Protein AF-0000000072561871 (afdb_homodimer)

Sequence (538 aa):
MLEHRFGESQTLRTVGSVEIPLPDDDPDAFLIILNIIHGHLRQVPLQVDLQTLTQLAILVDKYELHERIEVFAGFWFGNLISTIPNCYTDDIPSWTCVCWVFNKPEEFKRVTRLILRHGRGTLTFNELPVPSFVAGEQLPLMHNRPSRREEAIRRIISSLIGHLDDYLENEHCSFECDALMVGALTKRLRAFNILPHRPKSPYTGLSLQDFTHRFRHGMYFPAAQRTSTFFYSHSKCAIPSIDRMLAECEQLSDGLDMADYKTALTLALMLEHRFGESQTLRTVGSVEIPLPDDDPDAFLIILNIIHGHLRQVPLQVDLQTLTQLAILVDKYELHERIEVFAGFWFGNLISTIPNCYTDDIPSWTCVCWVFNKPEEFKRVTRLILRHGRGTLTFNELPVPSFVAGEQLPLMHNRPSRREEAIRRIISSLIGHLDDYLENEHCSFECDALMVGALTKRLRAFNILPHRPKSPYTGLSLQDFTHRFRHGMYFPAAQRTSTFFYSHSKCAIPSIDRMLAECEQLSDGLDMADYKTALTLAL

Foldseek 3Di:
DLDDDDPQVVCCVVVVDRPPVDPPADPVLVVLLVCLVVVVVVPHDQEDDLVSLLSVLLVCVVVVCQVSCLVSLVRHCVVCVVVLDQADDPCLLSQCLSCQSNVPQVSNQRSLLRCLFVNQAFDPNDSGPHDPLSRQAPPVVRGDDGHLSQVLVVLLLVVLVVLLVCLVVDDDDDPVLSVLSNVLSVVLCVVLVCPPPHDDPPNGRDGLNSLCVSQPPASQDVVCCVVPVVVVVVVVSGPVVSNVSSVVSSVSSSGDGSVVPVVVVVVVD/DQDDDDPQVVCCVVVVDRDDVDPVADPVLVVLLVCLVVVVVVPHDQEDDLVSLLSVLLVCVVVVCQVSCLVSLVRHCVVCVVVLDQADDPCLLSQCLSCQSNVPQVSNQRSLLRCLFVNQAFAPNDSGPHDPLSRQAPPVVRGDDGHLSQVLVVLLLVVLVVLLVCLVVDDDDDPVLSVLSNVLSVVLCVVLVCPPPHDDPPNGRDGLNSLCVSQPPASQDVVCCVVPPVVVVVVVSGPVVSNVSSVVSSVSSSGDGSVVPVVVVVVVD

Structure (mmCIF, N/CA/C/O backbone):
data_AF-0000000072561871-model_v1
#
loop_
_entity.id
_entity.type
_entity.pdbx_description
1 polymer 'BTB domain-containing protein'
#
loop_
_atom_site.group_PDB
_atom_site.id
_atom_site.type_symbol
_atom_site.label_atom_id
_atom_site.label_alt_id
_atom_site.label_comp_id
_atom_site.label_asym_id
_atom_site.label_entity_id
_atom_site.label_seq_id
_atom_site.pdbx_PDB_ins_code
_atom_site.Cartn_x
_atom_site.Cartn_y
_atom_site.Cartn_z
_atom_site.occupancy
_atom_site.B_iso_or_equiv
_atom_site.auth_seq_id
_atom_site.auth_comp_id
_atom_site.auth_asym_id
_atom_site.auth_atom_id
_atom_site.pdbx_PDB_model_num
ATOM 1 N N . MET A 1 1 ? -22.375 -60.688 -24.797 1 32.12 1 MET A N 1
ATOM 2 C CA . MET A 1 1 ? -23.062 -59.438 -24.422 1 32.12 1 MET A CA 1
ATOM 3 C C . MET A 1 1 ? -24.422 -59.344 -25.094 1 32.12 1 MET A C 1
ATOM 5 O O . MET A 1 1 ? -25.359 -58.781 -24.531 1 32.12 1 MET A O 1
ATOM 9 N N . LEU A 1 2 ? -24.406 -59.812 -26.297 1 41.75 2 LEU A N 1
ATOM 10 C CA . LEU A 1 2 ? -25.625 -59.781 -27.078 1 41.75 2 LEU A CA 1
ATOM 11 C C . LEU A 1 2 ? -26.547 -60.938 -26.703 1 41.75 2 LEU A C 1
ATOM 13 O O . LEU A 1 2 ? -27.484 -61.25 -27.438 1 41.75 2 LEU A O 1
ATOM 17 N N . GLU A 1 3 ? -26.203 -61.719 -25.703 1 40.22 3 GLU A N 1
ATOM 18 C CA . GLU A 1 3 ? -27.078 -62.875 -25.609 1 40.22 3 GLU A CA 1
ATOM 19 C C . GLU A 1 3 ? -28.5 -62.469 -25.234 1 40.22 3 GLU A C 1
ATOM 21 O O . GLU A 1 3 ? -29.469 -63 -25.797 1 40.22 3 GLU A O 1
ATOM 26 N N . HIS A 1 4 ? -28.688 -62.25 -23.922 1 37.69 4 HIS A N 1
ATOM 27 C CA . HIS A 1 4 ? -29.984 -62.594 -23.344 1 37.69 4 HIS A CA 1
ATOM 28 C C . HIS A 1 4 ? -31.078 -61.656 -23.812 1 37.69 4 HIS A C 1
ATOM 30 O O . HIS A 1 4 ? -32.125 -62.094 -24.297 1 37.69 4 HIS A O 1
ATOM 36 N N . ARG A 1 5 ? -31.609 -60.719 -22.656 1 41.06 5 ARG A N 1
ATOM 37 C CA . ARG A 1 5 ? -32.969 -60.156 -22.594 1 41.06 5 ARG A CA 1
ATOM 38 C C . ARG A 1 5 ? -33.125 -59.031 -23.609 1 41.06 5 ARG A C 1
ATOM 40 O O . ARG A 1 5 ? -34.125 -58.312 -23.578 1 41.06 5 ARG A O 1
ATOM 47 N N . PHE A 1 6 ? -31.953 -58.344 -23.969 1 38.41 6 PHE A N 1
ATOM 48 C CA . PHE A 1 6 ? -32.312 -57.031 -24.422 1 38.41 6 PHE A CA 1
ATOM 49 C C . PHE A 1 6 ? -33 -57.094 -25.781 1 38.41 6 PHE A C 1
ATOM 51 O O . PHE A 1 6 ? -32.781 -58.031 -26.562 1 38.41 6 PHE A O 1
ATOM 58 N N . GLY A 1 7 ? -34.094 -56.281 -25.984 1 47.34 7 GLY A N 1
ATOM 59 C CA . GLY A 1 7 ? -34.906 -56.031 -27.156 1 47.34 7 GLY A CA 1
ATOM 60 C C . GLY A 1 7 ? -34.094 -56.062 -28.453 1 47.34 7 GLY A C 1
ATOM 61 O O . GLY A 1 7 ? -34.688 -56.25 -29.531 1 47.34 7 GLY A O 1
ATOM 62 N N . GLU A 1 8 ? -32.812 -55.875 -28.328 1 51.81 8 GLU A N 1
ATOM 63 C CA . GLU A 1 8 ? -31.906 -55.875 -29.484 1 51.81 8 GLU A CA 1
ATOM 64 C C . GLU A 1 8 ? -31.703 -57.281 -30.016 1 51.81 8 GLU A C 1
ATOM 66 O O . GLU A 1 8 ? -31.531 -57.5 -31.219 1 51.81 8 GLU A O 1
ATOM 71 N N . SER A 1 9 ? -31.906 -58.219 -29.141 1 50.66 9 SER A N 1
ATOM 72 C CA . SER A 1 9 ? -31.812 -59.594 -29.578 1 50.66 9 SER A CA 1
ATOM 73 C C . SER A 1 9 ? -33 -60 -30.469 1 50.66 9 SER A C 1
ATOM 75 O O . SER A 1 9 ? -32.844 -60.75 -31.406 1 50.66 9 SER A O 1
ATOM 77 N N . GLN A 1 10 ? -34.094 -59.5 -30.094 1 52.66 10 GLN A N 1
ATOM 78 C CA . GLN A 1 10 ? -35.25 -59.844 -30.922 1 52.66 10 GLN A CA 1
ATOM 79 C C . GLN A 1 10 ? -35.062 -59.312 -32.344 1 52.66 10 GLN A C 1
ATOM 81 O O . GLN A 1 10 ? -35.375 -60 -33.312 1 52.66 10 GLN A O 1
ATOM 86 N N . THR A 1 11 ? -34.594 -58.031 -32.469 1 53.06 11 THR A N 1
ATOM 87 C CA . THR A 1 11 ? -34.406 -57.469 -33.812 1 53.06 11 THR A CA 1
ATOM 88 C C . THR A 1 11 ? -33.312 -58.219 -34.562 1 53.06 11 THR A C 1
ATOM 90 O O . THR A 1 11 ? -33.406 -58.438 -35.75 1 53.06 11 THR A O 1
ATOM 93 N N . LEU A 1 12 ? -32.312 -58.688 -33.844 1 54.19 12 LEU A N 1
ATOM 94 C CA . LEU A 1 12 ? -31.25 -59.469 -34.469 1 54.19 12 LEU A CA 1
ATOM 95 C C . LEU A 1 12 ? -31.781 -60.781 -35.031 1 54.19 12 LEU A C 1
ATOM 97 O O . LEU A 1 12 ? -31.359 -61.219 -36.094 1 54.19 12 LEU A O 1
ATOM 101 N N . ARG A 1 13 ? -32.594 -61.531 -34.438 1 60.19 13 ARG A N 1
ATOM 102 C CA . ARG A 1 13 ? -33.188 -62.781 -34.906 1 60.19 13 ARG A CA 1
ATOM 103 C C . ARG A 1 13 ? -34.062 -62.562 -36.125 1 60.19 13 ARG A C 1
ATOM 105 O O . ARG A 1 13 ? -34.125 -63.406 -37 1 60.19 13 ARG A O 1
ATOM 112 N N . THR A 1 14 ? -34.625 -61.469 -36.062 1 60.72 14 THR A N 1
ATOM 113 C CA . THR A 1 14 ? -35.594 -61.312 -37.156 1 60.72 14 THR A CA 1
ATOM 114 C C . THR A 1 14 ? -34.938 -60.625 -38.375 1 60.72 14 THR A C 1
ATOM 116 O O . THR A 1 14 ? -35.219 -61 -39.5 1 60.72 14 THR A O 1
ATOM 119 N N . VAL A 1 15 ? -34.125 -59.5 -38.156 1 62.38 15 VAL A N 1
ATOM 120 C CA . VAL A 1 15 ? -33.625 -58.719 -39.25 1 62.38 15 VAL A CA 1
ATOM 121 C C . VAL A 1 15 ? -32.125 -59.062 -39.5 1 62.38 15 VAL A C 1
ATOM 123 O O . VAL A 1 15 ? -31.594 -58.719 -40.562 1 62.38 15 VAL A O 1
ATOM 126 N N . GLY A 1 16 ? -31.5 -59.938 -38.656 1 55.62 16 GLY A N 1
ATOM 127 C CA . GLY A 1 16 ? -30.125 -60.406 -38.75 1 55.62 16 GLY A CA 1
ATOM 128 C C . GLY A 1 16 ? -29.125 -59.312 -38.344 1 55.62 16 GLY A C 1
ATOM 129 O O . GLY A 1 16 ? -27.922 -59.562 -38.312 1 55.62 16 GLY A O 1
ATOM 130 N N . SER A 1 17 ? -29.484 -58.062 -38.531 1 53.75 17 SER A N 1
ATOM 131 C CA . SER A 1 17 ? -28.594 -57 -38.125 1 53.75 17 SER A CA 1
ATOM 132 C C . SER A 1 17 ? -29.281 -56.062 -37.125 1 53.75 17 SER A C 1
ATOM 134 O O . SER A 1 17 ? -30.484 -55.875 -37.156 1 53.75 17 SER A O 1
ATOM 136 N N . VAL A 1 18 ? -28.922 -55.969 -35.906 1 54.78 18 VAL A N 1
ATOM 137 C CA . VAL A 1 18 ? -29.453 -54.938 -35 1 54.78 18 VAL A CA 1
ATOM 138 C C . VAL A 1 18 ? -28.5 -53.75 -34.938 1 54.78 18 VAL A C 1
ATOM 140 O O . VAL A 1 18 ? -27.281 -53.938 -34.906 1 54.78 18 VAL A O 1
ATOM 143 N N . GLU A 1 19 ? -28.922 -52.531 -35.469 1 51.88 19 GLU A N 1
ATOM 144 C CA . GLU A 1 19 ? -28.156 -51.312 -35.219 1 51.88 19 GLU A CA 1
ATOM 145 C C . GLU A 1 19 ? -28.297 -50.844 -33.781 1 51.88 19 GLU A C 1
ATOM 147 O O . GLU A 1 19 ? -29.422 -50.594 -33.312 1 51.88 19 GLU A O 1
ATOM 152 N N . ILE A 1 20 ? -27.531 -51.281 -32.906 1 50.19 20 ILE A N 1
ATOM 153 C CA . ILE A 1 20 ? -27.531 -50.719 -31.547 1 50.19 20 ILE A CA 1
ATOM 154 C C . ILE A 1 20 ? -26.938 -49.312 -31.578 1 50.19 20 ILE A C 1
ATOM 156 O O . ILE A 1 20 ? -25.812 -49.125 -32.031 1 50.19 20 ILE A O 1
ATOM 160 N N . PRO A 1 21 ? -27.766 -48.375 -31.609 1 51.12 21 PRO A N 1
ATOM 161 C CA . PRO A 1 21 ? -27.172 -47.031 -31.531 1 51.12 21 PRO A CA 1
ATOM 162 C C . PRO A 1 21 ? -26.016 -46.969 -30.531 1 51.12 21 PRO A C 1
ATOM 164 O O . PRO A 1 21 ? -26.156 -47.406 -29.391 1 51.12 21 PRO A O 1
ATOM 167 N N . LEU A 1 22 ? -24.828 -47.25 -31 1 54.41 22 LEU A N 1
ATOM 168 C CA . LEU A 1 22 ? -23.719 -47.094 -30.078 1 54.41 22 LEU A CA 1
ATOM 169 C C . LEU A 1 22 ? -23.766 -45.719 -29.391 1 54.41 22 LEU A C 1
ATOM 171 O O . LEU A 1 22 ? -24.078 -44.719 -30.031 1 54.41 22 LEU A O 1
ATOM 175 N N . PRO A 1 23 ? -23.812 -45.688 -28.141 1 59.66 23 PRO A N 1
ATOM 176 C CA . PRO A 1 23 ? -23.703 -44.406 -27.422 1 59.66 23 PRO A CA 1
ATOM 177 C C . PRO A 1 23 ? -22.703 -43.469 -28.047 1 59.66 23 PRO A C 1
ATOM 179 O O . PRO A 1 23 ? -21.984 -43.844 -28.969 1 59.66 23 PRO A O 1
ATOM 182 N N . ASP A 1 24 ? -22.547 -42.188 -27.672 1 72.62 24 ASP A N 1
ATOM 183 C CA . ASP A 1 24 ? -21.703 -41.062 -28.016 1 72.62 24 ASP A CA 1
ATOM 184 C C . ASP A 1 24 ? -20.234 -41.469 -28.078 1 72.62 24 ASP A C 1
ATOM 186 O O . ASP A 1 24 ? -19.359 -40.688 -27.734 1 72.62 24 ASP A O 1
ATOM 190 N N . ASP A 1 25 ? -20.031 -42.688 -28.547 1 86.5 25 ASP A N 1
ATOM 191 C CA . ASP A 1 25 ? -18.656 -43.188 -28.656 1 86.5 25 ASP A CA 1
ATOM 192 C C . ASP A 1 25 ? -18.047 -42.812 -30 1 86.5 25 ASP A C 1
ATOM 194 O O . ASP A 1 25 ? -18.75 -42.781 -31.016 1 86.5 25 ASP A O 1
ATOM 198 N N . ASP A 1 26 ? -16.812 -42.531 -30.016 1 90.69 26 ASP A N 1
ATOM 199 C CA . ASP A 1 26 ? -16.094 -42.281 -31.266 1 90.69 26 ASP A CA 1
ATOM 200 C C . ASP A 1 26 ? -16.047 -43.531 -32.156 1 90.69 26 ASP A C 1
ATOM 202 O O . ASP A 1 26 ? -15.516 -44.562 -31.734 1 90.69 26 ASP A O 1
ATOM 206 N N . PRO A 1 27 ? -16.641 -43.438 -33.312 1 92.62 27 PRO A N 1
ATOM 207 C CA . PRO A 1 27 ? -16.781 -44.625 -34.125 1 92.62 27 PRO A CA 1
ATOM 208 C C . PRO A 1 27 ? -15.43 -45.188 -34.625 1 92.62 27 PRO A C 1
ATOM 210 O O . PRO A 1 27 ? -15.258 -46.406 -34.719 1 92.62 27 PRO A O 1
ATOM 213 N N . ASP A 1 28 ? -14.562 -44.312 -34.938 1 93.56 28 ASP A N 1
ATOM 214 C CA . ASP A 1 28 ? -13.266 -44.75 -35.438 1 93.56 28 ASP A CA 1
ATOM 215 C C . ASP A 1 28 ? -12.5 -45.5 -34.344 1 93.56 28 ASP A C 1
ATOM 217 O O . ASP A 1 28 ? -11.93 -46.562 -34.594 1 93.56 28 ASP A O 1
ATOM 221 N N . ALA A 1 29 ? -12.469 -45 -33.188 1 95.25 29 ALA A N 1
ATOM 222 C CA . ALA A 1 29 ? -11.828 -45.688 -32.062 1 95.25 29 ALA A CA 1
ATOM 223 C C . ALA A 1 29 ? -12.516 -47 -31.766 1 95.25 29 ALA A C 1
ATOM 225 O O . ALA A 1 29 ? -11.859 -48 -31.484 1 95.25 29 ALA A O 1
ATOM 226 N N . PHE A 1 30 ? -13.781 -46.969 -31.812 1 94.62 30 PHE A N 1
ATOM 227 C CA . PHE A 1 30 ? -14.555 -48.188 -31.531 1 94.62 30 PHE A CA 1
ATOM 228 C C . PHE A 1 30 ? -14.219 -49.281 -32.531 1 94.62 30 PHE A C 1
ATOM 230 O O . PHE A 1 30 ? -14.109 -50.438 -32.156 1 94.62 30 PHE A O 1
ATOM 237 N N . LEU A 1 31 ? -14.102 -48.875 -33.75 1 95.06 31 LEU A N 1
ATOM 238 C CA . LEU A 1 31 ? -13.742 -49.844 -34.781 1 95.06 31 LEU A CA 1
ATOM 239 C C . LEU A 1 31 ? -12.406 -50.5 -34.5 1 95.06 31 LEU A C 1
ATOM 241 O O . LEU A 1 31 ? -12.242 -51.719 -34.656 1 95.06 31 LEU A O 1
ATOM 245 N N . ILE A 1 32 ? -11.5 -49.781 -34.062 1 96.62 32 ILE A N 1
ATOM 246 C CA . ILE A 1 32 ? -10.195 -50.312 -33.719 1 96.62 32 ILE A CA 1
ATOM 247 C C . ILE A 1 32 ? -10.344 -51.375 -32.594 1 96.62 32 ILE A C 1
ATOM 249 O O . ILE A 1 32 ? -9.773 -52.438 -32.688 1 96.62 32 ILE A O 1
ATOM 253 N N . ILE A 1 33 ? -11.148 -51.094 -31.594 1 95.62 33 ILE A N 1
ATOM 254 C CA . ILE A 1 33 ? -11.383 -52 -30.469 1 95.62 33 ILE A CA 1
ATOM 255 C C . ILE A 1 33 ? -12.047 -53.281 -30.953 1 95.62 33 ILE A C 1
ATOM 257 O O . ILE A 1 33 ? -11.648 -54.375 -30.578 1 95.62 33 ILE A O 1
ATOM 261 N N . LEU A 1 34 ? -13.008 -53.094 -31.844 1 95 34 LEU A N 1
ATOM 262 C CA . LEU A 1 34 ? -13.703 -54.281 -32.375 1 95 34 LEU A CA 1
ATOM 263 C C . LEU A 1 34 ? -12.742 -55.156 -33.188 1 95 34 LEU A C 1
ATOM 265 O O . LEU A 1 34 ? -12.812 -56.375 -33.094 1 95 34 LEU A O 1
ATOM 269 N N . ASN A 1 35 ? -11.898 -54.5 -33.938 1 95.38 35 ASN A N 1
ATOM 270 C CA . ASN A 1 35 ? -10.914 -55.25 -34.688 1 95.38 35 ASN A CA 1
ATOM 271 C C . ASN A 1 35 ? -10 -56.062 -33.781 1 95.38 35 ASN A C 1
ATOM 273 O O . ASN A 1 35 ? -9.664 -57.219 -34.062 1 95.38 35 ASN A O 1
ATOM 277 N N . ILE A 1 36 ? -9.617 -55.5 -32.656 1 95.06 36 ILE A N 1
ATOM 278 C CA . ILE A 1 36 ? -8.758 -56.188 -31.688 1 95.06 36 ILE A CA 1
ATOM 279 C C . ILE A 1 36 ? -9.516 -57.375 -31.062 1 95.06 36 ILE A C 1
ATOM 281 O O . ILE A 1 36 ? -9 -58.5 -31.031 1 95.06 36 ILE A O 1
ATOM 285 N N . ILE A 1 37 ? -10.734 -57.156 -30.641 1 93.25 37 ILE A N 1
ATOM 286 C CA . ILE A 1 37 ? -11.531 -58.156 -29.938 1 93.25 37 ILE A CA 1
ATOM 287 C C . ILE A 1 37 ? -11.852 -59.312 -30.859 1 93.25 37 ILE A C 1
ATOM 289 O O . ILE A 1 37 ? -11.828 -60.5 -30.453 1 93.25 37 ILE A O 1
ATOM 293 N N . HIS A 1 38 ? -12.078 -59 -32.156 1 94.12 38 HIS A N 1
ATOM 294 C CA . HIS A 1 38 ? -12.469 -60 -33.125 1 94.12 38 HIS A CA 1
ATOM 295 C C . HIS A 1 38 ? -11.25 -60.625 -33.812 1 94.12 38 HIS A C 1
ATOM 297 O O . HIS A 1 38 ? -11.383 -61.469 -34.656 1 94.12 38 HIS A O 1
ATOM 303 N N . GLY A 1 39 ? -10.023 -60.125 -33.562 1 92.69 39 GLY A N 1
ATOM 304 C CA . GLY A 1 39 ? -8.789 -60.719 -34.031 1 92.69 39 GLY A CA 1
ATOM 305 C C . GLY A 1 39 ? -8.422 -60.25 -35.438 1 92.69 39 GLY A C 1
ATOM 306 O O . GLY A 1 39 ? -7.652 -60.906 -36.125 1 92.69 39 GLY A O 1
ATOM 307 N N . HIS A 1 40 ? -8.992 -59.156 -35.844 1 92.94 40 HIS A N 1
ATOM 308 C CA . HIS A 1 40 ? -8.609 -58.562 -37.125 1 92.94 40 HIS A CA 1
ATOM 309 C C . HIS A 1 40 ? -7.367 -57.688 -36.969 1 92.94 40 HIS A C 1
ATOM 311 O O . HIS A 1 40 ? -7.43 -56.5 -37.219 1 92.94 40 HIS A O 1
ATOM 317 N N . LEU A 1 41 ? -6.258 -58.25 -36.781 1 91.88 41 LEU A N 1
ATOM 318 C CA . LEU A 1 41 ? -5.047 -57.562 -36.344 1 91.88 41 LEU A CA 1
ATOM 319 C C . LEU A 1 41 ? -4.43 -56.75 -37.469 1 91.88 41 LEU A C 1
ATOM 321 O O . LEU A 1 41 ? -3.75 -55.75 -37.25 1 91.88 41 LEU A O 1
ATOM 325 N N . ARG A 1 42 ? -4.68 -57.156 -38.688 1 93.75 42 ARG A N 1
ATOM 326 C CA . ARG A 1 42 ? -4.137 -56.438 -39.844 1 93.75 42 ARG A CA 1
ATOM 327 C C . ARG A 1 42 ? -4.812 -55.062 -40 1 93.75 42 ARG A C 1
ATOM 329 O O . ARG A 1 42 ? -4.254 -54.156 -40.625 1 93.75 42 ARG A O 1
ATOM 336 N N . GLN A 1 43 ? -5.875 -55 -39.438 1 94.12 43 GLN A N 1
ATOM 337 C CA . GLN A 1 43 ? -6.656 -53.75 -39.562 1 94.12 43 GLN A CA 1
ATOM 338 C C . GLN A 1 43 ? -6.426 -52.812 -38.406 1 94.12 43 GLN A C 1
ATOM 340 O O . GLN A 1 43 ? -6.934 -51.688 -38.375 1 94.12 43 GLN A O 1
ATOM 345 N N . VAL A 1 44 ? -5.684 -53.25 -37.469 1 95 44 VAL A N 1
ATOM 346 C CA . VAL A 1 44 ? -5.379 -52.438 -36.312 1 95 44 VAL A CA 1
ATOM 347 C C . VAL A 1 44 ? -4.16 -51.562 -36.594 1 95 44 VAL A C 1
ATOM 349 O O . VAL A 1 44 ? -3.094 -52.062 -36.938 1 95 44 VAL A O 1
ATOM 352 N N . PRO A 1 45 ? -4.348 -50.281 -36.469 1 95.75 45 PRO A N 1
ATOM 353 C CA . PRO A 1 45 ? -3.203 -49.406 -36.75 1 95.75 45 PRO A CA 1
ATOM 354 C C . PRO A 1 45 ? -2.061 -49.594 -35.75 1 95.75 45 PRO A C 1
ATOM 356 O O . PRO A 1 45 ? -2.305 -49.812 -34.562 1 95.75 45 PRO A O 1
ATOM 359 N N . LEU A 1 46 ? -0.868 -49.469 -36.219 1 92 46 LEU A N 1
ATOM 360 C CA . LEU A 1 46 ? 0.314 -49.625 -35.375 1 92 46 LEU A CA 1
ATOM 361 C C . LEU A 1 46 ? 0.599 -48.344 -34.594 1 92 46 LEU A C 1
ATOM 363 O O . LEU A 1 46 ? 1.211 -48.375 -33.531 1 92 46 LEU A O 1
ATOM 367 N N . GLN A 1 47 ? 0.234 -47.25 -35.219 1 95.25 47 GLN A N 1
ATOM 368 C CA . GLN A 1 47 ? 0.396 -45.938 -34.594 1 95.25 47 GLN A CA 1
ATOM 369 C C . GLN A 1 47 ? -0.923 -45.188 -34.594 1 95.25 47 GLN A C 1
ATOM 371 O O . GLN A 1 47 ? -1.73 -45.312 -35.5 1 95.25 47 GLN A O 1
ATOM 376 N N . VAL A 1 48 ? -1.052 -44.5 -33.438 1 96.62 48 VAL A N 1
ATOM 377 C CA . VAL A 1 48 ? -2.205 -43.625 -33.312 1 96.62 48 VAL A CA 1
ATOM 378 C C . VAL A 1 48 ? -1.759 -42.25 -32.812 1 96.62 48 VAL A C 1
ATOM 380 O O . VAL A 1 48 ? -0.678 -42.125 -32.219 1 96.62 48 VAL A O 1
ATOM 383 N N . ASP A 1 49 ? -2.492 -41.188 -33.156 1 96.69 49 ASP A N 1
ATOM 384 C CA . ASP A 1 49 ? -2.199 -39.906 -32.562 1 96.69 49 ASP A CA 1
ATOM 385 C C . ASP A 1 49 ? -2.842 -39.781 -31.172 1 96.69 49 ASP A C 1
ATOM 387 O O . ASP A 1 49 ? -3.543 -40.688 -30.719 1 96.69 49 ASP A O 1
ATOM 391 N N . LEU A 1 50 ? -2.586 -38.719 -30.484 1 96.94 50 LEU A N 1
ATOM 392 C CA . LEU A 1 50 ? -3.057 -38.531 -29.125 1 96.94 50 LEU A CA 1
ATOM 393 C C . LEU A 1 50 ? -4.582 -38.5 -29.062 1 96.94 50 LEU A C 1
ATOM 395 O O . LEU A 1 50 ? -5.188 -39.062 -28.141 1 96.94 50 LEU A O 1
ATOM 399 N N . GLN A 1 51 ? -5.227 -37.844 -29.984 1 95.56 51 GLN A N 1
ATOM 400 C CA . GLN A 1 51 ? -6.684 -37.75 -30.016 1 95.56 51 GLN A CA 1
ATOM 401 C C . GLN A 1 51 ? -7.312 -39.156 -30.078 1 95.56 51 GLN A C 1
ATOM 403 O O . GLN A 1 51 ? -8.219 -39.469 -29.312 1 95.56 51 GLN A O 1
ATOM 408 N N . THR A 1 52 ? -6.812 -39.938 -30.953 1 96.69 52 THR A N 1
ATOM 409 C CA . THR A 1 52 ? -7.312 -41.281 -31.094 1 96.69 52 THR A CA 1
ATOM 410 C C . THR A 1 52 ? -7.047 -42.094 -29.828 1 96.69 52 THR A C 1
ATOM 412 O O . THR A 1 52 ? -7.926 -42.812 -29.359 1 96.69 52 THR A O 1
ATOM 415 N N . LEU A 1 53 ? -5.859 -42.031 -29.375 1 97 53 LEU A N 1
ATOM 416 C CA . LEU A 1 53 ? -5.508 -42.75 -28.172 1 97 53 LEU A CA 1
ATOM 417 C C . LEU A 1 53 ? -6.418 -42.375 -27 1 97 53 LEU A C 1
ATOM 419 O O . LEU A 1 53 ? -6.789 -43.219 -26.188 1 97 53 LEU A O 1
ATOM 423 N N . THR A 1 54 ? -6.723 -41.062 -26.906 1 95.25 54 THR A N 1
ATOM 424 C CA . THR A 1 54 ? -7.633 -40.562 -25.859 1 95.25 54 THR A CA 1
ATOM 425 C C . THR A 1 54 ? -9.016 -41.219 -26.031 1 95.25 54 THR A C 1
ATOM 427 O O . THR A 1 54 ? -9.609 -41.656 -25.047 1 95.25 54 THR A O 1
ATOM 430 N N . GLN A 1 55 ? -9.516 -41.219 -27.203 1 95.06 55 GLN A N 1
ATOM 431 C CA . GLN A 1 55 ? -10.812 -41.844 -27.453 1 95.06 55 GLN A CA 1
ATOM 432 C C . GLN A 1 55 ? -10.781 -43.312 -27.109 1 95.06 55 GLN A C 1
ATOM 434 O O . GLN A 1 55 ? -11.758 -43.844 -26.594 1 95.06 55 GLN A O 1
ATOM 439 N N . LEU A 1 56 ? -9.734 -43.969 -27.438 1 96.38 56 LEU A N 1
ATOM 440 C CA . LEU A 1 56 ? -9.57 -45.375 -27.062 1 96.38 56 LEU A CA 1
ATOM 441 C C . LEU A 1 56 ? -9.594 -45.562 -25.547 1 96.38 56 LEU A C 1
ATOM 443 O O . LEU A 1 56 ? -10.227 -46.469 -25.031 1 96.38 56 LEU A O 1
ATOM 447 N N . ALA A 1 57 ? -8.867 -44.656 -24.891 1 95.12 57 ALA A N 1
ATOM 448 C CA . ALA A 1 57 ? -8.852 -44.688 -23.438 1 95.12 57 ALA A CA 1
ATOM 449 C C . ALA A 1 57 ? -10.258 -44.562 -22.875 1 95.12 57 ALA A C 1
ATOM 451 O O . ALA A 1 57 ? -10.617 -45.281 -21.922 1 95.12 57 ALA A O 1
ATOM 452 N N . ILE A 1 58 ? -11.008 -43.656 -23.375 1 93.44 58 ILE A N 1
ATOM 453 C CA . ILE A 1 58 ? -12.383 -43.438 -22.938 1 93.44 58 ILE A CA 1
ATOM 454 C C . ILE A 1 58 ? -13.172 -44.75 -23.109 1 93.44 58 ILE A C 1
ATOM 456 O O . ILE A 1 58 ? -13.859 -45.188 -22.188 1 93.44 58 ILE A O 1
ATOM 460 N N . LEU A 1 59 ? -13.094 -45.375 -24.172 1 93.81 59 LEU A N 1
ATOM 461 C CA . LEU A 1 59 ? -13.82 -46.594 -24.484 1 93.81 59 LEU A CA 1
ATOM 462 C C . LEU A 1 59 ? -13.344 -47.75 -23.594 1 93.81 59 LEU A C 1
ATOM 464 O O . LEU A 1 59 ? -14.156 -48.531 -23.109 1 93.81 59 LEU A O 1
ATOM 468 N N . VAL A 1 60 ? -12.078 -47.844 -23.484 1 94.12 60 VAL A N 1
ATOM 469 C CA . VAL A 1 60 ? -11.484 -48.906 -22.672 1 94.12 60 VAL A CA 1
ATOM 470 C C . VAL A 1 60 ? -12.008 -48.812 -21.234 1 94.12 60 VAL A C 1
ATOM 472 O O . VAL A 1 60 ? -12.375 -49.812 -20.625 1 94.12 60 VAL A O 1
ATOM 475 N N . ASP A 1 61 ? -11.992 -47.625 -20.766 1 91.5 61 ASP A N 1
ATOM 476 C CA . ASP A 1 61 ? -12.484 -47.406 -19.406 1 91.5 61 ASP A CA 1
ATOM 477 C C . ASP A 1 61 ? -13.984 -47.688 -19.328 1 91.5 61 ASP A C 1
ATOM 479 O O . ASP A 1 61 ? -14.453 -48.344 -18.391 1 91.5 61 ASP A O 1
ATOM 483 N N . LYS A 1 62 ? -14.695 -47.219 -20.266 1 90.12 62 LYS A N 1
ATOM 484 C CA . LYS A 1 62 ? -16.141 -47.344 -20.297 1 90.12 62 LYS A CA 1
ATOM 485 C C . LYS A 1 62 ? -16.562 -48.812 -20.344 1 90.12 62 LYS A C 1
ATOM 487 O O . LYS A 1 62 ? -17.5 -49.219 -19.641 1 90.12 62 LYS A O 1
ATOM 492 N N . TYR A 1 63 ? -15.867 -49.562 -21.094 1 91.44 63 TYR A N 1
ATOM 493 C CA . TYR A 1 63 ? -16.281 -50.938 -21.344 1 91.44 63 TYR A CA 1
ATOM 494 C C . TYR A 1 63 ? -15.352 -51.906 -20.625 1 91.44 63 TYR A C 1
ATOM 496 O O . TYR A 1 63 ? -15.445 -53.125 -20.812 1 91.44 63 TYR A O 1
ATOM 504 N N . GLU A 1 64 ? -14.422 -51.438 -19.797 1 92.19 64 GLU A N 1
ATOM 505 C CA . GLU A 1 64 ? -13.508 -52.219 -18.969 1 92.19 64 GLU A CA 1
ATOM 506 C C . GLU A 1 64 ? -12.711 -53.219 -19.812 1 92.19 64 GLU A C 1
ATOM 508 O O . GLU A 1 64 ? -12.664 -54.406 -19.5 1 92.19 64 GLU A O 1
ATOM 513 N N . LEU A 1 65 ? -12.164 -52.719 -20.922 1 94.44 65 LEU A N 1
ATOM 514 C CA . LEU A 1 65 ? -11.453 -53.562 -21.891 1 94.44 65 LEU A CA 1
ATOM 515 C C . LEU A 1 65 ? -9.945 -53.438 -21.688 1 94.44 65 LEU A C 1
ATOM 517 O O . LEU A 1 65 ? -9.18 -53.625 -22.625 1 94.44 65 LEU A O 1
ATOM 521 N N . HIS A 1 66 ? -9.469 -53.125 -20.453 1 93.5 66 HIS A N 1
ATOM 522 C CA . HIS A 1 66 ? -8.07 -52.844 -20.156 1 93.5 66 HIS A CA 1
ATOM 523 C C . HIS A 1 66 ? -7.176 -54.031 -20.516 1 93.5 66 HIS A C 1
ATOM 525 O O . HIS A 1 66 ? -6.148 -53.844 -21.172 1 93.5 66 HIS A O 1
ATOM 531 N N . GLU A 1 67 ? -7.609 -55.156 -20.172 1 93.06 67 GLU A N 1
ATOM 532 C CA . GLU A 1 67 ? -6.797 -56.344 -20.391 1 93.06 67 GLU A CA 1
ATOM 533 C C . GLU A 1 67 ? -6.707 -56.688 -21.875 1 93.06 67 GLU A C 1
ATOM 535 O O . GLU A 1 67 ? -5.633 -57 -22.391 1 93.06 67 GLU A O 1
ATOM 540 N N . ARG A 1 68 ? -7.812 -56.5 -22.547 1 92.44 68 ARG A N 1
ATOM 541 C CA . ARG A 1 68 ? -7.91 -56.875 -23.953 1 92.44 68 ARG A CA 1
ATOM 542 C C . ARG A 1 68 ? -7.078 -55.938 -24.844 1 92.44 68 ARG A C 1
ATOM 544 O O . ARG A 1 68 ? -6.59 -56.344 -25.891 1 92.44 68 ARG A O 1
ATOM 551 N N . ILE A 1 69 ? -6.852 -54.812 -24.344 1 93.75 69 ILE A N 1
ATOM 552 C CA . ILE A 1 69 ? -6.223 -53.812 -25.203 1 93.75 69 ILE A CA 1
ATOM 553 C C . ILE A 1 69 ? -4.801 -53.531 -24.719 1 93.75 69 ILE A C 1
ATOM 555 O O . ILE A 1 69 ? -4.082 -52.719 -25.328 1 93.75 69 ILE A O 1
ATOM 559 N N . GLU A 1 70 ? -4.32 -54.125 -23.766 1 93.75 70 GLU A N 1
ATOM 560 C CA . GLU A 1 70 ? -3.107 -53.812 -23.031 1 93.75 70 GLU A CA 1
ATOM 561 C C . GLU A 1 70 ? -1.891 -53.781 -23.953 1 93.75 70 GLU A C 1
ATOM 563 O O . GLU A 1 70 ? -1.1 -52.812 -23.922 1 93.75 70 GLU A O 1
ATOM 568 N N . VAL A 1 71 ? -1.706 -54.844 -24.734 1 93.62 71 VAL A N 1
ATOM 569 C CA . VAL A 1 71 ? -0.54 -54.969 -25.609 1 93.62 71 VAL A CA 1
ATOM 570 C C . VAL A 1 71 ? -0.529 -53.812 -26.625 1 93.62 71 VAL A C 1
ATOM 572 O O . VAL A 1 71 ? 0.489 -53.156 -26.797 1 93.62 71 VAL A O 1
ATOM 575 N N . PHE A 1 72 ? -1.642 -53.594 -27.234 1 95.25 72 PHE A N 1
ATOM 576 C CA . PHE A 1 72 ? -1.744 -52.531 -28.234 1 95.25 72 PHE A CA 1
ATOM 577 C C . PHE A 1 72 ? -1.563 -51.156 -27.578 1 95.25 72 PHE A C 1
ATOM 579 O O . PHE A 1 72 ? -0.875 -50.281 -28.125 1 95.25 72 PHE A O 1
ATOM 586 N N . ALA A 1 73 ? -2.15 -51 -26.406 1 94.69 73 ALA A N 1
ATOM 587 C CA . ALA A 1 73 ? -2.025 -49.75 -25.672 1 94.69 73 ALA A CA 1
ATOM 588 C C . ALA A 1 73 ? -0.564 -49.438 -25.375 1 94.69 73 ALA A C 1
ATOM 590 O O . ALA A 1 73 ? -0.136 -48.281 -25.484 1 94.69 73 ALA A O 1
ATOM 591 N N . GLY A 1 74 ? 0.172 -50.406 -25 1 95.25 74 GLY A N 1
ATOM 592 C CA . GLY A 1 74 ? 1.596 -50.25 -24.75 1 95.25 74 GLY A CA 1
ATOM 593 C C . GLY A 1 74 ? 2.357 -49.75 -25.969 1 95.25 74 GLY A C 1
ATOM 594 O O . GLY A 1 74 ? 3.197 -48.844 -25.875 1 95.25 74 GLY A O 1
ATOM 595 N N . PHE A 1 75 ? 2.004 -50.375 -27.094 1 95.19 75 PHE A N 1
ATOM 596 C CA . PHE A 1 75 ? 2.646 -49.969 -28.344 1 95.19 75 PHE A CA 1
ATOM 597 C C . PHE A 1 75 ? 2.283 -48.562 -28.719 1 95.19 75 PHE A C 1
ATOM 599 O O . PHE A 1 75 ? 3.156 -47.75 -29.078 1 95.19 75 PHE A O 1
ATOM 606 N N . TRP A 1 76 ? 1.051 -48.281 -28.688 1 97 76 TRP A N 1
ATOM 607 C CA . TRP A 1 76 ? 0.576 -46.938 -29.031 1 97 76 TRP A CA 1
ATOM 608 C C . TRP A 1 76 ? 1.194 -45.875 -28.125 1 97 76 TRP A C 1
ATOM 610 O O . TRP A 1 76 ? 1.682 -44.844 -28.609 1 97 76 TRP A O 1
ATOM 620 N N . PHE A 1 77 ? 1.254 -46.156 -26.828 1 96.62 77 PHE A N 1
ATOM 621 C CA . PHE A 1 77 ? 1.812 -45.219 -25.859 1 96.62 77 PHE A CA 1
ATOM 622 C C . PHE A 1 77 ? 3.311 -45.031 -26.062 1 96.62 77 PHE A C 1
ATOM 624 O O . PHE A 1 77 ? 3.828 -43.938 -26.016 1 96.62 77 PHE A O 1
ATOM 631 N N . GLY A 1 78 ? 3.973 -46.094 -26.266 1 96 78 GLY A N 1
ATOM 632 C CA . GLY A 1 78 ? 5.406 -46.062 -26.516 1 96 78 GLY A CA 1
ATOM 633 C C . GLY A 1 78 ? 5.785 -45.156 -27.672 1 96 78 GLY A C 1
ATOM 634 O O . GLY A 1 78 ? 6.812 -44.469 -27.641 1 96 78 GLY A O 1
ATOM 635 N N . ASN A 1 79 ? 4.957 -45.125 -28.625 1 95.56 79 ASN A N 1
ATOM 636 C CA . ASN A 1 79 ? 5.211 -44.312 -29.812 1 95.56 79 ASN A CA 1
ATOM 637 C C . ASN A 1 79 ? 4.969 -42.844 -29.531 1 95.56 79 ASN A C 1
ATOM 639 O O . ASN A 1 79 ? 5.539 -41.969 -30.203 1 95.56 79 ASN A O 1
ATOM 643 N N . LEU A 1 80 ? 4.164 -42.562 -28.516 1 97 80 LEU A N 1
ATOM 644 C CA . LEU A 1 80 ? 3.73 -41.188 -28.281 1 97 80 LEU A CA 1
ATOM 645 C C . LEU A 1 80 ? 4.418 -40.594 -27.047 1 97 80 LEU A C 1
ATOM 647 O O . LEU A 1 80 ? 4.387 -39.375 -26.844 1 97 80 LEU A O 1
ATOM 651 N N . ILE A 1 81 ? 5.105 -41.406 -26.266 1 94.44 81 ILE A N 1
ATOM 652 C CA . ILE A 1 81 ? 5.625 -41.031 -24.953 1 94.44 81 ILE A CA 1
ATOM 653 C C . ILE A 1 81 ? 6.574 -39.844 -25.109 1 94.44 81 ILE A C 1
ATOM 655 O O . ILE A 1 81 ? 6.609 -38.969 -24.25 1 94.44 81 ILE A O 1
ATOM 659 N N . SER A 1 82 ? 7.312 -39.75 -26.156 1 94.88 82 SER A N 1
ATOM 660 C CA . SER A 1 82 ? 8.297 -38.719 -26.375 1 94.88 82 SER A CA 1
ATOM 661 C C . SER A 1 82 ? 7.617 -37.375 -26.688 1 94.88 82 SER A C 1
ATOM 663 O O . SER A 1 82 ? 8.242 -36.312 -26.609 1 94.88 82 SER A O 1
ATOM 665 N N . THR A 1 83 ? 6.336 -37.375 -27 1 94.81 83 THR A N 1
ATOM 666 C CA . THR A 1 83 ? 5.629 -36.156 -27.406 1 94.81 83 THR A CA 1
ATOM 667 C C . THR A 1 83 ? 4.934 -35.531 -26.203 1 94.81 83 THR A C 1
ATOM 669 O O . THR A 1 83 ? 4.352 -34.438 -26.328 1 94.81 83 THR A O 1
ATOM 672 N N . ILE A 1 84 ? 5.02 -36.125 -25.078 1 94.62 84 ILE A N 1
ATOM 673 C CA . ILE A 1 84 ? 4.449 -35.5 -23.875 1 94.62 84 ILE A CA 1
ATOM 674 C C . ILE A 1 84 ? 5.148 -34.188 -23.594 1 94.62 84 ILE A C 1
ATOM 676 O O . ILE A 1 84 ? 6.375 -34.156 -23.469 1 94.62 84 ILE A O 1
ATOM 680 N N . PRO A 1 85 ? 4.352 -33.188 -23.516 1 92.81 85 PRO A N 1
ATOM 681 C CA . PRO A 1 85 ? 4.961 -31.859 -23.375 1 92.81 85 PRO A CA 1
ATOM 682 C C . PRO A 1 85 ? 5.617 -31.672 -22 1 92.81 85 PRO A C 1
ATOM 684 O O . PRO A 1 85 ? 5.215 -32.281 -21.016 1 92.81 85 PRO A O 1
ATOM 687 N N . ASN A 1 86 ? 6.594 -30.75 -22.016 1 90.94 86 ASN A N 1
ATOM 688 C CA . ASN A 1 86 ? 7.258 -30.359 -20.781 1 90.94 86 ASN A CA 1
ATOM 689 C C . ASN A 1 86 ? 6.668 -29.078 -20.203 1 90.94 86 ASN A C 1
ATOM 691 O O . ASN A 1 86 ? 7.129 -28.578 -19.188 1 90.94 86 ASN A O 1
ATOM 695 N N . CYS A 1 87 ? 5.676 -28.562 -20.938 1 91.31 87 CYS A N 1
ATOM 696 C CA . CYS A 1 87 ? 4.965 -27.375 -20.484 1 91.31 87 CYS A CA 1
ATOM 697 C C . CYS A 1 87 ? 3.457 -27.594 -20.5 1 91.31 87 CYS A C 1
ATOM 699 O O . CYS A 1 87 ? 2.982 -28.625 -20.984 1 91.31 87 CYS A O 1
ATOM 701 N N . TYR A 1 88 ? 2.811 -26.734 -19.859 1 89.38 88 TYR A N 1
ATOM 702 C CA . TYR A 1 88 ? 1.358 -26.859 -19.781 1 89.38 88 TYR A CA 1
ATOM 703 C C . TYR A 1 88 ? 0.715 -26.516 -21.125 1 89.38 88 TYR A C 1
ATOM 705 O O . TYR A 1 88 ? 0.858 -25.406 -21.625 1 89.38 88 TYR A O 1
ATOM 713 N N . THR A 1 89 ? 0.097 -27.484 -21.703 1 90.75 89 THR A N 1
ATOM 714 C CA . THR A 1 89 ? -0.593 -27.297 -22.969 1 90.75 89 THR A CA 1
ATOM 715 C C . THR A 1 89 ? -2.043 -27.766 -22.875 1 90.75 89 THR A C 1
ATOM 717 O O . THR A 1 89 ? -2.443 -28.344 -21.859 1 90.75 89 THR A O 1
ATOM 720 N N . ASP A 1 90 ? -2.801 -27.578 -23.969 1 88.88 90 ASP A N 1
ATOM 721 C CA . ASP A 1 90 ? -4.215 -27.938 -24 1 88.88 90 ASP A CA 1
ATOM 722 C C . ASP A 1 90 ? -4.398 -29.453 -24.031 1 88.88 90 ASP A C 1
ATOM 724 O O . ASP A 1 90 ? -5.496 -29.953 -23.797 1 88.88 90 ASP A O 1
ATOM 728 N N . ASP A 1 91 ? -3.316 -30.109 -24.219 1 91.62 91 ASP A N 1
ATOM 729 C CA . ASP A 1 91 ? -3.402 -31.562 -24.344 1 91.62 91 ASP A CA 1
ATOM 730 C C . ASP A 1 91 ? -3.225 -32.25 -23 1 91.62 91 ASP A C 1
ATOM 732 O O . ASP A 1 91 ? -3.377 -33.469 -22.891 1 91.62 91 ASP A O 1
ATOM 736 N N . ILE A 1 92 ? -3 -31.453 -22.047 1 91.38 92 ILE A N 1
ATOM 737 C CA . ILE A 1 92 ? -2.633 -32 -20.75 1 91.38 92 ILE A CA 1
ATOM 738 C C . ILE A 1 92 ? -3.793 -32.844 -20.203 1 91.38 92 ILE A C 1
ATOM 740 O O . ILE A 1 92 ? -3.586 -33.938 -19.688 1 91.38 92 ILE A O 1
ATOM 744 N N . PRO A 1 93 ? -5.031 -32.438 -20.359 1 89.69 93 PRO A N 1
ATOM 745 C CA . PRO A 1 93 ? -6.129 -33.281 -19.891 1 89.69 93 PRO A CA 1
ATOM 746 C C . PRO A 1 93 ? -6.168 -34.656 -20.609 1 89.69 93 PRO A C 1
ATOM 748 O O . PRO A 1 93 ? -6.395 -35.688 -19.969 1 89.69 93 PRO A O 1
ATOM 751 N N . SER A 1 94 ? -5.875 -34.625 -21.859 1 92.75 94 SER A N 1
ATOM 752 C CA . SER A 1 94 ? -5.848 -35.844 -22.641 1 92.75 94 SER A CA 1
ATOM 753 C C . SER A 1 94 ? -4.734 -36.781 -22.156 1 92.75 94 SER A C 1
ATOM 755 O O . SER A 1 94 ? -4.953 -37.969 -21.969 1 92.75 94 SER A O 1
ATOM 757 N N . TRP A 1 95 ? -3.631 -36.219 -21.969 1 94.62 95 TRP A N 1
ATOM 758 C CA . TRP A 1 95 ? -2.504 -37 -21.469 1 94.62 95 TRP A CA 1
ATOM 759 C C . TRP A 1 95 ? -2.799 -37.562 -20.094 1 94.62 95 TRP A C 1
ATOM 761 O O . TRP A 1 95 ? -2.441 -38.719 -19.797 1 94.62 95 TRP A O 1
ATOM 771 N N . THR A 1 96 ? -3.41 -36.75 -19.281 1 93 96 THR A N 1
ATOM 772 C CA . THR A 1 96 ? -3.775 -37.219 -17.938 1 93 96 THR A CA 1
ATOM 773 C C . THR A 1 96 ? -4.691 -38.438 -18.031 1 93 96 THR A C 1
ATOM 775 O O . THR A 1 96 ? -4.473 -39.438 -17.344 1 93 96 THR A O 1
ATOM 778 N N . CYS A 1 97 ? -5.66 -38.375 -18.875 1 92.44 97 CYS A N 1
ATOM 779 C CA . CYS A 1 97 ? -6.605 -39.469 -19.094 1 92.44 97 CYS A CA 1
ATOM 780 C C . CYS A 1 97 ? -5.891 -40.719 -19.578 1 92.44 97 CYS A C 1
ATOM 782 O O . CYS A 1 97 ? -6.051 -41.812 -19 1 92.44 97 CYS A O 1
ATOM 784 N N . VAL A 1 98 ? -5.078 -40.562 -20.547 1 95.38 98 VAL A N 1
ATOM 785 C CA . VAL A 1 98 ? -4.375 -41.656 -21.188 1 95.38 98 VAL A CA 1
ATOM 786 C C . VAL A 1 98 ? -3.449 -42.344 -20.172 1 95.38 98 VAL A C 1
ATOM 788 O O . VAL A 1 98 ? -3.441 -43.562 -20.047 1 95.38 98 VAL A O 1
ATOM 791 N N . CYS A 1 99 ? -2.756 -41.531 -19.406 1 94.88 99 CYS A N 1
ATOM 792 C CA . CYS A 1 99 ? -1.834 -42.094 -18.422 1 94.88 99 CYS A CA 1
ATOM 793 C C . CYS A 1 99 ? -2.588 -42.812 -17.312 1 94.88 99 CYS A C 1
ATOM 795 O O . CYS A 1 99 ? -2.131 -43.875 -16.844 1 94.88 99 CYS A O 1
ATOM 797 N N . TRP A 1 100 ? -3.699 -42.312 -17.016 1 93.06 100 TRP A N 1
ATOM 798 C CA . TRP A 1 100 ? -4.504 -42.906 -15.961 1 93.06 100 TRP A CA 1
ATOM 799 C C . TRP A 1 100 ? -5.098 -44.25 -16.422 1 93.06 100 TRP A C 1
ATOM 801 O O . TRP A 1 100 ? -4.91 -45.281 -15.766 1 93.06 100 TRP A O 1
ATOM 811 N N . VAL A 1 101 ? -5.711 -44.25 -17.516 1 93.38 101 VAL A N 1
ATOM 812 C CA . VAL A 1 101 ? -6.453 -45.406 -18 1 93.38 101 VAL A CA 1
ATOM 813 C C . VAL A 1 101 ? -5.488 -46.531 -18.328 1 93.38 101 VAL A C 1
ATOM 815 O O . VAL A 1 101 ? -5.773 -47.719 -18.062 1 93.38 101 VAL A O 1
ATOM 818 N N . PHE A 1 102 ? -4.328 -46.188 -18.906 1 95 102 PHE A N 1
ATOM 819 C CA . PHE A 1 102 ? -3.404 -47.219 -19.375 1 95 102 PHE A CA 1
ATOM 820 C C . PHE A 1 102 ? -2.316 -47.469 -18.328 1 95 102 PHE A C 1
ATOM 822 O O . PHE A 1 102 ? -1.313 -48.125 -18.625 1 95 102 PHE A O 1
ATOM 829 N N . ASN A 1 103 ? -2.385 -46.906 -17.219 1 93.12 103 ASN A N 1
ATOM 830 C CA . ASN A 1 103 ? -1.566 -47.219 -16.031 1 93.12 103 ASN A CA 1
ATOM 831 C C . ASN A 1 103 ? -0.097 -46.875 -16.281 1 93.12 103 ASN A C 1
ATOM 833 O O . ASN A 1 103 ? 0.766 -47.75 -16.172 1 93.12 103 ASN A O 1
ATOM 837 N N . LYS A 1 104 ? 0.187 -45.594 -16.531 1 95.62 104 LYS A N 1
ATOM 838 C CA . LYS A 1 104 ? 1.527 -45.062 -16.703 1 95.62 104 LYS A CA 1
ATOM 839 C C . LYS A 1 104 ? 1.883 -44.094 -15.578 1 95.62 104 LYS A C 1
ATOM 841 O O . LYS A 1 104 ? 1.74 -42.875 -15.719 1 95.62 104 LYS A O 1
ATOM 846 N N . PRO A 1 105 ? 2.418 -44.594 -14.5 1 95.44 105 PRO A N 1
ATOM 847 C CA . PRO A 1 105 ? 2.549 -43.812 -13.281 1 95.44 105 PRO A CA 1
ATOM 848 C C . PRO A 1 105 ? 3.559 -42.688 -13.414 1 95.44 105 PRO A C 1
ATOM 850 O O . PRO A 1 105 ? 3.34 -41.594 -12.891 1 95.44 105 PRO A O 1
ATOM 853 N N . GLU A 1 106 ? 4.68 -42.938 -14.086 1 96.38 106 GLU A N 1
ATOM 854 C CA . GLU A 1 106 ? 5.699 -41.906 -14.211 1 96.38 106 GLU A CA 1
ATOM 855 C C . GLU A 1 106 ? 5.199 -40.75 -15.047 1 96.38 106 GLU A C 1
ATOM 857 O O . GLU A 1 106 ? 5.363 -39.594 -14.664 1 96.38 106 GLU A O 1
ATOM 862 N N . GLU A 1 107 ? 4.598 -41.031 -16.156 1 96.62 107 GLU A N 1
ATOM 863 C CA . GLU A 1 107 ? 4.074 -40 -17.047 1 96.62 107 GLU A CA 1
ATOM 864 C C . GLU A 1 107 ? 2.885 -39.281 -16.406 1 96.62 107 GLU A C 1
ATOM 866 O O . GLU A 1 107 ? 2.715 -38.094 -16.578 1 96.62 107 GLU A O 1
ATOM 871 N N . PHE A 1 108 ? 2.102 -40 -15.648 1 94.5 108 PHE A N 1
ATOM 872 C CA . PHE A 1 108 ? 0.98 -39.438 -14.922 1 94.5 108 PHE A CA 1
ATOM 873 C C . PHE A 1 108 ? 1.467 -38.375 -13.93 1 94.5 108 PHE A C 1
ATOM 875 O O . PHE A 1 108 ? 0.924 -37.281 -13.867 1 94.5 108 PHE A O 1
ATOM 882 N N . LYS A 1 109 ? 2.445 -38.75 -13.195 1 94.25 109 LYS A N 1
ATOM 883 C CA . LYS A 1 109 ? 3.023 -37.812 -12.234 1 94.25 109 LYS A CA 1
ATOM 884 C C . LYS A 1 109 ? 3.549 -36.562 -12.93 1 94.25 109 LYS A C 1
ATOM 886 O O . LYS A 1 109 ? 3.33 -35.438 -12.461 1 94.25 109 LYS A O 1
ATOM 891 N N . ARG A 1 110 ? 4.203 -36.75 -14.016 1 95.62 110 ARG A N 1
ATOM 892 C CA . ARG A 1 110 ? 4.77 -35.625 -14.773 1 95.62 110 ARG A CA 1
ATOM 893 C C . ARG A 1 110 ? 3.678 -34.688 -15.273 1 95.62 110 ARG A C 1
ATOM 895 O O . ARG A 1 110 ? 3.789 -33.469 -15.141 1 95.62 110 ARG A O 1
ATOM 902 N N . VAL A 1 111 ? 2.654 -35.219 -15.859 1 93.94 111 VAL A N 1
ATOM 903 C CA . VAL A 1 111 ? 1.597 -34.406 -16.453 1 93.94 111 VAL A CA 1
ATOM 904 C C . VAL A 1 111 ? 0.799 -33.719 -15.359 1 93.94 111 VAL A C 1
ATOM 906 O O . VAL A 1 111 ? 0.42 -32.531 -15.508 1 93.94 111 VAL A O 1
ATOM 909 N N . THR A 1 112 ? 0.532 -34.375 -14.242 1 92.19 112 THR A N 1
ATOM 910 C CA . THR A 1 112 ? -0.214 -33.75 -13.156 1 92.19 112 THR A CA 1
ATOM 911 C C . THR A 1 112 ? 0.618 -32.656 -12.477 1 92.19 112 THR A C 1
ATOM 913 O O . THR A 1 112 ? 0.07 -31.703 -11.953 1 92.19 112 THR A O 1
ATOM 916 N N . ARG A 1 113 ? 1.884 -32.875 -12.469 1 93.69 113 ARG A N 1
ATOM 917 C CA . ARG A 1 113 ? 2.76 -31.812 -11.977 1 93.69 113 ARG A CA 1
ATOM 918 C C . ARG A 1 113 ? 2.551 -30.516 -12.766 1 93.69 113 ARG A C 1
ATOM 920 O O . ARG A 1 113 ? 2.504 -29.438 -12.188 1 93.69 113 ARG A O 1
ATOM 927 N N . LEU A 1 114 ? 2.43 -30.672 -14.078 1 93.88 114 LEU A N 1
ATOM 928 C CA . LEU A 1 114 ? 2.188 -29.516 -14.922 1 93.88 114 LEU A CA 1
ATOM 929 C C . LEU A 1 114 ? 0.862 -28.844 -14.562 1 93.88 114 LEU A C 1
ATOM 931 O O . LEU A 1 114 ? 0.767 -27.609 -14.531 1 93.88 114 LEU A O 1
ATOM 935 N N . ILE A 1 115 ? -0.083 -29.594 -14.227 1 90.81 115 ILE A N 1
ATOM 936 C CA . ILE A 1 115 ? -1.392 -29.062 -13.844 1 90.81 115 ILE A CA 1
ATOM 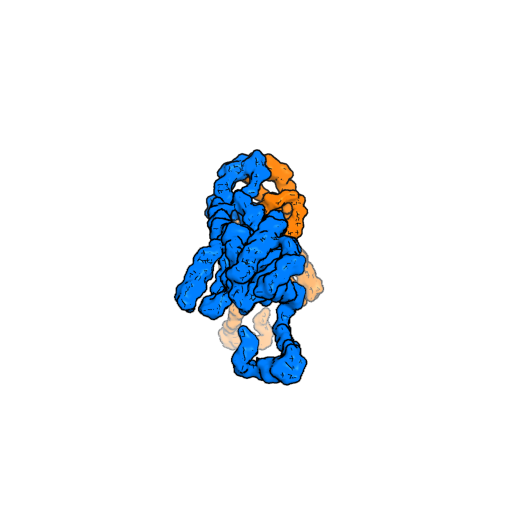937 C C . ILE A 1 115 ? -1.279 -28.297 -12.539 1 90.81 115 ILE A C 1
ATOM 939 O O . ILE A 1 115 ? -1.782 -27.172 -12.43 1 90.81 115 ILE A O 1
ATOM 943 N N . LEU A 1 116 ? -0.601 -28.875 -11.609 1 92 116 LEU A N 1
ATOM 944 C CA . LEU A 1 116 ? -0.517 -28.312 -10.273 1 92 116 LEU A CA 1
ATOM 945 C C . LEU A 1 116 ? 0.342 -27.047 -10.266 1 92 116 LEU A C 1
ATOM 947 O O . LEU A 1 116 ? 0.011 -26.078 -9.594 1 92 116 LEU A O 1
ATOM 951 N N . ARG A 1 117 ? 1.369 -26.984 -11.055 1 94.06 117 ARG A N 1
ATOM 952 C CA . ARG A 1 117 ? 2.338 -25.891 -10.984 1 94.06 117 ARG A CA 1
ATOM 953 C C . ARG A 1 117 ? 2.018 -24.812 -12 1 94.06 117 ARG A C 1
ATOM 955 O O . ARG A 1 117 ? 2.25 -23.625 -11.742 1 94.06 117 ARG A O 1
ATOM 962 N N . HIS A 1 118 ? 1.437 -25.25 -13.141 1 94.06 118 HIS A N 1
ATOM 963 C CA . HIS A 1 118 ? 1.288 -24.297 -14.234 1 94.06 118 HIS A CA 1
ATOM 964 C C . HIS A 1 118 ? -0.183 -24.031 -14.539 1 94.06 118 HIS A C 1
ATOM 966 O O . HIS A 1 118 ? -0.51 -23.109 -15.281 1 94.06 118 HIS A O 1
ATOM 972 N N . GLY A 1 119 ? -1.045 -24.828 -13.977 1 90.44 119 GLY A N 1
ATOM 973 C CA . GLY A 1 119 ? -2.465 -24.625 -14.203 1 90.44 119 GLY A CA 1
ATOM 974 C C . GLY A 1 119 ? -2.955 -23.266 -13.719 1 90.44 119 GLY A C 1
ATOM 975 O O . GLY A 1 119 ? -2.516 -22.781 -12.672 1 90.44 119 GLY A O 1
ATOM 976 N N . ARG A 1 120 ? -3.945 -22.672 -14.461 1 90.44 120 ARG A N 1
ATOM 977 C CA . ARG A 1 120 ? -4.406 -21.328 -14.141 1 90.44 120 ARG A CA 1
ATOM 978 C C . ARG A 1 120 ? -5.906 -21.312 -13.859 1 90.44 120 ARG A C 1
ATOM 980 O O . ARG A 1 120 ? -6.547 -20.266 -13.922 1 90.44 120 ARG A O 1
ATOM 987 N N . GLY A 1 121 ? -6.371 -22.328 -13.484 1 81.5 121 GLY A N 1
ATOM 988 C CA . GLY A 1 121 ? -7.793 -22.422 -13.188 1 81.5 121 GLY A CA 1
ATOM 989 C C . GLY A 1 121 ? -8.305 -23.844 -13.141 1 81.5 121 GLY A C 1
ATOM 990 O O . GLY A 1 121 ? -7.539 -24.766 -12.875 1 81.5 121 GLY A O 1
ATOM 991 N N . THR A 1 122 ? -9.633 -23.891 -13.352 1 71.88 122 THR A N 1
ATOM 992 C CA . THR A 1 122 ? -10.266 -25.203 -13.305 1 71.88 122 THR A CA 1
ATOM 993 C C . THR A 1 122 ? -10.055 -25.953 -14.617 1 71.88 122 THR A C 1
ATOM 995 O O . THR A 1 122 ? -10.273 -25.391 -15.695 1 71.88 122 THR A O 1
ATOM 998 N N . LEU A 1 123 ? -9.398 -27.031 -14.43 1 71.88 123 LEU A N 1
ATOM 999 C CA . LEU A 1 123 ? -9.219 -27.875 -15.609 1 71.88 123 LEU A CA 1
ATOM 1000 C C . LEU A 1 123 ? -10.523 -28.562 -15.984 1 71.88 123 LEU A C 1
ATOM 1002 O O . LEU A 1 123 ? -11.273 -29 -15.109 1 71.88 123 LEU A O 1
ATOM 1006 N N . THR A 1 124 ? -10.844 -28.344 -17.203 1 67.75 124 THR A N 1
ATOM 1007 C CA . THR A 1 124 ? -12.016 -29.062 -17.688 1 67.75 124 THR A CA 1
ATOM 1008 C C . THR A 1 124 ? -11.609 -30.375 -18.344 1 67.75 124 THR A C 1
ATOM 1010 O O . THR A 1 124 ? -10.797 -30.406 -19.266 1 67.75 124 THR A O 1
ATOM 1013 N N . PHE A 1 125 ? -11.883 -31.422 -17.609 1 68.62 125 PHE A N 1
ATOM 1014 C CA . PHE A 1 125 ? -11.602 -32.75 -18.156 1 68.62 125 PHE A CA 1
ATOM 1015 C C . PHE A 1 125 ? -12.773 -33.25 -18.984 1 68.62 125 PHE A C 1
ATOM 1017 O O . PHE A 1 125 ? -12.664 -34.25 -19.688 1 68.62 125 PHE A O 1
ATOM 1024 N N . ASN A 1 126 ? -13.68 -32.344 -19.125 1 66.38 126 ASN A N 1
ATOM 1025 C CA . ASN A 1 126 ? -14.844 -32.719 -19.922 1 66.38 126 ASN A CA 1
ATOM 1026 C C . ASN A 1 126 ? -15.305 -34.156 -19.625 1 66.38 126 ASN A C 1
ATOM 1028 O O . ASN A 1 126 ? -15.57 -34.5 -18.484 1 66.38 126 ASN A O 1
ATOM 1032 N N . GLU A 1 127 ? -15.531 -35.094 -20.516 1 66.25 127 GLU A N 1
ATOM 1033 C CA . GLU A 1 127 ? -16.016 -36.438 -20.422 1 66.25 127 GLU A CA 1
ATOM 1034 C C . GLU A 1 127 ? -14.867 -37.438 -20.312 1 66.25 127 GLU A C 1
ATOM 1036 O O . GLU A 1 127 ? -15.039 -38.625 -20.578 1 66.25 127 GLU A O 1
ATOM 1041 N N . LEU A 1 128 ? -13.758 -36.875 -19.828 1 75.81 128 LEU A N 1
ATOM 1042 C CA . LEU A 1 128 ? -12.609 -37.781 -19.766 1 75.81 128 LEU A CA 1
ATOM 1043 C C . LEU A 1 128 ? -12.633 -38.594 -18.469 1 75.81 128 LEU A C 1
ATOM 1045 O O . LEU A 1 128 ? -13.047 -38.094 -17.422 1 75.81 128 LEU A O 1
ATOM 1049 N N . PRO A 1 129 ? -12.328 -39.812 -18.625 1 76.81 129 PRO A N 1
ATOM 1050 C CA . PRO A 1 129 ? -12.281 -40.688 -17.453 1 76.81 129 PRO A CA 1
ATOM 1051 C C . PRO A 1 129 ? -11.062 -40.438 -16.562 1 76.81 129 PRO A C 1
ATOM 1053 O O . PRO A 1 129 ? -10.078 -41.156 -16.625 1 76.81 129 PRO A O 1
ATOM 1056 N N . VAL A 1 130 ? -11.016 -39.312 -15.906 1 74.62 130 VAL A N 1
ATOM 1057 C CA . VAL A 1 130 ? -9.969 -38.938 -14.953 1 74.62 130 VAL A CA 1
ATOM 1058 C C . VAL A 1 130 ? -10.57 -38.844 -13.547 1 74.62 130 VAL A C 1
ATOM 1060 O O . VAL A 1 130 ? -11.734 -38.5 -13.391 1 74.62 130 VAL A O 1
ATOM 1063 N N . PRO A 1 131 ? -9.719 -39.375 -12.688 1 68.44 131 PRO A N 1
ATOM 1064 C CA . PRO A 1 131 ? -10.242 -39.25 -11.32 1 68.44 131 PRO A CA 1
ATOM 1065 C C . PRO A 1 131 ? -10.531 -37.812 -10.914 1 68.44 131 PRO A C 1
ATOM 1067 O O . PRO A 1 131 ? -9.844 -36.906 -11.359 1 68.44 131 PRO A O 1
ATOM 1070 N N . SER A 1 132 ? -11.562 -37.656 -10.211 1 64.56 132 SER A N 1
ATOM 1071 C CA . SER A 1 132 ? -12.047 -36.344 -9.766 1 64.56 132 SER A CA 1
ATOM 1072 C C . SER A 1 132 ? -10.961 -35.562 -9.031 1 64.56 132 SER A C 1
ATOM 1074 O O . SER A 1 132 ? -10.961 -34.344 -9.031 1 64.56 132 SER A O 1
ATOM 1076 N N . PHE A 1 133 ? -10.016 -36.344 -8.398 1 62.44 133 PHE A N 1
ATOM 1077 C CA . PHE A 1 133 ? -8.984 -35.656 -7.605 1 62.44 133 PHE A CA 1
ATOM 1078 C C . PHE A 1 133 ? -8.055 -34.844 -8.492 1 62.44 133 PHE A C 1
ATOM 1080 O O . PHE A 1 133 ? -7.406 -33.906 -8.031 1 62.44 133 PHE A O 1
ATOM 1087 N N . VAL A 1 134 ? -7.914 -35.25 -9.719 1 63.25 134 VAL A N 1
ATOM 1088 C CA . VAL A 1 134 ? -7.074 -34.5 -10.641 1 63.25 134 VAL A CA 1
ATOM 1089 C C . VAL A 1 134 ? -7.82 -33.281 -11.133 1 63.25 134 VAL A C 1
ATOM 1091 O O . VAL A 1 134 ? -7.234 -32.188 -11.25 1 63.25 134 VAL A O 1
ATOM 1094 N N . ALA A 1 135 ? -9.039 -33.375 -11.648 1 54.41 135 ALA A N 1
ATOM 1095 C CA . ALA A 1 135 ? -9.805 -32.312 -12.312 1 54.41 135 ALA A CA 1
ATOM 1096 C C . ALA A 1 135 ? -10.102 -31.172 -11.352 1 54.41 135 ALA A C 1
ATOM 1098 O O . ALA A 1 135 ? -10.477 -30.078 -11.781 1 54.41 135 ALA A O 1
ATOM 1099 N N . GLY A 1 136 ? -9.344 -31.094 -10.195 1 52.06 136 GLY A N 1
ATOM 1100 C CA . GLY A 1 136 ? -9.562 -29.984 -9.273 1 52.06 136 GLY A CA 1
ATOM 1101 C C . GLY A 1 136 ? -10.469 -30.344 -8.109 1 52.06 136 GLY A C 1
ATOM 1102 O O . GLY A 1 136 ? -10.445 -29.688 -7.07 1 52.06 136 GLY A O 1
ATOM 1103 N N . GLU A 1 137 ? -11.828 -30.766 -8.422 1 43.31 137 GLU A N 1
ATOM 1104 C CA . GLU A 1 137 ? -13.164 -30.562 -7.871 1 43.31 137 GLU A CA 1
ATOM 1105 C C . GLU A 1 137 ? -13.516 -31.641 -6.852 1 43.31 137 GLU A C 1
ATOM 1107 O O . GLU A 1 137 ? -12.852 -32.688 -6.781 1 43.31 137 GLU A O 1
ATOM 1112 N N . GLN A 1 138 ? -14.898 -32.094 -6.68 1 38.34 138 GLN A N 1
ATOM 1113 C CA . GLN A 1 138 ? -15.828 -32.781 -5.781 1 38.34 138 GLN A CA 1
ATOM 1114 C C . GLN A 1 138 ? -15.656 -34.281 -5.84 1 38.34 138 GLN A C 1
ATOM 1116 O O . GLN A 1 138 ? -15.914 -34.906 -6.871 1 38.34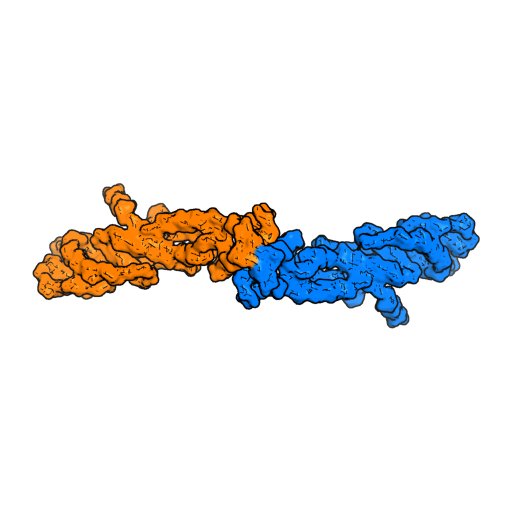 138 GLN A O 1
ATOM 1121 N N . LEU A 1 139 ? -14.547 -34.75 -5.512 1 37.22 139 LEU A N 1
ATOM 1122 C CA . LEU A 1 139 ? -14.922 -36.156 -5.301 1 37.22 139 LEU A CA 1
ATOM 1123 C C . LEU A 1 139 ? -16.375 -36.25 -4.848 1 37.22 139 LEU A C 1
ATOM 1125 O O . LEU A 1 139 ? -16.859 -35.406 -4.094 1 37.22 139 LEU A O 1
ATOM 1129 N N . PRO A 1 140 ? -17.109 -36.969 -5.457 1 38.53 140 PRO A N 1
ATOM 1130 C CA . PRO A 1 140 ? -18.469 -37.062 -4.918 1 38.53 140 PRO A CA 1
ATOM 1131 C C . PRO A 1 140 ? -18.516 -36.906 -3.402 1 38.53 140 PRO A C 1
ATOM 1133 O O . PRO A 1 140 ? -19.453 -36.312 -2.871 1 38.53 140 PRO A O 1
ATOM 1136 N N . LEU A 1 141 ? -17.734 -37.625 -2.652 1 38.47 141 LEU A N 1
ATOM 1137 C CA . LEU A 1 141 ? -17.953 -37.594 -1.211 1 38.47 141 LEU A CA 1
ATOM 1138 C C . LEU A 1 141 ? -17.375 -36.312 -0.598 1 38.47 141 LEU A C 1
ATOM 1140 O O . LEU A 1 141 ? -17.688 -35.969 0.542 1 38.47 141 LEU A O 1
ATOM 1144 N N . MET A 1 142 ? -16.234 -35.75 -1.038 1 41.19 142 MET A N 1
ATOM 1145 C CA . MET A 1 142 ? -15.68 -34.625 -0.297 1 41.19 142 MET A CA 1
ATOM 1146 C C . MET A 1 142 ? -15.898 -33.312 -1.054 1 41.19 142 MET A C 1
ATOM 1148 O O . MET A 1 142 ? -14.992 -32.844 -1.745 1 41.19 142 MET A O 1
ATOM 1152 N N . HIS A 1 143 ? -16.938 -32.844 -1.634 1 48.06 143 HIS A N 1
ATOM 1153 C CA . HIS A 1 143 ? -17.594 -31.812 -2.434 1 48.06 143 HIS A CA 1
ATOM 1154 C C . HIS A 1 143 ? -17.062 -30.438 -2.086 1 48.06 143 HIS A C 1
ATOM 1156 O O . HIS A 1 143 ? -17.094 -29.516 -2.918 1 48.06 143 HIS A O 1
ATOM 1162 N N . ASN A 1 144 ? -16.328 -30.25 -0.992 1 55.94 144 ASN A N 1
ATOM 1163 C CA . ASN A 1 144 ? -16.109 -28.875 -0.581 1 55.94 144 ASN A CA 1
ATOM 1164 C C . ASN A 1 144 ? -14.648 -28.594 -0.272 1 55.94 144 ASN A C 1
ATOM 1166 O O . ASN A 1 144 ? -14.328 -27.688 0.504 1 55.94 144 ASN A O 1
ATOM 1170 N N . ARG A 1 145 ? -13.742 -29.5 -0.815 1 62.94 145 ARG A N 1
ATOM 1171 C CA . ARG A 1 145 ? -12.367 -29.203 -0.417 1 62.94 145 ARG A CA 1
ATOM 1172 C C . ARG A 1 145 ? -11.594 -28.547 -1.56 1 62.94 145 ARG A C 1
ATOM 1174 O O . ARG A 1 145 ? -11.75 -28.938 -2.719 1 62.94 145 ARG A O 1
ATOM 1181 N N . PRO A 1 146 ? -10.906 -27.531 -1.262 1 73 146 PRO A N 1
ATOM 1182 C CA . PRO A 1 146 ? -10.062 -26.906 -2.277 1 73 146 PRO A CA 1
ATOM 1183 C C . PRO A 1 146 ? -9.008 -27.844 -2.848 1 73 146 PRO A C 1
ATOM 1185 O O . PRO A 1 146 ? -8.578 -28.781 -2.166 1 73 146 PRO A O 1
ATOM 1188 N N . SER A 1 147 ? -8.734 -27.812 -4.148 1 81.25 147 SER A N 1
ATOM 1189 C CA . SER A 1 147 ? -7.676 -28.578 -4.789 1 81.25 147 SER A CA 1
ATOM 1190 C C . SER A 1 147 ? -6.312 -28.234 -4.203 1 81.25 147 SER A C 1
ATOM 1192 O O . SER A 1 147 ? -6.172 -27.25 -3.49 1 81.25 147 SER A O 1
ATOM 1194 N N . ARG A 1 148 ? -5.34 -29.047 -4.391 1 86.94 148 ARG A N 1
ATOM 1195 C CA . ARG A 1 148 ? -3.969 -28.797 -3.961 1 86.94 148 ARG A CA 1
ATOM 1196 C C . ARG A 1 148 ? -3.441 -27.5 -4.547 1 86.94 148 ARG A C 1
ATOM 1198 O O . ARG A 1 148 ? -2.73 -26.75 -3.871 1 86.94 148 ARG A O 1
ATOM 1205 N N . ARG A 1 149 ? -3.773 -27.281 -5.812 1 90.19 149 ARG A N 1
ATOM 1206 C CA . ARG A 1 149 ? -3.373 -26.031 -6.449 1 90.19 149 ARG A CA 1
ATOM 1207 C C . ARG A 1 149 ? -3.965 -24.828 -5.719 1 90.19 149 ARG A C 1
ATOM 1209 O O . ARG A 1 149 ? -3.25 -23.875 -5.398 1 90.19 149 ARG A O 1
ATOM 1216 N N . GLU A 1 150 ? -5.25 -24.906 -5.48 1 90.5 150 GLU A N 1
ATOM 1217 C CA . GLU A 1 150 ? -5.941 -23.812 -4.812 1 90.5 150 GLU A CA 1
ATOM 1218 C C . GLU A 1 150 ? -5.379 -23.562 -3.416 1 90.5 150 GLU A C 1
ATOM 1220 O O . GLU A 1 150 ? -5.215 -22.422 -2.996 1 90.5 150 GLU A O 1
ATOM 1225 N N . GLU A 1 151 ? -5.102 -24.641 -2.756 1 91.38 151 GLU A N 1
ATOM 1226 C CA . GLU A 1 151 ? -4.543 -24.531 -1.411 1 91.38 151 GLU A CA 1
ATOM 1227 C C . GLU A 1 151 ? -3.164 -23.875 -1.439 1 91.38 151 GLU A C 1
ATOM 1229 O O . GLU A 1 151 ? -2.854 -23.031 -0.594 1 91.38 151 GLU A O 1
ATOM 1234 N N . ALA A 1 152 ? -2.377 -24.297 -2.338 1 93.75 152 ALA A N 1
ATOM 1235 C CA . ALA A 1 152 ? -1.044 -23.719 -2.469 1 93.75 152 ALA A CA 1
ATOM 1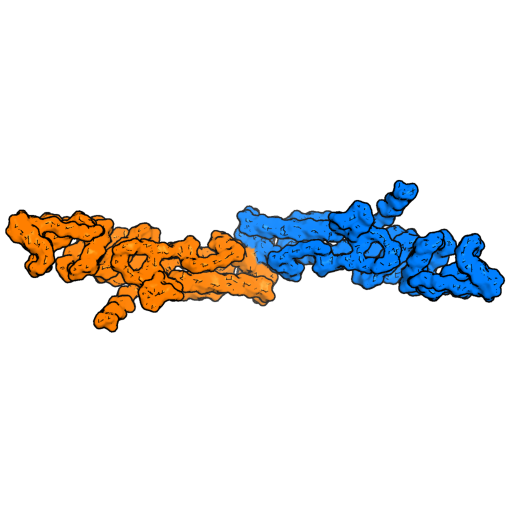236 C C . ALA A 1 152 ? -1.123 -22.219 -2.752 1 93.75 152 ALA A C 1
ATOM 1238 O O . ALA A 1 152 ? -0.442 -21.422 -2.104 1 93.75 152 ALA A O 1
ATOM 1239 N N . ILE A 1 153 ? -1.964 -21.812 -3.668 1 95.06 153 ILE A N 1
ATOM 1240 C CA . ILE A 1 153 ? -2.092 -20.422 -4.059 1 95.06 153 ILE A CA 1
ATOM 1241 C C . ILE A 1 153 ? -2.654 -19.609 -2.893 1 95.06 153 ILE A C 1
ATOM 1243 O O . ILE A 1 153 ? -2.18 -18.5 -2.609 1 95.06 153 ILE A O 1
ATOM 1247 N N . ARG A 1 154 ? -3.627 -20.203 -2.221 1 95.19 154 ARG A N 1
ATOM 1248 C CA . ARG A 1 154 ? -4.188 -19.547 -1.046 1 95.19 154 ARG A CA 1
ATOM 1249 C C . ARG A 1 154 ? -3.107 -19.266 -0.005 1 95.19 154 ARG A C 1
ATOM 1251 O O . ARG A 1 154 ? -3.035 -18.172 0.549 1 95.19 154 ARG A O 1
ATOM 1258 N N . ARG A 1 155 ? -2.305 -20.219 0.262 1 95.88 155 ARG A N 1
ATOM 1259 C CA . ARG A 1 155 ? -1.239 -20.109 1.252 1 95.88 155 ARG A CA 1
ATOM 1260 C C . ARG A 1 155 ? -0.238 -19.031 0.86 1 95.88 155 ARG A C 1
ATOM 1262 O O . ARG A 1 155 ? 0.196 -18.25 1.705 1 95.88 155 ARG A O 1
ATOM 1269 N N . ILE A 1 156 ? 0.102 -19 -0.345 1 96.75 156 ILE A N 1
ATOM 1270 C CA . ILE A 1 156 ? 1.079 -18.047 -0.849 1 96.75 156 ILE A CA 1
ATOM 1271 C C . ILE A 1 156 ? 0.529 -16.625 -0.71 1 96.75 156 ILE A C 1
ATOM 1273 O O . ILE A 1 156 ? 1.197 -15.75 -0.164 1 96.75 156 ILE A O 1
ATOM 1277 N N . ILE A 1 157 ? -0.698 -16.422 -1.188 1 97.06 157 ILE A N 1
ATOM 1278 C CA . ILE A 1 157 ? -1.322 -15.109 -1.146 1 97.06 157 ILE A CA 1
ATOM 1279 C C . ILE A 1 157 ? -1.44 -14.641 0.304 1 97.06 157 ILE A C 1
ATOM 1281 O O . ILE A 1 157 ? -1.093 -13.5 0.625 1 97.06 157 ILE A O 1
ATOM 1285 N N . SER A 1 158 ? -1.864 -15.555 1.16 1 96.12 158 SER A N 1
ATOM 1286 C CA . SER A 1 158 ? -2.014 -15.227 2.572 1 96.12 158 SER A CA 1
ATOM 1287 C C . SER A 1 158 ? -0.677 -14.836 3.195 1 96.12 158 SER A C 1
ATOM 1289 O O . SER A 1 158 ? -0.6 -13.875 3.963 1 96.12 158 SER A O 1
ATOM 1291 N N . SER A 1 159 ? 0.305 -15.57 2.893 1 95.25 159 SER A N 1
ATOM 1292 C CA . SER A 1 159 ? 1.634 -15.297 3.432 1 95.25 159 SER A CA 1
ATOM 1293 C C . SER A 1 159 ? 2.158 -13.945 2.953 1 95.25 159 SER A C 1
ATOM 1295 O O . SER A 1 159 ? 2.67 -13.156 3.75 1 95.25 159 SER A O 1
ATOM 1297 N N . LEU A 1 160 ? 2.08 -13.648 1.707 1 95.44 160 LEU A N 1
ATOM 1298 C CA . LEU A 1 160 ? 2.584 -12.406 1.133 1 95.44 160 LEU A CA 1
ATOM 1299 C C . LEU A 1 160 ? 1.841 -11.203 1.701 1 95.44 160 LEU A C 1
ATOM 1301 O O . LEU A 1 160 ? 2.461 -10.203 2.074 1 95.44 160 LEU A O 1
ATOM 1305 N N . ILE A 1 161 ? 0.496 -11.336 1.77 1 96.44 161 ILE A N 1
ATOM 1306 C CA . ILE A 1 161 ? -0.311 -10.266 2.34 1 96.44 161 ILE A CA 1
ATOM 1307 C C . ILE A 1 161 ? 0.031 -10.094 3.818 1 96.44 161 ILE A C 1
ATOM 1309 O O . ILE A 1 161 ? 0.082 -8.969 4.324 1 96.44 161 ILE A O 1
ATOM 1313 N N . GLY A 1 162 ? 0.229 -11.227 4.496 1 94.81 162 GLY A N 1
ATOM 1314 C CA . GLY A 1 162 ? 0.654 -11.156 5.887 1 94.81 162 GLY A CA 1
ATOM 1315 C C . GLY A 1 162 ? 1.955 -10.406 6.078 1 94.81 162 GLY A C 1
ATOM 1316 O O . GLY A 1 162 ? 2.08 -9.594 7 1 94.81 162 GLY A O 1
ATOM 1317 N N . HIS A 1 163 ? 2.934 -10.648 5.273 1 93.44 163 HIS A N 1
ATOM 1318 C CA . HIS A 1 163 ? 4.199 -9.93 5.328 1 93.44 163 HIS A CA 1
ATOM 1319 C C . HIS A 1 163 ? 4.004 -8.445 5.039 1 93.44 163 HIS A C 1
ATOM 1321 O O . HIS A 1 163 ? 4.602 -7.59 5.699 1 93.44 163 HIS A O 1
ATOM 1327 N N . LEU A 1 164 ? 3.238 -8.141 3.973 1 95.06 164 LEU A N 1
ATOM 1328 C CA . LEU A 1 164 ? 2.953 -6.75 3.643 1 95.06 164 LEU A CA 1
ATOM 1329 C C . LEU A 1 164 ? 2.367 -6.016 4.844 1 95.06 164 LEU A C 1
ATOM 1331 O O . LEU A 1 164 ? 2.834 -4.934 5.203 1 95.06 164 LEU A O 1
ATOM 1335 N N . ASP A 1 165 ? 1.366 -6.652 5.5 1 95.31 165 ASP A N 1
ATOM 1336 C CA . ASP A 1 165 ? 0.745 -6.062 6.684 1 95.31 165 ASP A CA 1
ATOM 1337 C C . ASP A 1 165 ? 1.766 -5.875 7.801 1 95.31 165 ASP A C 1
ATOM 1339 O O . ASP A 1 165 ? 1.757 -4.852 8.492 1 95.31 165 ASP A O 1
ATOM 1343 N N . ASP A 1 166 ? 2.557 -6.828 7.977 1 94.25 166 ASP A N 1
ATOM 1344 C CA . ASP A 1 166 ? 3.572 -6.773 9.023 1 94.25 166 ASP A CA 1
ATOM 1345 C C . ASP A 1 166 ? 4.531 -5.609 8.797 1 94.25 166 ASP A C 1
ATOM 1347 O O . ASP A 1 166 ? 4.82 -4.848 9.719 1 94.25 166 ASP A O 1
ATOM 1351 N N . TYR A 1 167 ? 5.023 -5.426 7.59 1 92.56 167 TYR A N 1
ATOM 1352 C CA . TYR A 1 167 ? 5.965 -4.355 7.273 1 92.56 167 TYR A CA 1
ATOM 1353 C C . TYR A 1 167 ? 5.297 -2.992 7.371 1 92.56 167 TYR A C 1
ATOM 1355 O O . TYR A 1 167 ? 5.965 -1.98 7.594 1 92.56 167 TYR A O 1
ATOM 1363 N N . LEU A 1 168 ? 3.975 -2.938 7.125 1 95.12 168 LEU A N 1
ATOM 1364 C CA . LEU A 1 168 ? 3.234 -1.686 7.242 1 95.12 168 LEU A CA 1
ATOM 1365 C C . LEU A 1 168 ? 3.049 -1.302 8.711 1 95.12 168 LEU A C 1
ATOM 1367 O O . LEU A 1 168 ? 3.023 -0.116 9.047 1 95.12 168 LEU A O 1
ATOM 1371 N N . GLU A 1 169 ? 2.996 -2.248 9.562 1 93.12 169 GLU A N 1
ATOM 1372 C CA . GLU A 1 169 ? 2.602 -1.999 10.945 1 93.12 169 GLU A CA 1
ATOM 1373 C C . GLU A 1 169 ? 3.814 -2.002 11.867 1 93.12 169 GLU A C 1
ATOM 1375 O O . GLU A 1 169 ? 3.803 -1.354 12.922 1 93.12 169 GLU A O 1
ATOM 1380 N N . ASN A 1 170 ? 4.887 -2.732 11.492 1 91.38 170 ASN A N 1
ATOM 1381 C CA . ASN A 1 170 ? 6.012 -2.93 12.406 1 91.38 170 ASN A CA 1
ATOM 1382 C C . ASN A 1 170 ? 7.336 -2.549 11.742 1 91.38 170 ASN A C 1
ATOM 1384 O O . ASN A 1 170 ? 7.445 -2.539 10.516 1 91.38 170 ASN A O 1
ATOM 1388 N N . GLU A 1 171 ? 8.258 -2.197 12.578 1 88.12 171 GLU A N 1
ATOM 1389 C CA . GLU A 1 171 ? 9.617 -1.932 12.109 1 88.12 171 GLU A CA 1
ATOM 1390 C C . GLU A 1 171 ? 10.477 -3.186 12.188 1 88.12 171 GLU A C 1
ATOM 1392 O O . GLU A 1 171 ? 10.469 -3.893 13.195 1 88.12 171 GLU A O 1
ATOM 1397 N N . HIS A 1 172 ? 11.172 -3.514 11.203 1 84.12 172 HIS A N 1
ATOM 1398 C CA . HIS A 1 172 ? 12 -4.715 11.164 1 84.12 172 HIS A CA 1
ATOM 1399 C C . HIS A 1 172 ? 13.477 -4.363 11.047 1 84.12 172 HIS A C 1
ATOM 1401 O O . HIS A 1 172 ? 14.328 -5.035 11.633 1 84.12 172 HIS A O 1
ATOM 1407 N N . CYS A 1 173 ? 13.758 -3.465 10.273 1 82.81 173 CYS A N 1
ATOM 1408 C CA . CYS A 1 173 ? 15.148 -3.055 10.07 1 82.81 173 CYS A CA 1
ATOM 1409 C C . CYS A 1 173 ? 15.273 -1.536 10.086 1 82.81 173 CYS A C 1
ATOM 1411 O O . CYS A 1 173 ? 15.383 -0.933 11.156 1 82.81 173 CYS A O 1
ATOM 1413 N N . SER A 1 174 ? 15.266 -0.873 8.992 1 81.12 174 SER A N 1
ATOM 1414 C CA . SER A 1 174 ? 15.203 0.58 8.859 1 81.12 174 SER A CA 1
ATOM 1415 C C . SER A 1 174 ? 13.953 1.019 8.109 1 81.12 174 SER A C 1
ATOM 1417 O O . SER A 1 174 ? 13.305 0.204 7.453 1 81.12 174 SER A O 1
ATOM 1419 N N . PHE A 1 175 ? 13.672 2.18 8.18 1 84.44 175 PHE A N 1
ATOM 1420 C CA . PHE A 1 175 ? 12.508 2.678 7.453 1 84.44 175 PHE A CA 1
ATOM 1421 C C . PHE A 1 175 ? 12.648 2.43 5.957 1 84.44 175 PHE A C 1
ATOM 1423 O O . PHE A 1 175 ? 11.688 2.027 5.293 1 84.44 175 PHE A O 1
ATOM 1430 N N . GLU A 1 176 ? 13.797 2.689 5.461 1 82.25 176 GLU A N 1
ATOM 1431 C CA . GLU A 1 176 ? 14.055 2.551 4.031 1 82.25 176 GLU A CA 1
ATOM 1432 C C . GLU A 1 176 ? 13.898 1.103 3.578 1 82.25 176 GLU A C 1
ATOM 1434 O O . GLU A 1 176 ? 13.289 0.836 2.539 1 82.25 176 GLU A O 1
ATOM 1439 N N . CYS A 1 177 ? 14.445 0.236 4.375 1 83.19 177 CYS A N 1
ATOM 1440 C CA . CYS A 1 177 ? 14.344 -1.182 4.047 1 83.19 177 CYS A CA 1
ATOM 1441 C C . CYS A 1 177 ? 12.891 -1.649 4.105 1 83.19 177 CYS A C 1
ATOM 1443 O O . CYS A 1 177 ? 12.422 -2.35 3.207 1 83.19 177 CYS A O 1
ATOM 1445 N N . ASP A 1 178 ? 12.227 -1.215 5.18 1 87.19 178 ASP A N 1
ATOM 1446 C CA . ASP A 1 178 ? 10.82 -1.583 5.34 1 87.19 178 ASP A CA 1
ATOM 1447 C C . ASP A 1 178 ? 9.969 -1.001 4.211 1 87.19 178 ASP A C 1
ATOM 1449 O O . ASP A 1 178 ? 9.07 -1.668 3.699 1 87.19 178 ASP A O 1
ATOM 1453 N N . ALA A 1 179 ? 10.336 0.236 3.879 1 89.44 179 ALA A N 1
ATOM 1454 C CA . ALA A 1 179 ? 9.609 0.879 2.787 1 89.44 179 ALA A CA 1
ATOM 1455 C C . ALA A 1 179 ? 9.836 0.145 1.47 1 89.44 179 ALA A C 1
ATOM 1457 O O . ALA A 1 179 ? 8.898 -0.045 0.689 1 89.44 179 ALA A O 1
ATOM 1458 N N . LEU A 1 180 ? 11.031 -0.204 1.249 1 87.81 180 LEU A N 1
ATOM 1459 C CA . LEU A 1 180 ? 11.344 -0.943 0.032 1 87.81 180 LEU A CA 1
ATOM 1460 C C . LEU A 1 180 ? 10.555 -2.246 -0.035 1 87.81 180 LEU A C 1
ATOM 1462 O O . LEU A 1 180 ? 10.047 -2.611 -1.095 1 87.81 180 LEU A O 1
ATOM 1466 N N . MET A 1 181 ? 10.445 -2.943 1.104 1 89.88 181 MET A N 1
ATOM 1467 C CA . MET A 1 181 ? 9.703 -4.203 1.15 1 89.88 181 MET A CA 1
ATOM 1468 C C . MET A 1 181 ? 8.219 -3.973 0.897 1 89.88 181 MET A C 1
ATOM 1470 O O . MET A 1 181 ? 7.594 -4.711 0.135 1 89.88 181 MET A O 1
ATOM 1474 N N . VAL A 1 182 ? 7.711 -2.973 1.525 1 93.69 182 VAL A N 1
ATOM 1475 C CA . VAL A 1 182 ? 6.305 -2.625 1.334 1 93.69 182 VAL A CA 1
ATOM 1476 C C . VAL A 1 182 ? 6.047 -2.314 -0.138 1 93.69 182 VAL A C 1
ATOM 1478 O O . VAL A 1 182 ? 5.102 -2.84 -0.732 1 93.69 182 VAL A O 1
ATOM 1481 N N . GLY A 1 183 ? 6.859 -1.482 -0.679 1 93.69 183 GLY A N 1
ATOM 1482 C CA . GLY A 1 183 ? 6.676 -1.096 -2.07 1 93.69 183 GLY A CA 1
ATOM 1483 C C . GLY A 1 183 ? 6.824 -2.256 -3.035 1 93.69 183 GLY A C 1
ATOM 1484 O O . GLY A 1 183 ? 6.023 -2.404 -3.961 1 93.69 183 GLY A O 1
ATOM 1485 N N . ALA A 1 184 ? 7.828 -3.055 -2.836 1 91.19 184 ALA A N 1
ATOM 1486 C CA . ALA A 1 184 ? 8.07 -4.199 -3.711 1 91.19 184 ALA A CA 1
ATOM 1487 C C . ALA A 1 184 ? 6.91 -5.188 -3.652 1 91.19 184 ALA A C 1
ATOM 1489 O O . ALA A 1 184 ? 6.41 -5.629 -4.688 1 91.19 184 ALA A O 1
ATOM 1490 N N . LEU A 1 185 ? 6.508 -5.531 -2.418 1 93.75 185 LEU A N 1
ATOM 1491 C CA . LEU A 1 185 ? 5.379 -6.445 -2.256 1 93.75 185 LEU A CA 1
ATOM 1492 C C . LEU A 1 185 ? 4.121 -5.871 -2.896 1 93.75 185 LEU A C 1
ATOM 1494 O O . LEU A 1 185 ? 3.418 -6.57 -3.629 1 93.75 185 LEU A O 1
ATOM 1498 N N . THR A 1 186 ? 3.887 -4.633 -2.664 1 96.38 186 THR A N 1
ATOM 1499 C CA . THR A 1 186 ? 2.689 -3.984 -3.188 1 96.38 186 THR A CA 1
ATOM 1500 C C . THR A 1 186 ? 2.686 -4.004 -4.711 1 96.38 186 THR A C 1
ATOM 1502 O O . THR A 1 186 ? 1.692 -4.387 -5.332 1 96.38 186 THR A O 1
ATOM 1505 N N . LYS A 1 187 ? 3.717 -3.613 -5.312 1 94.75 187 LYS A N 1
ATOM 1506 C CA . LYS A 1 187 ? 3.785 -3.543 -6.77 1 94.75 187 LYS A CA 1
ATOM 1507 C C . LYS A 1 187 ? 3.652 -4.93 -7.395 1 94.75 187 LYS A C 1
ATOM 1509 O O . LYS A 1 187 ? 2.949 -5.102 -8.391 1 94.75 187 LYS A O 1
ATOM 1514 N N . ARG A 1 188 ? 4.285 -5.918 -6.855 1 94.06 188 ARG A N 1
ATOM 1515 C CA . ARG A 1 188 ? 4.215 -7.27 -7.398 1 94.06 188 ARG A CA 1
ATOM 1516 C C . ARG A 1 188 ? 2.824 -7.863 -7.215 1 94.06 188 ARG A C 1
ATOM 1518 O O . ARG A 1 188 ? 2.301 -8.523 -8.109 1 94.06 188 ARG A O 1
ATOM 1525 N N . LEU A 1 189 ? 2.242 -7.668 -6.051 1 96.12 189 LEU A N 1
ATOM 1526 C CA . LEU A 1 189 ? 0.895 -8.172 -5.805 1 96.12 189 LEU A CA 1
ATOM 1527 C C . LEU A 1 189 ? -0.115 -7.48 -6.719 1 96.12 189 LEU A C 1
ATOM 1529 O O . LEU A 1 189 ? -1.069 -8.109 -7.18 1 96.12 189 LEU A O 1
ATOM 1533 N N . ARG A 1 190 ? 0.077 -6.242 -6.988 1 95.88 190 ARG A N 1
ATOM 1534 C CA . ARG A 1 190 ? -0.789 -5.527 -7.922 1 95.88 190 ARG A CA 1
ATOM 1535 C C . ARG A 1 190 ? -0.625 -6.066 -9.344 1 95.88 190 ARG A C 1
ATOM 1537 O O . ARG A 1 190 ? -1.604 -6.191 -10.078 1 95.88 190 ARG A O 1
ATOM 1544 N N . ALA A 1 191 ? 0.578 -6.32 -9.688 1 93.56 191 ALA A N 1
ATOM 1545 C CA . ALA A 1 191 ? 0.843 -6.867 -11.016 1 93.56 191 ALA A CA 1
ATOM 1546 C C . ALA A 1 191 ? 0.092 -8.18 -11.227 1 93.56 191 ALA A C 1
ATOM 1548 O O . ALA A 1 191 ? -0.316 -8.492 -12.344 1 93.56 191 ALA A O 1
ATOM 1549 N N . PHE A 1 192 ? -0.109 -8.961 -10.148 1 94.69 192 PHE A N 1
ATOM 1550 C CA . PHE A 1 192 ? -0.847 -10.219 -10.203 1 94.69 192 PHE A CA 1
ATOM 1551 C C . PHE A 1 192 ? -2.336 -9.984 -9.984 1 94.69 192 PHE A C 1
ATOM 1553 O O . PHE A 1 192 ? -3.109 -10.938 -9.852 1 94.69 192 PHE A O 1
ATOM 1560 N N . ASN A 1 193 ? -2.777 -8.797 -9.883 1 94.19 193 ASN A N 1
ATOM 1561 C CA . ASN A 1 193 ? -4.16 -8.398 -9.625 1 94.19 193 ASN A CA 1
ATOM 1562 C C . ASN A 1 193 ? -4.668 -8.969 -8.305 1 94.19 193 ASN A C 1
ATOM 1564 O O . ASN A 1 193 ? -5.832 -9.359 -8.203 1 94.19 193 ASN A O 1
ATOM 1568 N N . ILE A 1 194 ? -3.758 -9.133 -7.438 1 96.19 194 ILE A N 1
ATOM 1569 C CA . ILE A 1 194 ? -4.121 -9.602 -6.105 1 96.19 194 ILE A CA 1
ATOM 1570 C C . ILE A 1 194 ? -4.547 -8.414 -5.242 1 96.19 194 ILE A C 1
ATOM 1572 O O . ILE A 1 194 ? -5.434 -8.539 -4.395 1 96.19 194 ILE A O 1
ATOM 1576 N N . LEU A 1 195 ? -3.881 -7.309 -5.418 1 94.62 195 LEU A N 1
ATOM 1577 C CA . LEU A 1 195 ? -4.297 -6.035 -4.844 1 94.62 195 LEU A CA 1
ATOM 1578 C C . LEU A 1 195 ? -4.953 -5.152 -5.902 1 94.62 195 LEU A C 1
ATOM 1580 O O . LEU A 1 195 ? -4.586 -5.207 -7.078 1 94.62 195 LEU A O 1
ATOM 1584 N N . PRO A 1 196 ? -5.98 -4.418 -5.477 1 90.5 196 PRO A N 1
ATOM 1585 C CA . PRO A 1 196 ? -6.457 -4.156 -4.117 1 90.5 196 PRO A CA 1
ATOM 1586 C C . PRO A 1 196 ? -7.488 -5.18 -3.646 1 90.5 196 PRO A C 1
ATOM 1588 O O . PRO A 1 196 ? -7.82 -5.227 -2.459 1 90.5 196 PRO A O 1
ATOM 1591 N N . HIS A 1 197 ? -7.961 -6.031 -4.609 1 91.5 197 HIS A N 1
ATOM 1592 C CA . HIS A 1 197 ? -8.969 -7.016 -4.23 1 91.5 197 HIS A CA 1
ATOM 1593 C C . HIS A 1 197 ? -8.383 -8.422 -4.176 1 91.5 197 HIS A C 1
ATOM 1595 O O . HIS A 1 197 ? -7.762 -8.875 -5.141 1 91.5 197 HIS A O 1
ATOM 1601 N N . ARG A 1 198 ? -8.602 -9.102 -3.139 1 92.19 198 ARG A N 1
ATOM 1602 C CA . ARG A 1 198 ? -8.086 -10.461 -2.971 1 92.19 198 ARG A CA 1
ATOM 1603 C C . ARG A 1 198 ? -8.836 -11.445 -3.863 1 92.19 198 ARG A C 1
ATOM 1605 O O . ARG A 1 198 ? -10.07 -11.477 -3.865 1 92.19 198 ARG A O 1
ATOM 1612 N N . PRO A 1 199 ? -8.094 -12.148 -4.555 1 93.88 199 PRO A N 1
ATOM 1613 C CA . PRO A 1 199 ? -8.766 -13.141 -5.398 1 93.88 199 PRO A CA 1
ATOM 1614 C C . PRO A 1 199 ? -9.398 -14.273 -4.594 1 93.88 199 PRO A C 1
ATOM 1616 O O . PRO A 1 199 ? -8.945 -14.57 -3.482 1 93.88 199 PRO A O 1
ATOM 1619 N N . LYS A 1 200 ? -10.414 -14.82 -5.148 1 92.06 200 LYS A N 1
ATOM 1620 C CA . LYS A 1 200 ? -11.102 -15.953 -4.535 1 92.06 200 LYS A CA 1
ATOM 1621 C C . LYS A 1 200 ? -10.844 -17.234 -5.324 1 92.06 200 LYS A C 1
ATOM 1623 O O . LYS A 1 200 ? -10.453 -17.188 -6.488 1 92.06 200 LYS A O 1
ATOM 1628 N N . SER A 1 201 ? -11.055 -18.328 -4.684 1 89 201 SER A N 1
ATOM 1629 C CA . SER A 1 201 ? -11 -19.609 -5.367 1 89 201 SER A CA 1
ATOM 1630 C C . SER A 1 201 ? -11.906 -19.625 -6.594 1 89 201 SER A C 1
ATOM 1632 O O . SER A 1 201 ? -13 -19.062 -6.57 1 89 201 SER A O 1
ATOM 1634 N N . PRO A 1 202 ? -11.367 -20.297 -7.707 1 89.38 202 PRO A N 1
ATOM 1635 C CA . PRO A 1 202 ? -10.234 -21.203 -7.852 1 89.38 202 PRO A CA 1
ATOM 1636 C C . PRO A 1 202 ? -8.953 -20.5 -8.289 1 89.38 202 PRO A C 1
ATOM 1638 O O . PRO A 1 202 ? -8.039 -21.141 -8.82 1 89.38 202 PRO A O 1
ATOM 1641 N N . TYR A 1 203 ? -8.914 -19.062 -8.125 1 92.81 203 TYR A N 1
ATOM 1642 C CA . TYR A 1 203 ? -7.73 -18.25 -8.406 1 92.81 203 TYR A CA 1
ATOM 1643 C C . TYR A 1 203 ? -7.375 -18.297 -9.883 1 92.81 203 TYR A C 1
ATOM 1645 O O . TYR A 1 203 ? -6.223 -18.562 -10.25 1 92.81 203 TYR A O 1
ATOM 1653 N N . THR A 1 204 ? -8.43 -18.062 -10.656 1 91.56 204 THR A N 1
ATOM 1654 C CA . THR A 1 204 ? -8.281 -18.109 -12.109 1 91.56 204 THR A CA 1
ATOM 1655 C C . THR A 1 204 ? -7.215 -17.125 -12.57 1 91.56 204 THR A C 1
ATOM 1657 O O . THR A 1 204 ? -7.207 -15.961 -12.141 1 91.56 204 THR A O 1
ATOM 1660 N N . GLY A 1 205 ? -6.27 -17.656 -13.438 1 92.56 205 GLY A N 1
ATOM 1661 C CA . GLY A 1 205 ? -5.238 -16.797 -14.008 1 92.56 205 GLY A CA 1
ATOM 1662 C C . GLY A 1 205 ? -3.928 -16.859 -13.242 1 92.56 205 GLY A C 1
ATOM 1663 O O . GLY A 1 205 ? -2.896 -16.391 -13.734 1 92.56 205 GLY A O 1
ATOM 1664 N N . LEU A 1 206 ? -3.984 -17.422 -12.086 1 95.06 206 LEU A N 1
ATOM 1665 C CA . LEU A 1 206 ? -2.785 -17.484 -11.258 1 95.06 206 LEU A CA 1
ATOM 1666 C C . LEU A 1 206 ? -2.215 -18.906 -11.25 1 95.06 206 LEU A C 1
ATOM 1668 O O . LEU A 1 206 ? -2.967 -19.875 -11.227 1 95.06 206 LEU A O 1
ATOM 1672 N N . SER A 1 207 ? -0.936 -19.031 -11.203 1 95.44 207 SER A N 1
ATOM 1673 C CA . SER A 1 207 ? -0.26 -20.328 -11.133 1 95.44 207 SER A CA 1
ATOM 1674 C C . SER A 1 207 ? 0.866 -20.297 -10.102 1 95.44 207 SER A C 1
ATOM 1676 O O . SER A 1 207 ? 1.417 -19.234 -9.805 1 95.44 207 SER A O 1
ATOM 1678 N N . LEU A 1 208 ? 1.18 -21.422 -9.586 1 95.38 208 LEU A N 1
ATOM 1679 C CA . LEU A 1 208 ? 2.291 -21.547 -8.656 1 95.38 208 LEU A CA 1
ATOM 1680 C C . LEU A 1 208 ? 3.598 -21.094 -9.297 1 95.38 208 LEU A C 1
ATOM 1682 O O . LEU A 1 208 ? 4.414 -20.422 -8.664 1 95.38 208 LEU A O 1
ATOM 1686 N N . GLN A 1 209 ? 3.734 -21.391 -10.516 1 94.38 209 GLN A N 1
ATOM 1687 C CA . GLN A 1 209 ? 4.957 -21.078 -11.242 1 94.38 209 GLN A CA 1
ATOM 1688 C C . GLN A 1 209 ? 5.16 -19.562 -11.328 1 94.38 209 GLN A C 1
ATOM 1690 O O . GLN A 1 209 ? 6.289 -19.078 -11.234 1 94.38 209 GLN A O 1
ATOM 1695 N N . ASP A 1 210 ? 4.133 -18.844 -11.555 1 93.75 210 ASP A N 1
ATOM 1696 C CA . ASP A 1 210 ? 4.219 -17.391 -11.617 1 93.75 210 ASP A CA 1
ATOM 1697 C C . ASP A 1 210 ? 4.75 -16.812 -10.312 1 93.75 210 ASP A C 1
ATOM 1699 O O . ASP A 1 210 ? 5.605 -15.922 -10.32 1 93.75 210 ASP A O 1
ATOM 1703 N N . PHE A 1 211 ? 4.25 -17.297 -9.227 1 95.19 211 PHE A N 1
ATOM 1704 C CA . PHE A 1 211 ? 4.691 -16.812 -7.918 1 95.19 211 PHE A CA 1
ATOM 1705 C C . PHE A 1 211 ? 6.164 -17.141 -7.695 1 95.19 211 PHE A C 1
ATOM 1707 O O . PHE A 1 211 ? 6.934 -16.297 -7.246 1 95.19 211 PHE A O 1
ATOM 1714 N N . THR A 1 212 ? 6.461 -18.328 -8.008 1 93 212 THR A N 1
ATOM 1715 C CA . THR A 1 212 ? 7.848 -18.734 -7.82 1 93 212 THR A CA 1
ATOM 1716 C C . THR A 1 212 ? 8.789 -17.875 -8.664 1 93 212 THR A C 1
ATOM 1718 O O . THR A 1 212 ? 9.828 -17.422 -8.18 1 93 212 THR A O 1
ATOM 1721 N N . HIS A 1 213 ? 8.398 -17.609 -9.852 1 90.19 213 HIS A N 1
ATOM 1722 C CA . HIS A 1 213 ? 9.211 -16.797 -10.742 1 90.19 213 HIS A CA 1
ATOM 1723 C C . HIS A 1 213 ? 9.367 -15.375 -10.211 1 90.19 213 HIS A C 1
ATOM 1725 O O . HIS A 1 213 ? 10.461 -14.82 -10.227 1 90.19 213 HIS A O 1
ATOM 1731 N N . ARG A 1 214 ? 8.32 -14.844 -9.688 1 89.12 214 ARG A N 1
ATOM 1732 C CA . ARG A 1 214 ? 8.312 -13.43 -9.312 1 89.12 214 ARG A CA 1
ATOM 1733 C C . ARG A 1 214 ? 8.906 -13.234 -7.922 1 89.12 214 ARG A C 1
ATOM 1735 O O . ARG A 1 214 ? 9.508 -12.195 -7.645 1 89.12 214 ARG A O 1
ATOM 1742 N N . PHE A 1 215 ? 8.859 -14.234 -7.07 1 89.88 215 PHE A N 1
ATOM 1743 C CA . PHE A 1 215 ? 9.211 -14.023 -5.672 1 89.88 215 PHE A CA 1
ATOM 1744 C C . PHE A 1 215 ? 10.375 -14.914 -5.262 1 89.88 215 PHE A C 1
ATOM 1746 O O . PHE A 1 215 ? 10.828 -14.867 -4.117 1 89.88 215 PHE A O 1
ATOM 1753 N N . ARG A 1 216 ? 10.867 -15.625 -6.289 1 81.62 216 ARG A N 1
ATOM 1754 C CA . ARG A 1 216 ? 12 -16.5 -5.984 1 81.62 216 ARG A CA 1
ATOM 1755 C C . ARG A 1 216 ? 13.18 -15.688 -5.461 1 81.62 216 ARG A C 1
ATOM 1757 O O . ARG A 1 216 ? 13.5 -14.625 -5.996 1 81.62 216 ARG A O 1
ATOM 1764 N N . HIS A 1 217 ? 13.859 -16.156 -4.469 1 74.69 217 HIS A N 1
ATOM 1765 C CA . HIS A 1 217 ? 15.008 -15.539 -3.803 1 74.69 217 HIS A CA 1
ATOM 1766 C C . HIS A 1 217 ? 14.57 -14.352 -2.943 1 74.69 217 HIS A C 1
ATOM 1768 O O . HIS A 1 217 ? 15.398 -13.523 -2.562 1 74.69 217 HIS A O 1
ATOM 1774 N N . GLY A 1 218 ? 13.391 -14.438 -2.775 1 65.56 218 GLY A N 1
ATOM 1775 C CA . GLY A 1 218 ? 12.867 -13.438 -1.861 1 65.56 218 GLY A CA 1
ATOM 1776 C C . GLY A 1 218 ? 12.812 -12.047 -2.469 1 65.56 218 GLY A C 1
ATOM 1777 O O . GLY A 1 218 ? 12.789 -11.898 -3.691 1 65.56 218 GLY A O 1
ATOM 1778 N N . MET A 1 219 ? 12.406 -11.086 -1.917 1 72.75 219 MET A N 1
ATOM 1779 C CA . MET A 1 219 ? 12.438 -9.672 -2.271 1 72.75 219 MET A CA 1
ATOM 1780 C C . MET A 1 219 ? 13.867 -9.148 -2.305 1 72.75 219 MET A C 1
ATOM 1782 O O . MET A 1 219 ? 14.219 -8.234 -1.556 1 72.75 219 MET A O 1
ATOM 1786 N N . TYR A 1 220 ? 14.672 -9.953 -3.182 1 65.38 220 TYR A N 1
ATOM 1787 C CA . TYR A 1 220 ? 16.094 -9.648 -3.324 1 65.38 220 TYR A CA 1
ATOM 1788 C C . TYR A 1 220 ? 16.312 -8.531 -4.34 1 65.38 220 TYR A C 1
ATOM 1790 O O . TYR A 1 220 ? 15.703 -8.531 -5.414 1 65.38 220 TYR A O 1
ATOM 1798 N N . PHE A 1 221 ? 16.984 -7.469 -3.891 1 67.62 221 PHE A N 1
ATOM 1799 C CA . PHE A 1 221 ? 17.234 -6.312 -4.738 1 67.62 221 PHE A CA 1
ATOM 1800 C C . PHE A 1 221 ? 18.734 -6.16 -5.012 1 67.62 221 PHE A C 1
ATOM 1802 O O . PHE A 1 221 ? 19.406 -5.34 -4.383 1 67.62 221 PHE A O 1
ATOM 1809 N N . PRO A 1 222 ? 19.141 -6.992 -5.883 1 60.75 222 PRO A N 1
ATOM 1810 C CA . PRO A 1 222 ? 20.578 -7.074 -6.113 1 60.75 222 PRO A CA 1
ATOM 1811 C C . PRO A 1 222 ? 21.203 -5.727 -6.48 1 60.75 222 PRO A C 1
ATOM 1813 O O . PRO A 1 222 ? 22.312 -5.418 -6.055 1 60.75 222 PRO A O 1
ATOM 1816 N N . ALA A 1 223 ? 20.641 -5.035 -7.355 1 59.06 223 ALA A N 1
ATOM 1817 C CA . ALA A 1 223 ? 21.203 -3.756 -7.766 1 59.06 223 ALA A CA 1
ATOM 1818 C C . ALA A 1 223 ? 21.438 -2.844 -6.562 1 59.06 223 ALA A C 1
ATOM 1820 O O . ALA A 1 223 ? 22.484 -2.199 -6.453 1 59.06 223 ALA A O 1
ATOM 1821 N N . ALA A 1 224 ? 20.484 -2.893 -5.75 1 58.72 224 ALA A N 1
ATOM 1822 C CA . ALA A 1 224 ? 20.625 -2.07 -4.551 1 58.72 224 ALA A CA 1
ATOM 1823 C C . ALA A 1 224 ? 21.719 -2.629 -3.639 1 58.72 224 ALA A C 1
ATOM 1825 O O . ALA A 1 224 ? 22.453 -1.869 -3.006 1 58.72 224 ALA A O 1
ATOM 1826 N N . GLN A 1 225 ? 21.891 -3.938 -3.678 1 59.09 225 GLN A N 1
ATOM 1827 C CA . GLN A 1 225 ? 22.859 -4.602 -2.807 1 59.09 225 GLN A CA 1
ATOM 1828 C C . GLN A 1 225 ? 24.281 -4.426 -3.326 1 59.09 225 GLN A C 1
ATOM 1830 O O . GLN A 1 225 ? 25.219 -4.301 -2.541 1 59.09 225 GLN A O 1
ATOM 1835 N N . ARG A 1 226 ? 24.359 -4.516 -4.527 1 57.34 226 ARG A N 1
ATOM 1836 C CA . ARG A 1 226 ? 25.703 -4.438 -5.113 1 57.34 226 ARG A CA 1
ATOM 1837 C C . ARG A 1 226 ? 26.297 -3.053 -4.91 1 57.34 226 ARG A C 1
ATOM 1839 O O . ARG A 1 226 ? 27.516 -2.91 -4.812 1 57.34 226 ARG A O 1
ATOM 1846 N N . THR A 1 227 ? 25.422 -2.264 -4.949 1 54.12 227 THR A N 1
ATOM 1847 C CA . THR A 1 227 ? 25.984 -0.92 -5.008 1 54.12 227 THR A CA 1
ATOM 1848 C C . THR A 1 227 ? 25.766 -0.183 -3.689 1 54.12 227 THR A C 1
ATOM 1850 O O . THR A 1 227 ? 26.141 0.982 -3.553 1 54.12 227 THR A O 1
ATOM 1853 N N . SER A 1 228 ? 25.016 -0.874 -2.889 1 56.91 228 SER A N 1
ATOM 1854 C CA . SER A 1 228 ? 24.703 -0.166 -1.651 1 56.91 228 SER A CA 1
ATOM 1855 C C . SER A 1 228 ? 25.156 -0.958 -0.432 1 56.91 228 SER A C 1
ATOM 1857 O O . SER A 1 228 ? 24.781 -2.115 -0.255 1 56.91 228 SER A O 1
ATOM 1859 N N . THR A 1 229 ? 26.219 -0.466 0.11 1 58.81 229 THR A N 1
ATOM 1860 C CA . THR A 1 229 ? 26.641 -1.051 1.382 1 58.81 229 THR A CA 1
ATOM 1861 C C . THR A 1 229 ? 25.438 -1.217 2.314 1 58.81 229 THR A C 1
ATOM 1863 O O . THR A 1 229 ? 25.406 -2.146 3.123 1 58.81 229 THR A O 1
ATOM 1866 N N . PHE A 1 230 ? 24.562 -0.342 2.07 1 59.75 230 PHE A N 1
ATOM 1867 C CA . PHE A 1 230 ? 23.375 -0.369 2.916 1 59.75 230 PHE A CA 1
ATOM 1868 C C . PHE A 1 230 ? 22.562 -1.624 2.654 1 59.75 230 PHE A C 1
ATOM 1870 O O . PHE A 1 230 ? 22.234 -2.363 3.584 1 59.75 230 PHE A O 1
ATOM 1877 N N . PHE A 1 231 ? 22.391 -1.849 1.452 1 60.81 231 PHE A N 1
ATOM 1878 C CA . PHE A 1 231 ? 21.516 -2.975 1.141 1 60.81 231 PHE A CA 1
ATOM 1879 C C . PHE A 1 231 ? 22.266 -4.297 1.295 1 60.81 231 PHE A C 1
ATOM 1881 O O . PHE A 1 231 ? 21.656 -5.324 1.593 1 60.81 231 PHE A O 1
ATOM 1888 N N . TYR A 1 232 ? 23.531 -4.102 1.051 1 59.59 232 TYR A N 1
ATOM 1889 C CA . TYR A 1 232 ? 24.328 -5.289 1.37 1 59.59 232 TYR A CA 1
ATOM 1890 C C . TYR A 1 232 ? 24.172 -5.664 2.838 1 59.59 232 TYR A C 1
ATOM 1892 O O . TYR A 1 232 ? 23.969 -6.836 3.168 1 59.59 232 TYR A O 1
ATOM 1900 N N . SER A 1 233 ? 24.297 -4.617 3.621 1 61.44 233 SER A N 1
ATOM 1901 C CA . SER A 1 233 ? 24.172 -4.875 5.051 1 61.44 233 SER A CA 1
ATOM 1902 C C . SER A 1 233 ? 22.766 -5.297 5.426 1 61.44 233 SER A C 1
ATOM 1904 O O . SER A 1 233 ? 22.547 -5.891 6.48 1 61.44 233 SER A O 1
ATOM 1906 N N . HIS A 1 234 ? 21.859 -5.012 4.523 1 63.22 234 HIS A N 1
ATOM 1907 C CA . HIS A 1 234 ? 20.469 -5.32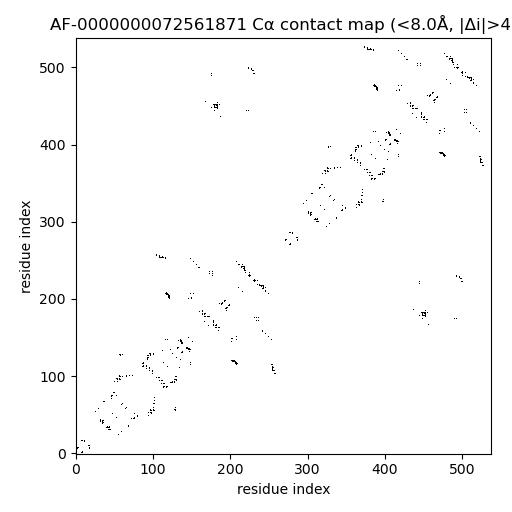 4.805 1 63.22 234 HIS A CA 1
ATOM 1908 C C . HIS A 1 234 ? 19.984 -6.508 3.98 1 63.22 234 HIS A C 1
ATOM 1910 O O . HIS A 1 234 ? 18.812 -6.602 3.643 1 63.22 234 HIS A O 1
ATOM 1916 N N . SER A 1 235 ? 20.969 -7.211 3.369 1 58.66 235 SER A N 1
ATOM 1917 C CA . SER A 1 235 ? 20.656 -8.43 2.635 1 58.66 235 SER A CA 1
ATOM 1918 C C . SER A 1 235 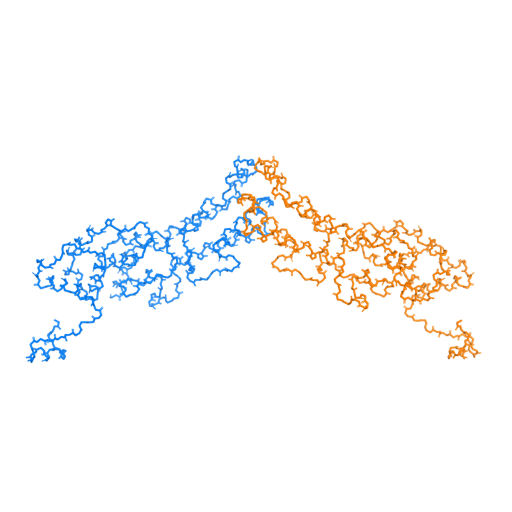? 19.688 -9.312 3.422 1 58.66 235 SER A C 1
ATOM 1920 O O . SER A 1 235 ? 18.891 -10.055 2.836 1 58.66 235 SER A O 1
ATOM 1922 N N . LYS A 1 236 ? 19.828 -9.156 4.688 1 58.44 236 LYS A N 1
ATOM 1923 C CA . LYS A 1 236 ? 18.984 -9.945 5.574 1 58.44 236 LYS A CA 1
ATOM 1924 C C . LYS A 1 236 ? 17.547 -9.438 5.539 1 58.44 236 LYS A C 1
ATOM 1926 O O . LYS A 1 236 ? 16.641 -10.078 6.086 1 58.44 236 LYS A O 1
ATOM 1931 N N . CYS A 1 237 ? 17.422 -8.281 4.918 1 65.25 237 CYS A N 1
ATOM 1932 C CA . CYS A 1 237 ? 16.062 -7.734 4.91 1 65.25 237 CYS A CA 1
ATOM 1933 C C . CYS A 1 237 ? 15.188 -8.469 3.904 1 65.25 237 CYS A C 1
ATOM 1935 O O . CYS A 1 237 ? 13.992 -8.195 3.803 1 65.25 237 CYS A O 1
ATOM 1937 N N . ALA A 1 238 ? 15.883 -9.461 3.244 1 62.91 238 ALA A N 1
ATOM 1938 C CA . ALA A 1 238 ? 15.055 -10.359 2.453 1 62.91 238 ALA A CA 1
ATOM 1939 C C . ALA A 1 238 ? 14.094 -11.141 3.344 1 62.91 238 ALA A C 1
ATOM 1941 O O . ALA A 1 238 ? 14.242 -11.156 4.566 1 62.91 238 ALA A O 1
ATOM 1942 N N . ILE A 1 239 ? 12.82 -11.43 2.895 1 76.69 239 ILE A N 1
ATOM 1943 C CA . ILE A 1 239 ? 11.852 -12.227 3.637 1 76.69 239 ILE A CA 1
ATOM 1944 C C . ILE A 1 239 ? 12.078 -13.711 3.359 1 76.69 239 ILE A C 1
ATOM 1946 O O . ILE A 1 239 ? 11.398 -14.305 2.518 1 76.69 239 ILE A O 1
ATOM 1950 N N . PRO A 1 240 ? 13.156 -14.305 4.027 1 76.31 240 PRO A N 1
ATOM 1951 C CA . PRO A 1 240 ? 13.508 -15.695 3.73 1 76.31 240 PRO A CA 1
ATOM 1952 C C . PRO A 1 240 ? 12.32 -16.641 3.852 1 76.31 240 PRO A C 1
ATOM 1954 O O . PRO A 1 240 ? 12.297 -17.703 3.215 1 76.31 240 PRO A O 1
ATOM 1957 N N . SER A 1 241 ? 11.461 -16.234 4.648 1 84.62 241 SER A N 1
ATOM 1958 C CA . SER A 1 241 ? 10.305 -17.094 4.871 1 84.62 241 SER A CA 1
ATOM 1959 C C . SER A 1 241 ? 9.484 -17.266 3.6 1 84.62 241 SER A C 1
ATOM 1961 O O . SER A 1 241 ? 8.773 -18.25 3.438 1 84.62 241 SER A O 1
ATOM 1963 N N . ILE A 1 242 ? 9.648 -16.328 2.648 1 89.62 242 ILE A N 1
ATOM 1964 C CA . ILE A 1 242 ? 8.906 -16.438 1.395 1 89.62 242 ILE A CA 1
ATOM 1965 C C . ILE A 1 242 ? 9.484 -17.578 0.557 1 89.62 242 ILE A C 1
ATOM 1967 O O . ILE A 1 242 ? 8.742 -18.391 0.01 1 89.62 242 ILE A O 1
ATOM 1971 N N . ASP A 1 243 ? 10.797 -17.703 0.562 1 88.69 243 ASP A N 1
ATOM 1972 C CA . ASP A 1 243 ? 11.453 -18.75 -0.199 1 88.69 243 ASP A CA 1
ATOM 1973 C C . ASP A 1 243 ? 11.094 -20.141 0.353 1 88.69 243 ASP A C 1
ATOM 1975 O O . ASP A 1 243 ? 10.82 -21.062 -0.411 1 88.69 243 ASP A O 1
ATOM 1979 N N . ARG A 1 244 ? 11.086 -20.188 1.657 1 90.75 244 ARG A N 1
ATOM 1980 C CA . ARG A 1 244 ? 10.758 -21.453 2.303 1 90.75 244 ARG A CA 1
ATOM 1981 C C . ARG A 1 244 ? 9.32 -21.859 2.002 1 90.75 244 ARG A C 1
ATOM 1983 O O . ARG A 1 244 ? 9.062 -23.016 1.663 1 90.75 244 ARG A O 1
ATOM 1990 N N . MET A 1 245 ? 8.461 -20.969 2.088 1 93.62 245 MET A N 1
ATOM 1991 C CA . MET A 1 245 ? 7.047 -21.234 1.825 1 93.62 245 MET A CA 1
ATOM 1992 C C . MET A 1 245 ? 6.832 -21.656 0.373 1 93.62 245 MET A C 1
ATOM 1994 O O . MET A 1 245 ? 6.109 -22.609 0.096 1 93.62 245 MET A O 1
ATOM 1998 N N . LEU A 1 246 ? 7.52 -20.984 -0.543 1 94.38 246 LEU A N 1
ATOM 1999 C CA . LEU A 1 246 ? 7.391 -21.312 -1.958 1 94.38 246 LEU A CA 1
ATOM 2000 C C . LEU A 1 246 ? 7.945 -22.703 -2.244 1 94.38 246 LEU A C 1
ATOM 2002 O O . LEU A 1 246 ? 7.344 -23.469 -3 1 94.38 246 LEU A O 1
ATOM 2006 N N . ALA A 1 247 ? 9.039 -23.016 -1.607 1 93.75 247 ALA A N 1
ATOM 2007 C CA . ALA A 1 247 ? 9.641 -24.328 -1.771 1 93.75 247 ALA A CA 1
ATOM 2008 C C . ALA A 1 247 ? 8.711 -25.422 -1.268 1 93.75 247 ALA A C 1
ATOM 2010 O O . ALA A 1 247 ? 8.578 -26.484 -1.9 1 93.75 247 ALA A O 1
ATOM 2011 N N . GLU A 1 248 ? 8.086 -25.203 -0.191 1 95 248 GLU A N 1
ATOM 2012 C CA . GLU A 1 248 ? 7.133 -26.156 0.368 1 95 248 GLU A CA 1
ATOM 2013 C C . GLU A 1 248 ? 5.945 -26.344 -0.567 1 95 248 GLU A C 1
ATOM 2015 O O . GLU A 1 248 ? 5.5 -27.484 -0.783 1 95 248 GLU A O 1
ATOM 2020 N N . CYS A 1 249 ? 5.426 -25.312 -1.121 1 95.12 249 CYS A N 1
ATOM 2021 C CA . CYS A 1 249 ? 4.312 -25.391 -2.057 1 95.12 249 CYS A CA 1
ATOM 2022 C C . CYS A 1 249 ? 4.711 -26.156 -3.312 1 95.12 249 CYS A C 1
ATOM 2024 O O . CYS A 1 249 ? 3.928 -26.953 -3.84 1 95.12 249 CYS A O 1
ATOM 2026 N N . GLU A 1 250 ? 5.914 -25.938 -3.719 1 94.5 250 GLU A N 1
ATOM 2027 C CA . GLU A 1 250 ? 6.418 -26.641 -4.887 1 94.5 250 GLU A CA 1
ATOM 2028 C C . GLU A 1 250 ? 6.547 -28.141 -4.602 1 94.5 250 GLU A C 1
ATOM 2030 O O . GLU A 1 250 ? 6.219 -28.969 -5.453 1 94.5 250 GLU A O 1
ATOM 2035 N N . GLN A 1 251 ? 7.016 -28.422 -3.445 1 94 251 GLN A N 1
ATOM 2036 C CA . GLN A 1 251 ? 7.176 -29.828 -3.059 1 94 251 GLN A CA 1
ATOM 2037 C C . GLN A 1 251 ? 5.824 -30.531 -2.994 1 94 251 GLN A C 1
ATOM 2039 O O . GLN A 1 251 ? 5.707 -31.688 -3.41 1 94 251 GLN A O 1
ATOM 2044 N N . LEU A 1 252 ? 4.812 -29.875 -2.537 1 91.44 252 LEU A N 1
ATOM 2045 C CA . LEU A 1 252 ? 3.475 -30.438 -2.41 1 91.44 252 LEU A CA 1
ATOM 2046 C C . LEU A 1 252 ? 2.793 -30.531 -3.77 1 91.44 252 LEU A C 1
ATOM 2048 O O . LEU A 1 252 ? 1.781 -31.219 -3.916 1 91.44 252 LEU A O 1
ATOM 2052 N N . SER A 1 253 ? 3.396 -29.844 -4.777 1 92.69 253 SER A N 1
ATOM 2053 C CA . SER A 1 253 ? 2.82 -29.828 -6.117 1 92.69 253 SER A CA 1
ATOM 2054 C C . SER A 1 253 ? 3.699 -30.578 -7.109 1 92.69 253 SER A C 1
ATOM 2056 O O . SER A 1 253 ? 3.84 -30.156 -8.266 1 92.69 253 SER A O 1
ATOM 2058 N N . ASP A 1 254 ? 4.418 -31.594 -6.633 1 92.06 254 ASP A N 1
ATOM 2059 C CA . ASP A 1 254 ? 5.387 -32.312 -7.445 1 92.06 254 ASP A CA 1
ATOM 2060 C C . ASP A 1 254 ? 4.707 -33.406 -8.266 1 92.06 254 ASP A C 1
ATOM 2062 O O . ASP A 1 254 ? 5.371 -34.281 -8.805 1 92.06 254 ASP A O 1
ATOM 2066 N N . GLY A 1 255 ? 3.389 -33.312 -8.453 1 91.81 255 GLY A N 1
ATOM 2067 C CA . GLY A 1 255 ? 2.668 -34.344 -9.219 1 91.81 255 GLY A CA 1
ATOM 2068 C C . GLY A 1 255 ? 1.951 -35.344 -8.352 1 91.81 255 GLY A C 1
ATOM 2069 O O . GLY A 1 255 ? 2.299 -35.531 -7.18 1 91.81 255 GLY A O 1
ATOM 2070 N N . LEU A 1 256 ? 0.99 -36 -8.93 1 89.38 256 LEU A N 1
ATOM 2071 C CA . LEU A 1 256 ? 0.183 -36.969 -8.172 1 89.38 256 LEU A CA 1
ATOM 2072 C C . LEU A 1 256 ? 0.701 -38.375 -8.367 1 89.38 256 LEU A C 1
ATOM 2074 O O . LEU A 1 256 ? 1.039 -38.781 -9.484 1 89.38 256 LEU A O 1
ATOM 2078 N N . ASP A 1 257 ? 0.833 -39.094 -7.254 1 89.81 257 ASP A N 1
ATOM 2079 C CA . ASP A 1 257 ? 1.165 -40.5 -7.324 1 89.81 257 ASP A CA 1
ATOM 2080 C C . ASP A 1 257 ? -0.08 -41.344 -7.594 1 89.81 257 ASP A C 1
ATOM 2082 O O . ASP A 1 257 ? -1.012 -41.344 -6.789 1 89.81 257 ASP A O 1
ATOM 2086 N N . MET A 1 258 ? -0.044 -42.031 -8.68 1 88.5 258 MET A N 1
ATOM 2087 C CA . MET A 1 258 ? -1.189 -42.844 -9.109 1 88.5 258 MET A CA 1
ATOM 2088 C C . MET A 1 258 ? -1.576 -43.844 -8.031 1 88.5 258 MET A C 1
ATOM 2090 O O . MET A 1 258 ? -2.76 -44.125 -7.824 1 88.5 258 MET A O 1
ATOM 2094 N N . ALA A 1 259 ? -0.595 -44.469 -7.352 1 86.88 259 ALA A N 1
ATOM 2095 C CA . ALA A 1 259 ? -0.804 -45.5 -6.336 1 86.88 259 ALA A CA 1
ATOM 2096 C C . ALA A 1 259 ? -1.676 -44.969 -5.195 1 86.88 259 ALA A C 1
ATOM 2098 O O . ALA A 1 259 ? -2.389 -45.75 -4.551 1 86.88 259 ALA A O 1
ATOM 2099 N N . ASP A 1 260 ? -1.604 -43.719 -4.945 1 81.94 260 ASP A N 1
ATOM 2100 C CA . ASP A 1 260 ? -2.389 -43.094 -3.875 1 81.94 260 ASP A CA 1
ATOM 2101 C C . ASP A 1 260 ? -3.879 -43.125 -4.199 1 81.94 260 ASP A C 1
ATOM 2103 O O . ASP A 1 260 ? -4.719 -43.062 -3.297 1 81.94 260 ASP A O 1
ATOM 2107 N N . TYR A 1 261 ? -4.223 -43.25 -5.406 1 78.12 261 TYR A N 1
ATOM 2108 C CA . TYR A 1 261 ? -5.617 -43.094 -5.812 1 78.12 261 TYR A CA 1
ATOM 2109 C C . TYR A 1 261 ? -6.176 -44.438 -6.32 1 78.12 261 TYR A C 1
ATOM 2111 O O . TYR A 1 261 ? -7.391 -44.594 -6.422 1 78.12 261 TYR A O 1
ATOM 2119 N N . LYS A 1 262 ? -5.426 -45.25 -6.789 1 74.31 262 LYS A N 1
ATOM 2120 C CA . LYS A 1 262 ? -5.895 -46.562 -7.227 1 74.31 262 LYS A CA 1
ATOM 2121 C C . LYS A 1 262 ? -6.203 -47.438 -6.035 1 74.31 262 LYS A C 1
ATOM 2123 O O . LYS A 1 262 ? -7.16 -48.219 -6.066 1 74.31 262 LYS A O 1
ATOM 2128 N N . THR A 1 263 ? -5.309 -47.406 -5.02 1 58.59 263 THR A N 1
ATOM 2129 C CA . THR A 1 263 ? -5.59 -48.25 -3.848 1 58.59 263 THR A CA 1
ATOM 2130 C C . THR A 1 263 ? -6.906 -47.812 -3.197 1 58.59 263 THR A C 1
ATOM 2132 O O . THR A 1 263 ? -7.629 -48.656 -2.656 1 58.59 263 THR A O 1
ATOM 2135 N N . ALA A 1 264 ? -7.246 -46.688 -3.174 1 53.62 264 ALA A N 1
ATOM 2136 C CA . ALA A 1 264 ? -8.5 -46.25 -2.562 1 53.62 264 ALA A CA 1
ATOM 2137 C C . ALA A 1 264 ? -9.703 -46.781 -3.332 1 53.62 264 ALA A C 1
ATOM 2139 O O . ALA A 1 264 ? -10.742 -47.062 -2.74 1 53.62 264 ALA A O 1
ATOM 2140 N N . LEU A 1 265 ? -9.539 -46.906 -4.68 1 52.5 265 LEU A N 1
ATOM 2141 C CA . LEU A 1 265 ? -10.617 -47.438 -5.492 1 52.5 265 LEU A CA 1
ATOM 2142 C C . LEU A 1 265 ? -10.812 -48.938 -5.203 1 52.5 265 LEU A C 1
ATOM 2144 O O . LEU A 1 265 ? -11.938 -49.438 -5.207 1 52.5 265 LEU A O 1
ATOM 2148 N N . THR A 1 266 ? -9.727 -49.625 -4.922 1 47.94 266 THR A N 1
ATOM 2149 C CA . THR A 1 266 ? -9.852 -51.031 -4.594 1 47.94 266 THR A CA 1
ATOM 2150 C C . THR A 1 266 ? -10.469 -51.219 -3.209 1 47.94 266 THR A C 1
ATOM 2152 O O . THR A 1 266 ? -11.258 -52.125 -2.99 1 47.94 266 THR A O 1
ATOM 2155 N N . LEU A 1 267 ? -10.227 -50.344 -2.262 1 40.09 267 LEU A N 1
ATOM 2156 C CA . LEU A 1 267 ? -10.773 -50.469 -0.915 1 40.09 267 LEU A CA 1
ATOM 2157 C C . LEU A 1 267 ? -12.227 -50.031 -0.876 1 40.09 267 LEU A C 1
ATOM 2159 O O . LEU A 1 267 ? -12.938 -50.312 0.093 1 40.09 267 LEU A O 1
ATOM 2163 N N . ALA A 1 268 ? -12.492 -49.312 -1.856 1 48.06 268 ALA A N 1
ATOM 2164 C CA . ALA A 1 268 ? -13.898 -48.906 -1.895 1 48.06 268 ALA A CA 1
ATOM 2165 C C . ALA A 1 268 ? -14.734 -49.969 -2.643 1 48.06 268 ALA A C 1
ATOM 2167 O O . ALA A 1 268 ? -15.969 -49.875 -2.65 1 48.06 268 ALA A O 1
ATOM 2168 N N . LEU A 1 269 ? -14.125 -50.844 -3.365 1 37.41 269 LEU A N 1
ATOM 2169 C CA . LEU A 1 269 ? -14.852 -51.969 -3.951 1 37.41 269 LEU A CA 1
ATOM 2170 C C . LEU A 1 269 ? -14.828 -53.188 -3.021 1 37.41 269 LEU A C 1
ATOM 2172 O O . LEU A 1 269 ? -13.805 -53.469 -2.398 1 37.41 269 LEU A O 1
ATOM 2176 N N . MET B 1 1 ? -27.016 57.906 26.578 1 31.61 1 MET B N 1
ATOM 2177 C CA . MET B 1 1 ? -27.641 56.594 26.344 1 31.61 1 MET B CA 1
ATOM 2178 C C . MET B 1 1 ? -28.844 56.406 27.266 1 31.61 1 MET B C 1
ATOM 2180 O O . MET B 1 1 ? -29.844 55.781 26.875 1 31.61 1 MET B O 1
ATOM 2184 N N . LEU B 1 2 ? -28.672 56.875 28.5 1 39.78 2 LEU B N 1
ATOM 2185 C CA . LEU B 1 2 ? -29.75 56.75 29.484 1 39.78 2 LEU B CA 1
ATOM 2186 C C . LEU B 1 2 ? -30.812 57.812 29.281 1 39.78 2 LEU B C 1
ATOM 2188 O O . LEU B 1 2 ? -31.609 58.062 30.172 1 39.78 2 LEU B O 1
ATOM 2192 N N . GLU B 1 3 ? -30.688 58.625 28.312 1 39.34 3 GLU B N 1
ATOM 2193 C CA . GLU B 1 3 ? -31.672 59.719 28.359 1 39.34 3 GLU B CA 1
ATOM 2194 C C . GLU B 1 3 ? -33.094 59.188 28.188 1 39.34 3 GLU B C 1
ATOM 2196 O O . GLU B 1 3 ? -34.031 59.625 28.859 1 39.34 3 GLU B O 1
ATOM 2201 N N . HIS B 1 4 ? -33.375 58.812 26.906 1 41.53 4 HIS B N 1
ATOM 2202 C CA . HIS B 1 4 ? -34.781 59 26.5 1 41.53 4 HIS B CA 1
ATOM 2203 C C . HIS B 1 4 ? -35.688 57.969 27.172 1 41.53 4 HIS B C 1
ATOM 2205 O O . HIS B 1 4 ? -36.656 58.344 27.812 1 41.53 4 HIS B O 1
ATOM 2211 N N . ARG B 1 5 ? -36.531 57.062 26.25 1 41.41 5 ARG B N 1
ATOM 2212 C CA . ARG B 1 5 ? -37.844 56.469 26.406 1 41.41 5 ARG B CA 1
ATOM 2213 C C . ARG B 1 5 ? -37.75 55.188 27.234 1 41.41 5 ARG B C 1
ATOM 2215 O O . ARG B 1 5 ? -38.719 54.406 27.312 1 41.41 5 ARG B O 1
ATOM 2222 N N . PHE B 1 6 ? -36.531 54.5 27.344 1 39.81 6 PHE B N 1
ATOM 2223 C CA . PHE B 1 6 ? -36.688 53.125 27.781 1 39.81 6 PHE B CA 1
ATOM 2224 C C . PHE B 1 6 ? -37.188 53.094 29.234 1 39.81 6 PHE B C 1
ATOM 2226 O O . PHE B 1 6 ? -36.938 54.031 30 1 39.81 6 PHE B O 1
ATOM 2233 N N . GLY B 1 7 ? -38.156 52.125 29.531 1 47.25 7 GLY B N 1
ATOM 2234 C CA . GLY B 1 7 ? -38.688 51.812 30.828 1 47.25 7 GLY B CA 1
ATOM 2235 C C . GLY B 1 7 ? -37.719 51.969 31.969 1 47.25 7 GLY B C 1
ATOM 2236 O O . GLY B 1 7 ? -38.094 52.094 33.125 1 47.25 7 GLY B O 1
ATOM 2237 N N . GLU B 1 8 ? -36.438 51.875 31.609 1 50.75 8 GLU B N 1
ATOM 2238 C CA . GLU B 1 8 ? -35.375 52.031 32.594 1 50.75 8 GLU B CA 1
ATOM 2239 C C . GLU B 1 8 ? -35.281 53.469 33.094 1 50.75 8 GLU B C 1
ATOM 2241 O O . GLU B 1 8 ? -34.906 53.719 34.219 1 50.75 8 GLU B O 1
ATOM 2246 N N . SER B 1 9 ? -35.719 54.375 32.25 1 49.16 9 SER B N 1
ATOM 2247 C CA . SER B 1 9 ? -35.688 55.781 32.688 1 49.16 9 SER B CA 1
ATOM 2248 C C . SER B 1 9 ? -36.75 56.031 33.75 1 49.16 9 SER B C 1
ATOM 2250 O O . SER B 1 9 ? -36.531 56.844 34.656 1 49.16 9 SER B O 1
ATOM 2252 N N . GLN B 1 10 ? -37.875 55.406 33.562 1 52.78 10 GLN B N 1
ATOM 2253 C CA . GLN B 1 10 ? -38.906 55.656 34.594 1 52.78 10 GLN B CA 1
ATOM 2254 C C . GLN B 1 10 ? -38.438 55.156 35.938 1 52.78 10 GLN B C 1
ATOM 2256 O O . GLN B 1 10 ? -38.656 55.812 36.969 1 52.78 10 GLN B O 1
ATOM 2261 N N . THR B 1 11 ? -37.812 53.938 36 1 52.09 11 THR B N 1
ATOM 2262 C CA . THR B 1 11 ? -37.344 53.438 37.281 1 52.09 11 THR B CA 1
ATOM 2263 C C . THR B 1 11 ? -36.219 54.312 37.812 1 52.09 11 THR B C 1
ATOM 2265 O O . THR B 1 11 ? -36.094 54.5 39.031 1 52.09 11 THR B O 1
ATOM 2268 N N . LEU B 1 12 ? -35.438 54.844 36.969 1 52.91 12 LEU B N 1
ATOM 2269 C CA . LEU B 1 12 ? -34.375 55.75 37.406 1 52.91 12 LEU B CA 1
ATOM 2270 C C . LEU B 1 12 ? -34.969 57.031 38.031 1 52.91 12 LEU B C 1
ATOM 2272 O O . LEU B 1 12 ? -34.438 57.531 39.031 1 52.91 12 LEU B O 1
ATOM 2276 N N . ARG B 1 13 ? -35.969 57.656 37.562 1 58.5 13 ARG B N 1
ATOM 2277 C CA . ARG B 1 13 ? -36.594 58.844 38.125 1 58.5 13 ARG B CA 1
ATOM 2278 C C . ARG B 1 13 ? -37.281 58.5 39.469 1 58.5 13 ARG B C 1
ATOM 2280 O O . ARG B 1 13 ? -37.312 59.344 40.375 1 58.5 13 ARG B O 1
ATOM 2287 N N . THR B 1 14 ? -37.75 57.375 39.5 1 60.56 14 THR B N 1
ATOM 2288 C CA . THR B 1 14 ? -38.5 57.094 40.719 1 60.56 14 THR B CA 1
ATOM 2289 C C . THR B 1 14 ? -37.625 56.469 41.781 1 60.56 14 THR B C 1
ATOM 2291 O O . THR B 1 14 ? -37.719 56.812 42.969 1 60.56 14 THR B O 1
ATOM 2294 N N . VAL B 1 15 ? -36.688 55.438 41.406 1 61.72 15 VAL B N 1
ATOM 2295 C CA . VAL B 1 15 ? -35.938 54.719 42.406 1 61.72 15 VAL B CA 1
ATOM 2296 C C . VAL B 1 15 ? -34.469 55.219 42.406 1 61.72 15 VAL B C 1
ATOM 2298 O O . VAL B 1 15 ? -33.719 54.938 43.344 1 61.72 15 VAL B O 1
ATOM 2301 N N . GLY B 1 16 ? -34.094 56.156 41.5 1 54.5 16 GLY B N 1
ATOM 2302 C CA . GLY B 1 16 ? -32.75 56.75 41.344 1 54.5 16 GLY B CA 1
ATOM 2303 C C . GLY B 1 16 ? -31.734 55.781 40.781 1 54.5 16 GLY B C 1
ATOM 2304 O O . GLY B 1 16 ? -30.578 56.156 40.562 1 54.5 16 GLY B O 1
ATOM 2305 N N . SER B 1 17 ? -31.906 54.5 41 1 53.12 17 SER B N 1
ATOM 2306 C CA . SER B 1 17 ? -30.969 53.531 40.438 1 53.12 17 SER B CA 1
ATOM 2307 C C . SER B 1 17 ? -31.672 52.531 39.531 1 53.12 17 SER B C 1
ATOM 2309 O O . SER B 1 17 ? -32.844 52.188 39.75 1 53.12 17 SER B O 1
ATOM 2311 N N . VAL B 1 18 ? -31.453 52.438 38.25 1 54.16 18 VAL B N 1
ATOM 2312 C CA . VAL B 1 18 ? -31.984 51.375 37.406 1 54.16 18 VAL B CA 1
ATOM 2313 C C . VAL B 1 18 ? -30.922 50.281 37.219 1 54.16 18 VAL B C 1
ATOM 2315 O O . VAL B 1 18 ? -29.734 50.594 37.062 1 54.16 18 VAL B O 1
ATOM 2318 N N . GLU B 1 19 ? -31.188 49 37.75 1 51.75 19 GLU B N 1
ATOM 2319 C CA . GLU B 1 19 ? -30.328 47.875 37.406 1 51.75 19 GLU B CA 1
ATOM 2320 C C . GLU B 1 19 ? -30.594 47.344 36 1 51.75 19 GLU B C 1
ATOM 2322 O O . GLU B 1 19 ? -31.719 46.969 35.688 1 51.75 19 GLU B O 1
ATOM 2327 N N . ILE B 1 20 ? -30.016 47.844 35 1 50.12 20 ILE B N 1
ATOM 2328 C CA . ILE B 1 20 ? -30.125 47.281 33.656 1 50.12 20 ILE B CA 1
ATOM 2329 C C . ILE B 1 20 ? -29.391 45.938 33.594 1 50.12 20 ILE B C 1
ATOM 2331 O O . ILE B 1 20 ? -28.203 45.844 33.906 1 50.12 20 ILE B O 1
ATOM 2335 N N . PRO B 1 21 ? -30.125 44.875 33.688 1 51.22 21 PRO B N 1
ATOM 2336 C CA . PRO B 1 21 ? -29.406 43.625 33.531 1 51.22 21 PRO B CA 1
ATOM 2337 C C . PRO B 1 21 ? -28.375 43.656 32.406 1 51.22 21 PRO B C 1
ATOM 2339 O O . PRO B 1 21 ? -28.688 44.094 31.297 1 51.22 21 PRO B O 1
ATOM 2342 N N . LEU B 1 22 ? -27.188 44.062 32.719 1 54.31 22 LEU B N 1
ATOM 2343 C CA . LEU B 1 22 ? -26.172 44.031 31.672 1 54.31 22 LEU B CA 1
ATOM 2344 C C . LEU B 1 22 ? -26.141 42.656 30.984 1 54.31 22 LEU B C 1
ATOM 2346 O O . LEU B 1 22 ? -26.266 41.625 31.641 1 54.31 22 LEU B O 1
ATOM 2350 N N . PRO B 1 23 ? -26.344 42.562 29.75 1 60 23 PRO B N 1
ATOM 2351 C CA . PRO B 1 23 ? -26.172 41.312 29 1 60 23 PRO B CA 1
ATOM 2352 C C . PRO B 1 23 ? -25 40.5 29.484 1 60 23 PRO B C 1
ATOM 2354 O O . PRO B 1 23 ? -24.219 40.938 30.344 1 60 23 PRO B O 1
ATOM 2357 N N . ASP B 1 24 ? -24.75 39.219 29.062 1 72.69 24 ASP B N 1
ATOM 2358 C CA . ASP B 1 24 ? -23.75 38.188 29.297 1 72.69 24 ASP B CA 1
ATOM 2359 C C . ASP B 1 24 ? -22.328 38.781 29.219 1 72.69 24 ASP B C 1
ATOM 2361 O O . ASP B 1 24 ? -21.391 38.094 28.828 1 72.69 24 ASP B O 1
ATOM 2365 N N . ASP B 1 25 ? -22.266 40 29.609 1 86.44 25 ASP B N 1
ATOM 2366 C CA . ASP B 1 25 ? -20.969 40.656 29.594 1 86.44 25 ASP B CA 1
ATOM 2367 C C . ASP B 1 25 ? -20.188 40.406 30.875 1 86.44 25 ASP B C 1
ATOM 2369 O O . ASP B 1 25 ? -20.781 40.25 31.953 1 86.44 25 ASP B O 1
ATOM 2373 N N . ASP B 1 26 ? -18.938 40.219 30.75 1 90.75 26 ASP B N 1
ATOM 2374 C CA . ASP B 1 26 ? -18.078 40.062 31.922 1 90.75 26 ASP B CA 1
ATOM 2375 C C . ASP B 1 26 ? -18.109 41.312 32.812 1 90.75 26 ASP B C 1
ATOM 2377 O O . ASP B 1 26 ? -17.75 42.406 32.375 1 90.75 26 ASP B O 1
ATOM 2381 N N . PRO B 1 27 ? -18.562 41.125 34.031 1 92.75 27 PRO B N 1
ATOM 2382 C CA . PRO B 1 27 ? -18.766 42.312 34.875 1 92.75 27 PRO B CA 1
ATOM 2383 C C . PRO B 1 27 ? -17.469 43.031 35.219 1 92.75 27 PRO B C 1
ATOM 2385 O O . PRO B 1 27 ? -17.438 44.25 35.312 1 92.75 27 PRO B O 1
ATOM 2388 N N . ASP B 1 28 ? -16.469 42.25 35.469 1 93.5 28 ASP B N 1
ATOM 2389 C CA . ASP B 1 28 ? -15.188 42.875 35.844 1 93.5 28 ASP B CA 1
ATOM 2390 C C . ASP B 1 28 ? -14.633 43.719 34.688 1 93.5 28 ASP B C 1
ATOM 2392 O O . ASP B 1 28 ? -14.18 44.844 34.906 1 93.5 28 ASP B O 1
ATOM 2396 N N . ALA B 1 29 ? -14.648 43.219 33.531 1 95.25 29 ALA B N 1
ATOM 2397 C CA . ALA B 1 29 ? -14.203 43.969 32.375 1 95.25 29 ALA B CA 1
ATOM 2398 C C . ALA B 1 29 ? -15.086 45.188 32.125 1 95.25 29 ALA B C 1
ATOM 2400 O O . ALA B 1 29 ? -14.586 46.281 31.797 1 95.25 29 ALA B O 1
ATOM 2401 N N . PHE B 1 30 ? -16.328 45 32.312 1 94.62 30 PHE B N 1
ATOM 2402 C CA . PHE B 1 30 ? -17.266 46.094 32.125 1 94.62 30 PHE B CA 1
ATOM 2403 C C . PHE B 1 30 ? -16.969 47.219 33.094 1 94.62 30 PHE B C 1
ATOM 2405 O O . PHE B 1 30 ? -17.047 48.406 32.719 1 94.62 30 PHE B O 1
ATOM 2412 N N . LEU B 1 31 ? -16.688 46.844 34.281 1 95.06 31 LEU B N 1
ATOM 2413 C CA . LEU B 1 31 ? -16.359 47.844 35.312 1 95.06 31 LEU B CA 1
ATOM 2414 C C . LEU B 1 31 ? -15.141 48.688 34.875 1 95.06 31 LEU B C 1
ATOM 2416 O O . LEU B 1 31 ? -15.109 49.906 35.062 1 95.06 31 LEU B O 1
ATOM 2420 N N . ILE B 1 32 ? -14.203 48.094 34.375 1 96.56 32 ILE B N 1
ATOM 2421 C CA . ILE B 1 32 ? -13.008 48.781 33.906 1 96.56 32 ILE B CA 1
ATOM 2422 C C . ILE B 1 32 ? -13.391 49.781 32.844 1 96.56 32 ILE B C 1
ATOM 2424 O O . ILE B 1 32 ? -12.953 50.938 32.875 1 96.56 32 ILE B O 1
ATOM 2428 N N . ILE B 1 33 ? -14.25 49.406 31.875 1 95.56 33 ILE B N 1
ATOM 2429 C CA . ILE B 1 33 ? -14.695 50.281 30.797 1 95.56 33 ILE B CA 1
ATOM 2430 C C . ILE B 1 33 ? -15.461 51.469 31.359 1 95.56 33 ILE B C 1
ATOM 2432 O O . ILE B 1 33 ? -15.242 52.625 30.953 1 95.56 33 ILE B O 1
ATOM 2436 N N . LEU B 1 34 ? -16.312 51.156 32.344 1 94.94 34 LEU B N 1
ATOM 2437 C CA . LEU B 1 34 ? -17.078 52.25 32.969 1 94.94 34 LEU B CA 1
ATOM 2438 C C . LEU B 1 34 ? -16.172 53.219 33.656 1 94.94 34 LEU B C 1
ATOM 2440 O O . LEU B 1 34 ? -16.391 54.438 33.625 1 94.94 34 LEU B O 1
ATOM 2444 N N . ASN B 1 35 ? -15.18 52.688 34.312 1 95.25 35 ASN B N 1
ATOM 2445 C CA . ASN B 1 35 ? -14.234 53.562 35 1 95.25 35 ASN B CA 1
ATOM 2446 C C . ASN B 1 35 ? -13.508 54.469 34 1 95.25 35 ASN B C 1
ATOM 2448 O O . ASN B 1 35 ? -13.297 55.656 34.281 1 95.25 35 ASN B O 1
ATOM 2452 N N . ILE B 1 36 ? -13.172 54 32.875 1 94.88 36 ILE B N 1
ATOM 2453 C CA . ILE B 1 36 ? -12.492 54.781 31.828 1 94.88 36 ILE B CA 1
ATOM 2454 C C . ILE B 1 36 ? -13.43 55.844 31.297 1 94.88 36 ILE B C 1
ATOM 2456 O O . ILE B 1 36 ? -13.062 57.031 31.219 1 94.88 36 ILE B O 1
ATOM 2460 N N . ILE B 1 37 ? -14.641 55.5 30.984 1 93.19 37 ILE B N 1
ATOM 2461 C CA . ILE B 1 37 ? -15.609 56.375 30.359 1 93.19 37 ILE B CA 1
ATOM 2462 C C . ILE B 1 37 ? -15.977 57.5 31.344 1 93.19 37 ILE B C 1
ATOM 2464 O O . ILE B 1 37 ? -16.141 58.656 30.938 1 93.19 37 ILE B O 1
ATOM 2468 N N . HIS B 1 38 ? -16.062 57.125 32.656 1 94 38 HIS B N 1
ATOM 2469 C CA . HIS B 1 38 ? -16.469 58.094 33.656 1 94 38 HIS B CA 1
ATOM 2470 C C . HIS B 1 38 ? -15.273 58.844 34.219 1 94 38 HIS B C 1
ATOM 2472 O O . HIS B 1 38 ? -15.422 59.688 35.125 1 94 38 HIS B O 1
ATOM 2478 N N . GLY B 1 39 ? -14.023 58.5 33.844 1 92.56 39 GLY B N 1
ATOM 2479 C CA . GLY B 1 39 ? -12.828 59.25 34.219 1 92.56 39 GLY B CA 1
ATOM 2480 C C . GLY B 1 39 ? -12.273 58.844 35.562 1 92.56 39 GLY B C 1
ATOM 2481 O O . GLY B 1 39 ? -11.531 59.594 36.219 1 92.56 39 GLY B O 1
ATOM 2482 N N . HIS B 1 40 ? -12.672 57.688 36.031 1 92.88 40 HIS B N 1
ATOM 2483 C CA . HIS B 1 40 ? -12.102 57.156 37.281 1 92.88 40 HIS B CA 1
ATOM 2484 C C . HIS B 1 40 ? -10.789 56.438 37 1 92.88 40 HIS B C 1
ATOM 2486 O O . HIS B 1 40 ? -10.68 55.219 37.219 1 92.88 40 HIS B O 1
ATOM 2492 N N . LEU B 1 41 ? -9.773 57.125 36.688 1 91.81 41 LEU B N 1
ATOM 2493 C CA . LEU B 1 41 ? -8.539 56.562 36.125 1 91.81 41 LEU B CA 1
ATOM 2494 C C . LEU B 1 41 ? -7.723 55.844 37.188 1 91.81 41 LEU B C 1
ATOM 2496 O O . LEU B 1 41 ? -6.949 54.938 36.875 1 91.81 41 LEU B O 1
ATOM 2500 N N . ARG B 1 42 ? -7.906 56.219 38.406 1 93.56 42 ARG B N 1
ATOM 2501 C CA . ARG B 1 42 ? -7.176 55.562 39.5 1 93.56 42 ARG B CA 1
ATOM 2502 C C . ARG B 1 42 ? -7.664 54.125 39.719 1 93.56 42 ARG B C 1
ATOM 2504 O O . ARG B 1 42 ? -6.938 53.281 40.25 1 93.56 42 ARG B O 1
ATOM 2511 N N . GLN B 1 43 ? -8.766 53.938 39.25 1 94 43 GLN B N 1
ATOM 2512 C CA . GLN B 1 43 ? -9.375 52.625 39.438 1 94 43 GLN B CA 1
ATOM 2513 C C . GLN B 1 43 ? -9.141 51.719 38.25 1 94 43 GLN B C 1
ATOM 2515 O O . GLN B 1 43 ? -9.5 50.531 38.25 1 94 43 GLN B O 1
ATOM 2520 N N . VAL B 1 44 ? -8.555 52.25 37.25 1 94.94 44 VAL B N 1
ATOM 2521 C CA . VAL B 1 44 ? -8.266 51.469 36.031 1 94.94 44 VAL B CA 1
ATOM 2522 C C . VAL B 1 44 ? -6.922 50.75 36.188 1 94.94 44 VAL B C 1
ATOM 2524 O O . VAL B 1 44 ? -5.902 51.375 36.469 1 94.94 44 VAL B O 1
ATOM 2527 N N . PRO B 1 45 ? -6.98 49.469 36.094 1 95.69 45 PRO B N 1
ATOM 2528 C CA . PRO B 1 45 ? -5.719 48.719 36.25 1 95.69 45 PRO B CA 1
ATOM 2529 C C . PRO B 1 45 ? -4.703 49.062 35.156 1 95.69 45 PRO B C 1
ATOM 2531 O O . PRO B 1 45 ? -5.074 49.25 34 1 95.69 45 PRO B O 1
ATOM 2534 N N . LEU B 1 46 ? -3.453 49.094 35.5 1 92 46 LEU B N 1
ATOM 2535 C CA . LEU B 1 46 ? -2.379 49.375 34.562 1 92 46 LEU B CA 1
ATOM 2536 C C . LEU B 1 46 ? -2.014 48.156 33.75 1 92 46 LEU B C 1
ATOM 2538 O O . LEU B 1 46 ? -1.507 48.281 32.625 1 92 46 LEU B O 1
ATOM 2542 N N . GLN B 1 47 ? -2.201 47.031 34.406 1 95.19 47 GLN B N 1
ATOM 2543 C CA . GLN B 1 47 ? -1.944 45.75 33.719 1 95.19 47 GLN B CA 1
ATOM 2544 C C . GLN B 1 47 ? -3.154 44.812 33.812 1 95.19 47 GLN B C 1
ATOM 2546 O O . GLN B 1 47 ? -3.877 44.844 34.812 1 95.19 47 GLN B O 1
ATOM 2551 N N . VAL B 1 48 ? -3.309 44.156 32.688 1 96.62 48 VAL B N 1
ATOM 2552 C CA . VAL B 1 48 ? -4.352 43.125 32.656 1 96.62 48 VAL B CA 1
ATOM 2553 C C . VAL B 1 48 ? -3.791 41.844 32.094 1 96.62 48 VAL B C 1
ATOM 2555 O O . VAL B 1 48 ? -2.766 41.844 31.391 1 96.62 48 VAL B O 1
ATOM 2558 N N . ASP B 1 49 ? -4.363 40.688 32.5 1 96.69 49 ASP B N 1
ATOM 2559 C CA . ASP B 1 49 ? -3.975 39.438 31.844 1 96.69 49 ASP B CA 1
ATOM 2560 C C . ASP B 1 49 ? -4.723 39.25 30.531 1 96.69 49 ASP B C 1
ATOM 2562 O O . ASP B 1 49 ? -5.562 40.062 30.156 1 96.69 49 ASP B O 1
ATOM 2566 N N . LEU B 1 50 ? -4.398 38.219 29.797 1 96.88 50 LEU B N 1
ATOM 2567 C CA . LEU B 1 50 ? -4.969 38 28.484 1 96.88 50 LEU B CA 1
ATOM 2568 C C . LEU B 1 50 ? -6.473 37.75 28.562 1 96.88 50 LEU B C 1
ATOM 2570 O O . LEU B 1 50 ? -7.227 38.219 27.703 1 96.88 50 LEU B O 1
ATOM 2574 N N . GLN B 1 51 ? -6.945 37.031 29.547 1 95.56 51 GLN B N 1
ATOM 2575 C CA . GLN B 1 51 ? -8.375 36.75 29.703 1 95.56 51 GLN B CA 1
ATOM 2576 C C . GLN B 1 51 ? -9.156 38.062 29.844 1 95.56 51 GLN B C 1
ATOM 2578 O O . GLN B 1 51 ? -10.172 38.25 29.172 1 95.56 51 GLN B O 1
ATOM 2583 N N . THR B 1 52 ? -8.672 38.906 30.672 1 96.69 52 THR B N 1
ATOM 2584 C CA . THR B 1 52 ? -9.32 40.188 30.891 1 96.69 52 THR B CA 1
ATOM 2585 C C . THR B 1 52 ? -9.273 41.031 29.609 1 96.69 52 THR B C 1
ATOM 2587 O O . THR B 1 52 ? -10.273 41.625 29.234 1 96.69 52 THR B O 1
ATOM 2590 N N . LEU B 1 53 ? -8.141 41.094 29.047 1 97 53 LEU B N 1
ATOM 2591 C CA . LEU B 1 53 ? -8 41.875 27.828 1 97 53 LEU B CA 1
ATOM 2592 C C . LEU B 1 53 ? -8.961 41.375 26.75 1 97 53 LEU B C 1
ATOM 2594 O O . LEU B 1 53 ? -9.516 42.156 25.984 1 97 53 LEU B O 1
ATOM 2598 N N . THR B 1 54 ? -9.117 40.031 26.641 1 95.31 54 THR B N 1
ATOM 2599 C CA . THR B 1 54 ? -10.055 39.438 25.703 1 95.31 54 THR B CA 1
ATOM 2600 C C . THR B 1 54 ? -11.484 39.875 26 1 95.31 54 THR B C 1
ATOM 2602 O O . THR B 1 54 ? -12.219 40.25 25.078 1 95.31 54 THR B O 1
ATOM 2605 N N . GLN B 1 55 ? -11.852 39.844 27.219 1 95.06 55 GLN B N 1
ATOM 2606 C CA . GLN B 1 55 ? -13.18 40.281 27.609 1 95.06 55 GLN B CA 1
ATOM 2607 C C . GLN B 1 55 ? -13.375 41.781 27.281 1 95.06 55 GLN B C 1
ATOM 2609 O O . GLN B 1 55 ? -14.461 42.188 26.859 1 95.06 55 GLN B O 1
ATOM 2614 N N . LEU B 1 56 ? -12.398 42.562 27.516 1 96.31 56 LEU B N 1
ATOM 2615 C CA . LEU B 1 56 ? -12.445 43.969 27.156 1 96.31 56 LEU B CA 1
ATOM 2616 C C . LEU B 1 56 ? -12.633 44.125 25.641 1 96.31 56 LEU B C 1
ATOM 2618 O O . LEU B 1 56 ? -13.422 44.969 25.203 1 96.31 56 LEU B O 1
ATOM 2622 N N . ALA B 1 57 ? -11.859 43.312 24.906 1 95.12 57 ALA B N 1
ATOM 2623 C CA . ALA B 1 57 ? -11.984 43.375 23.453 1 95.12 57 ALA B CA 1
ATOM 2624 C C . ALA B 1 57 ? -13.414 43.062 23.016 1 95.12 57 ALA B C 1
ATOM 2626 O O . ALA B 1 57 ? -13.953 43.719 22.125 1 95.12 57 ALA B O 1
ATOM 2627 N N . ILE B 1 58 ? -13.992 42.062 23.594 1 93.44 58 ILE B N 1
ATOM 2628 C CA . ILE B 1 58 ? -15.367 41.688 23.281 1 93.44 58 ILE B CA 1
ATOM 2629 C C . ILE B 1 58 ? -16.297 42.875 23.531 1 93.44 58 ILE B C 1
ATOM 2631 O O . ILE B 1 58 ? -17.109 43.219 22.688 1 93.44 58 ILE B O 1
ATOM 2635 N N . LEU B 1 59 ? -16.188 43.5 24.609 1 93.88 59 LEU B N 1
ATOM 2636 C CA . LEU B 1 59 ? -17.031 44.625 24.984 1 93.88 59 LEU B CA 1
ATOM 2637 C C . LEU B 1 59 ? -16.781 45.812 24.078 1 93.88 59 LEU B C 1
ATOM 2639 O O . LEU B 1 59 ? -17.734 46.5 23.672 1 93.88 59 LEU B O 1
ATOM 2643 N N . VAL B 1 60 ? -15.555 46.094 23.828 1 94.06 60 VAL B N 1
ATOM 2644 C CA . VAL B 1 60 ? -15.18 47.219 22.984 1 94.06 60 VAL B CA 1
ATOM 2645 C C . VAL B 1 60 ? -15.812 47.031 21.594 1 94.06 60 VAL B C 1
ATOM 2647 O O . VAL B 1 60 ? -16.359 48 21.047 1 94.06 60 VAL B O 1
ATOM 2650 N N . ASP B 1 61 ? -15.711 45.875 21.125 1 91.56 61 ASP B N 1
ATOM 2651 C CA . ASP B 1 61 ? -16.297 45.594 19.828 1 91.56 61 ASP B CA 1
ATOM 2652 C C . ASP B 1 61 ? -17.828 45.688 19.875 1 91.56 61 ASP B C 1
ATOM 2654 O O . ASP B 1 61 ? -18.453 46.25 19 1 91.56 61 ASP B O 1
ATOM 2658 N N . LYS B 1 62 ? -18.375 45.125 20.875 1 90.31 62 LYS B N 1
ATOM 2659 C CA . LYS B 1 62 ? -19.828 45.062 21.047 1 90.31 62 LYS B CA 1
ATOM 2660 C C . LYS B 1 62 ? -20.422 46.469 21.141 1 90.31 62 LYS B C 1
ATOM 2662 O O . LYS B 1 62 ? -21.453 46.75 20.547 1 90.31 62 LYS B O 1
ATOM 2667 N N . TYR B 1 63 ? -19.75 47.312 21.859 1 91.38 63 TYR B N 1
ATOM 2668 C CA . TYR B 1 63 ? -20.297 48.625 22.141 1 91.38 63 TYR B CA 1
ATOM 2669 C C . TYR B 1 63 ? -19.578 49.719 21.359 1 91.38 63 TYR B C 1
ATOM 2671 O O . TYR B 1 63 ? -19.797 50.906 21.578 1 91.38 63 TYR B O 1
ATOM 2679 N N . GLU B 1 64 ? -18.703 49.375 20.453 1 92.25 64 GLU B N 1
ATOM 2680 C CA . GLU B 1 64 ? -17.969 50.25 19.547 1 92.25 64 GLU B CA 1
ATOM 2681 C C . GLU B 1 64 ? -17.234 51.344 20.328 1 92.25 64 GLU B C 1
ATOM 2683 O O . GLU B 1 64 ? -17.375 52.531 20.031 1 92.25 64 GLU B O 1
ATOM 2688 N N . LEU B 1 65 ? -16.5 50.906 21.359 1 94.31 65 LEU B N 1
ATOM 2689 C CA . LEU B 1 65 ? -15.812 51.812 22.266 1 94.31 65 LEU B CA 1
ATOM 2690 C C . LEU B 1 65 ? -14.328 51.906 21.906 1 94.31 65 LEU B C 1
ATOM 2692 O O . LEU B 1 65 ? -13.5 52.156 22.781 1 94.31 65 LEU B O 1
ATOM 2696 N N . HIS B 1 66 ? -13.945 51.656 20.641 1 93.44 66 HIS B N 1
ATOM 2697 C CA . HIS B 1 66 ? -12.555 51.531 20.203 1 93.44 66 HIS B CA 1
ATOM 2698 C C . HIS B 1 66 ? -11.773 52.812 20.5 1 93.44 66 HIS B C 1
ATOM 2700 O O . HIS B 1 66 ? -10.68 52.781 21.047 1 93.44 66 HIS B O 1
ATOM 2706 N N . GLU B 1 67 ? -12.375 53.906 20.188 1 92.81 67 GLU B N 1
ATOM 2707 C CA . GLU B 1 67 ? -11.703 55.188 20.359 1 92.81 67 GLU B CA 1
ATOM 2708 C C . GLU B 1 67 ? -11.516 55.531 21.828 1 92.81 67 GLU B C 1
ATOM 2710 O O . GLU B 1 67 ? -10.453 56 22.234 1 92.81 67 GLU B O 1
ATOM 2715 N N . ARG B 1 68 ? -12.508 55.188 22.609 1 92.19 68 ARG B N 1
ATOM 2716 C CA . ARG B 1 68 ? -12.523 55.562 24.031 1 92.19 68 ARG B CA 1
ATOM 2717 C C . ARG B 1 68 ? -11.5 54.75 24.812 1 92.19 68 ARG B C 1
ATOM 2719 O O . ARG B 1 68 ? -10.969 55.219 25.828 1 92.19 68 ARG B O 1
ATOM 2726 N N . ILE B 1 69 ? -11.172 53.656 24.281 1 93.62 69 ILE B N 1
ATOM 2727 C CA . ILE B 1 69 ? -10.344 52.75 25.078 1 93.62 69 ILE B CA 1
ATOM 2728 C C . ILE B 1 69 ? -8.953 52.625 24.453 1 93.62 69 ILE B C 1
ATOM 2730 O O . ILE B 1 69 ? -8.086 51.906 24.969 1 93.62 69 ILE B O 1
ATOM 2734 N N . GLU B 1 70 ? -8.656 53.281 23.469 1 93.69 70 GLU B N 1
ATOM 2735 C CA . GLU B 1 70 ? -7.488 53.094 22.609 1 93.69 70 GLU B CA 1
ATOM 2736 C C . GLU B 1 70 ? -6.191 53.219 23.406 1 93.69 70 GLU B C 1
ATOM 2738 O O . GLU B 1 70 ? -5.297 52.375 23.266 1 93.69 70 GLU B O 1
ATOM 2743 N N . VAL B 1 71 ? -6.066 54.312 24.188 1 93.56 71 VAL B N 1
ATOM 2744 C CA . VAL B 1 71 ? -4.844 54.562 24.938 1 93.56 71 VAL B CA 1
ATOM 2745 C C . VAL B 1 71 ? -4.594 53.438 25.938 1 93.56 71 VAL B C 1
ATOM 2747 O O . VAL B 1 71 ? -3.486 52.906 26.016 1 93.56 71 VAL B O 1
ATOM 2750 N N . PHE B 1 72 ? -5.609 53.094 26.656 1 95.12 72 PHE B N 1
ATOM 2751 C CA . PHE B 1 72 ? -5.484 52.031 27.641 1 95.12 72 PHE B CA 1
ATOM 2752 C C . PHE B 1 72 ? -5.203 50.688 26.969 1 95.12 72 PHE B C 1
ATOM 2754 O O . PHE B 1 72 ? -4.367 49.906 27.438 1 95.12 72 PHE B O 1
ATOM 2761 N N . ALA B 1 73 ? -5.879 50.438 25.844 1 94.5 73 ALA B N 1
ATOM 2762 C CA . ALA B 1 73 ? -5.676 49.219 25.094 1 94.5 73 ALA B CA 1
ATOM 2763 C C . ALA B 1 73 ? -4.227 49.094 24.641 1 94.5 73 ALA B C 1
ATOM 2765 O O . ALA B 1 73 ? -3.652 48 24.703 1 94.5 73 ALA B O 1
ATOM 2766 N N . GLY B 1 74 ? -3.66 50.125 24.203 1 95.12 74 GLY B N 1
ATOM 2767 C CA . GLY B 1 74 ? -2.258 50.125 23.812 1 95.12 74 GLY B CA 1
ATOM 2768 C C . GLY B 1 74 ? -1.324 49.75 24.953 1 95.12 74 GLY B C 1
ATOM 2769 O O . GLY B 1 74 ? -0.388 48.969 24.75 1 95.12 74 GLY B O 1
ATOM 2770 N N . PHE B 1 75 ? -1.648 50.344 26.109 1 95.12 75 PHE B N 1
ATOM 2771 C CA . PHE B 1 75 ? -0.844 50.062 27.281 1 95.12 75 PHE B CA 1
ATOM 2772 C C . PHE B 1 75 ? -0.985 48.594 27.688 1 95.12 75 PHE B C 1
ATOM 2774 O O . PHE B 1 75 ? 0.011 47.906 27.953 1 95.12 75 PHE B O 1
ATOM 2781 N N . TRP B 1 76 ? -2.168 48.156 27.766 1 96.94 76 TRP B N 1
ATOM 2782 C CA . TRP B 1 76 ? -2.436 46.781 28.156 1 96.94 76 TRP B CA 1
ATOM 2783 C C . TRP B 1 76 ? -1.783 45.812 27.188 1 96.94 76 TRP B C 1
ATOM 2785 O O . TRP B 1 76 ? -1.134 44.844 27.609 1 96.94 76 TRP B O 1
ATOM 2795 N N . PHE B 1 77 ? -1.882 46.062 25.875 1 96.62 77 PHE B N 1
ATOM 2796 C CA . PHE B 1 77 ? -1.309 45.188 24.844 1 96.62 77 PHE B CA 1
ATOM 2797 C C . PHE B 1 77 ? 0.214 45.219 24.906 1 96.62 77 PHE B C 1
ATOM 2799 O O . PHE B 1 77 ? 0.855 44.156 24.797 1 96.62 77 PHE B O 1
ATOM 2806 N N . GLY B 1 78 ? 0.755 46.344 25.047 1 95.94 78 GLY B N 1
ATOM 2807 C CA . GLY B 1 78 ? 2.199 46.469 25.156 1 95.94 78 GLY B CA 1
ATOM 2808 C C . GLY B 1 78 ? 2.795 45.656 26.281 1 95.94 78 GLY B C 1
ATOM 2809 O O . GLY B 1 78 ? 3.893 45.094 26.125 1 95.94 78 GLY B O 1
ATOM 2810 N N . ASN B 1 79 ? 2.055 45.531 27.312 1 95.56 79 ASN B N 1
ATOM 2811 C CA . ASN B 1 79 ? 2.516 44.75 28.453 1 95.56 79 ASN B CA 1
ATOM 2812 C C . ASN B 1 79 ? 2.436 43.25 28.188 1 95.56 79 ASN B C 1
ATOM 2814 O O . ASN B 1 79 ? 3.174 42.469 28.781 1 95.56 79 ASN B O 1
ATOM 2818 N N . LEU B 1 80 ? 1.574 42.844 27.234 1 96.94 80 LEU B N 1
ATOM 2819 C CA . LEU B 1 80 ? 1.296 41.438 27.031 1 96.94 80 LEU B CA 1
ATOM 2820 C C . LEU B 1 80 ? 1.935 40.938 25.75 1 96.94 80 LEU B C 1
ATOM 2822 O O . LEU B 1 80 ? 2.033 39.75 25.516 1 96.94 80 LEU B O 1
ATOM 2826 N N . ILE B 1 81 ? 2.443 41.844 24.906 1 94.31 81 ILE B N 1
ATOM 2827 C CA . ILE B 1 81 ? 2.877 41.531 23.547 1 94.31 81 ILE B CA 1
ATOM 2828 C C . ILE B 1 81 ? 3.975 40.469 23.578 1 94.31 81 ILE B C 1
ATOM 2830 O O . ILE B 1 81 ? 4.039 39.594 22.719 1 94.31 81 ILE B O 1
ATOM 2834 N N . SER B 1 82 ? 4.809 40.5 24.578 1 94.75 82 SER B N 1
ATOM 2835 C CA . SER B 1 82 ? 5.93 39.562 24.688 1 94.75 82 SER B CA 1
ATOM 2836 C C . SER B 1 82 ? 5.453 38.156 25.047 1 94.75 82 SER B C 1
ATOM 2838 O O . SER B 1 82 ? 6.191 37.188 24.891 1 94.75 82 SER B O 1
ATOM 2840 N N . THR B 1 83 ? 4.203 38 25.453 1 94.75 83 THR B N 1
ATOM 2841 C CA . THR B 1 83 ? 3.684 36.719 25.906 1 94.75 83 THR B CA 1
ATOM 2842 C C . THR B 1 83 ? 2.967 36 24.781 1 94.75 83 THR B C 1
ATOM 2844 O O . THR B 1 83 ? 2.529 34.844 24.938 1 94.75 83 THR B O 1
ATOM 2847 N N . ILE B 1 84 ? 2.883 36.594 23.641 1 94.5 84 ILE B N 1
ATOM 2848 C CA . ILE B 1 84 ? 2.283 35.938 22.5 1 94.5 84 ILE B CA 1
ATOM 2849 C C . ILE B 1 84 ? 3.109 34.719 22.125 1 94.5 84 ILE B C 1
ATOM 2851 O O . ILE B 1 84 ? 4.316 34.812 21.891 1 94.5 84 ILE B O 1
ATOM 2855 N N . PRO B 1 85 ? 2.422 33.625 22.125 1 92.69 85 PRO B N 1
ATOM 2856 C CA . PRO B 1 85 ? 3.168 32.375 21.906 1 92.69 85 PRO B CA 1
ATOM 2857 C C . PRO B 1 85 ? 3.721 32.25 20.484 1 92.69 85 PRO B C 1
ATOM 2859 O O . PRO B 1 85 ? 3.154 32.812 19.547 1 92.69 85 PRO B O 1
ATOM 2862 N N . ASN B 1 86 ? 4.797 31.469 20.406 1 90.94 86 ASN B N 1
ATOM 2863 C CA . ASN B 1 86 ? 5.391 31.156 19.109 1 90.94 86 ASN B CA 1
ATOM 2864 C C . ASN B 1 86 ? 4.91 29.812 18.578 1 90.94 86 ASN B C 1
ATOM 2866 O O . ASN B 1 86 ? 5.324 29.375 17.5 1 90.94 86 ASN B O 1
ATOM 2870 N N . CYS B 1 87 ? 4.062 29.172 19.391 1 91.19 87 CYS B N 1
ATOM 2871 C CA . CYS B 1 87 ? 3.465 27.906 19 1 91.19 87 CYS B CA 1
ATOM 2872 C C . CYS B 1 87 ? 1.949 27.953 19.141 1 91.19 87 CYS B C 1
ATOM 2874 O O . CYS B 1 87 ? 1.4 28.906 19.703 1 91.19 87 CYS B O 1
ATOM 2876 N N . TYR B 1 88 ? 1.356 27 18.547 1 89.31 88 TYR B N 1
ATOM 2877 C CA . TYR B 1 88 ? -0.1 26.953 18.609 1 89.31 88 TYR B CA 1
ATOM 2878 C C . TYR B 1 88 ? -0.572 26.531 20 1 89.31 88 TYR B C 1
ATOM 2880 O O . TYR B 1 88 ? -0.238 25.453 20.484 1 89.31 88 TYR B O 1
ATOM 2888 N N . THR B 1 89 ? -1.247 27.406 20.641 1 90.62 89 THR B N 1
ATOM 2889 C CA . THR B 1 89 ? -1.788 27.156 21.984 1 90.62 89 THR B CA 1
ATOM 2890 C C . THR B 1 89 ? -3.287 27.438 22.016 1 90.62 89 THR B C 1
ATOM 2892 O O . THR B 1 89 ? -3.85 27.953 21.047 1 90.62 89 THR B O 1
ATOM 2895 N N . ASP B 1 90 ? -3.9 27.141 23.188 1 88.88 90 ASP B N 1
ATOM 2896 C CA . ASP B 1 90 ? -5.34 27.328 23.359 1 88.88 90 ASP B CA 1
ATOM 2897 C C . ASP B 1 90 ? -5.699 28.812 23.422 1 88.88 90 ASP B C 1
ATOM 2899 O O . ASP B 1 90 ? -6.867 29.188 23.312 1 88.88 90 ASP B O 1
ATOM 2903 N N . ASP B 1 91 ? -4.699 29.609 23.516 1 91.56 91 ASP B N 1
ATOM 2904 C CA . ASP B 1 91 ? -4.945 31.031 23.672 1 91.56 91 ASP B CA 1
ATOM 2905 C C . ASP B 1 91 ? -4.98 31.734 22.312 1 91.56 91 ASP B C 1
ATOM 2907 O O . ASP B 1 91 ? -5.285 32.938 22.234 1 91.56 91 ASP B O 1
ATOM 2911 N N . ILE B 1 92 ? -4.754 30.969 21.344 1 91.38 92 ILE B N 1
ATOM 2912 C CA . ILE B 1 92 ? -4.586 31.562 20.016 1 91.38 92 ILE B CA 1
ATOM 2913 C C . ILE B 1 92 ? -5.883 32.25 19.594 1 91.38 92 ILE B C 1
ATOM 2915 O O . ILE B 1 92 ? -5.859 33.344 19.078 1 91.38 92 ILE B O 1
ATOM 2919 N N . PRO B 1 93 ? -7.039 31.688 19.875 1 89.69 93 PRO B N 1
ATOM 2920 C CA . PRO B 1 93 ? -8.273 32.406 19.531 1 89.69 93 PRO B CA 1
ATOM 2921 C C . PRO B 1 93 ? -8.406 33.75 20.25 1 89.69 93 PRO B C 1
ATOM 2923 O O . PRO B 1 93 ? -8.82 34.75 19.656 1 89.69 93 PRO B O 1
ATOM 2926 N N . SER B 1 94 ? -7.992 33.719 21.469 1 92.69 94 SER B N 1
ATOM 2927 C CA . SER B 1 94 ? -8.047 34.969 22.25 1 92.69 94 SER B CA 1
ATOM 2928 C C . SER B 1 94 ? -7.102 36.031 21.688 1 92.69 94 SER B C 1
ATOM 2930 O O . SER B 1 94 ? -7.484 37.188 21.531 1 92.69 94 SER B O 1
ATOM 2932 N N . TRP B 1 95 ? -5.953 35.625 21.391 1 94.56 95 TRP B N 1
ATOM 2933 C CA . TRP B 1 95 ? -4.98 36.531 20.797 1 94.56 95 TRP B CA 1
ATOM 2934 C C . TRP B 1 95 ? -5.473 37.062 19.453 1 94.56 95 TRP B C 1
ATOM 2936 O O . TRP B 1 95 ? -5.289 38.25 19.141 1 94.56 95 TRP B O 1
ATOM 2946 N N . THR B 1 96 ? -6.074 36.156 18.688 1 92.94 96 THR B N 1
ATOM 2947 C CA . THR B 1 96 ? -6.617 36.562 17.406 1 92.94 96 THR B CA 1
ATOM 2948 C C . THR B 1 96 ? -7.664 37.656 17.594 1 92.94 96 THR B C 1
ATOM 2950 O O . THR B 1 96 ? -7.637 38.688 16.891 1 92.94 96 THR B O 1
ATOM 2953 N N . CYS B 1 97 ? -8.516 37.5 18.531 1 92.44 97 CYS B N 1
ATOM 2954 C CA . CYS B 1 97 ? -9.562 38.469 18.844 1 92.44 97 CYS B CA 1
ATOM 2955 C C . CYS B 1 97 ? -8.961 39.812 19.281 1 92.44 97 CYS B C 1
ATOM 2957 O O . CYS B 1 97 ? -9.32 40.844 18.734 1 92.44 97 CYS B O 1
ATOM 2959 N N . VAL B 1 98 ? -8.062 39.719 20.172 1 95.38 98 VAL B N 1
ATOM 2960 C CA . VAL B 1 98 ? -7.441 40.938 20.734 1 95.38 98 VAL B CA 1
ATOM 2961 C C . VAL B 1 98 ? -6.707 41.688 19.656 1 95.38 98 VAL B C 1
ATOM 2963 O O . VAL B 1 98 ? -6.863 42.906 19.547 1 95.38 98 VAL B O 1
ATOM 2966 N N . CYS B 1 99 ? -5.984 41 18.828 1 94.81 99 CYS B N 1
ATOM 2967 C CA . CYS B 1 99 ? -5.234 41.656 17.75 1 94.81 99 CYS B CA 1
ATOM 2968 C C . CYS B 1 99 ? -6.176 42.281 16.75 1 94.81 99 CYS B C 1
ATOM 2970 O O . CYS B 1 99 ? -5.898 43.375 16.234 1 94.81 99 CYS B O 1
ATOM 2972 N N . TRP B 1 100 ? -7.242 41.656 16.531 1 93 100 TRP B N 1
ATOM 2973 C CA . TRP B 1 100 ? -8.211 42.156 15.562 1 93 100 TRP B CA 1
ATOM 2974 C C . TRP B 1 100 ? -8.922 43.406 16.094 1 93 100 TRP B C 1
ATOM 2976 O O . TRP B 1 100 ? -8.93 44.438 15.43 1 93 100 TRP B O 1
ATOM 2986 N N . VAL B 1 101 ? -9.422 43.312 17.234 1 93.38 101 VAL B N 1
ATOM 2987 C CA . VAL B 1 101 ? -10.258 44.375 17.812 1 93.38 101 VAL B CA 1
ATOM 2988 C C . VAL B 1 101 ? -9.414 45.594 18.062 1 93.38 101 VAL B C 1
ATOM 2990 O O . VAL B 1 101 ? -9.867 46.719 17.844 1 93.38 101 VAL B O 1
ATOM 2993 N N . PHE B 1 102 ? -8.164 45.406 18.516 1 94.94 102 PHE B N 1
ATOM 2994 C CA . PHE B 1 102 ? -7.34 46.562 18.891 1 94.94 102 PHE B CA 1
ATOM 2995 C C . PHE B 1 102 ? -6.398 46.938 17.766 1 94.94 102 PHE B C 1
ATOM 2997 O O . PHE B 1 102 ? -5.461 47.719 17.969 1 94.94 102 PHE B O 1
ATOM 3004 N N . ASN B 1 103 ? -6.5 46.375 16.641 1 93.06 103 ASN B N 1
ATOM 3005 C CA . ASN B 1 103 ? -5.84 46.75 15.406 1 93.06 103 ASN B CA 1
ATOM 3006 C C . ASN B 1 103 ? -4.324 46.625 15.508 1 93.06 103 ASN B C 1
ATOM 3008 O O . ASN B 1 103 ? -3.59 47.594 15.312 1 93.06 103 ASN B O 1
ATOM 3012 N N . LYS B 1 104 ? -3.865 45.406 15.711 1 95.62 104 LYS B N 1
ATOM 3013 C CA . LYS B 1 104 ? -2.455 45.031 15.758 1 95.62 104 LYS B CA 1
ATOM 3014 C C . LYS B 1 104 ? -2.092 44.125 14.586 1 95.62 104 LYS B C 1
ATOM 3016 O O . LYS B 1 104 ? -2.064 42.906 14.727 1 95.62 104 LYS B O 1
ATOM 3021 N N . PRO B 1 105 ? -1.723 44.688 13.469 1 95.38 105 PRO B N 1
ATOM 3022 C CA . PRO B 1 105 ? -1.608 43.938 12.227 1 95.38 105 PRO B CA 1
ATOM 3023 C C . PRO B 1 105 ? -0.457 42.938 12.258 1 95.38 105 PRO B C 1
ATOM 3025 O O . PRO B 1 105 ? -0.587 41.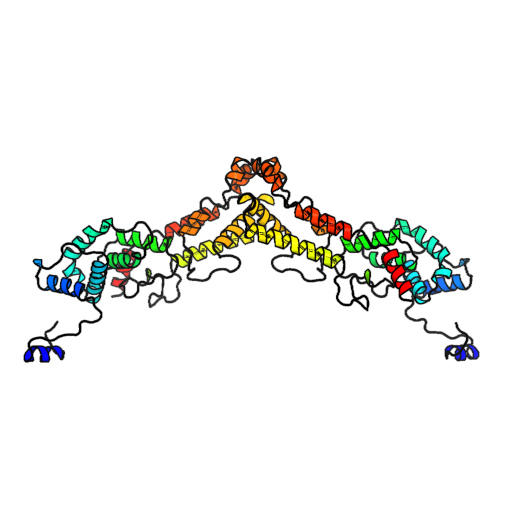812 11.742 1 95.38 105 PRO B O 1
ATOM 3028 N N . GLU B 1 106 ? 0.669 43.344 12.828 1 96.38 106 GLU B N 1
ATOM 3029 C CA . GLU B 1 106 ? 1.819 42.438 12.844 1 96.38 106 GLU B CA 1
ATOM 3030 C C . GLU B 1 106 ? 1.547 41.219 13.711 1 96.38 106 GLU B C 1
ATOM 3032 O O . GLU B 1 106 ? 1.815 40.062 13.297 1 96.38 106 GLU B O 1
ATOM 3037 N N . GLU B 1 107 ? 1.021 41.438 14.883 1 96.56 107 GLU B N 1
ATOM 3038 C CA . GLU B 1 107 ? 0.713 40.344 15.797 1 96.56 107 GLU B CA 1
ATOM 3039 C C . GLU B 1 107 ? -0.432 39.469 15.266 1 96.56 107 GLU B C 1
ATOM 3041 O O . GLU B 1 107 ? -0.438 38.25 15.445 1 96.56 107 GLU B O 1
ATOM 3046 N N . PHE B 1 108 ? -1.374 40.094 14.586 1 94.38 108 PHE B N 1
ATOM 3047 C CA . PHE B 1 108 ? -2.479 39.375 13.953 1 94.38 108 PHE B CA 1
ATOM 3048 C C . PHE B 1 108 ? -1.962 38.406 12.914 1 94.38 108 PHE B C 1
ATOM 3050 O O . PHE B 1 108 ? -2.369 37.25 12.891 1 94.38 108 PHE B O 1
ATOM 3057 N N . LYS B 1 109 ? -1.099 38.875 12.102 1 94.31 109 LYS B N 1
ATOM 3058 C CA . LYS B 1 109 ? -0.502 38.031 11.078 1 94.31 109 LYS B CA 1
ATOM 3059 C C . LYS B 1 109 ? 0.234 36.844 11.703 1 94.31 109 LYS B C 1
ATOM 3061 O O . LYS B 1 109 ? 0.11 35.719 11.242 1 94.31 109 LYS B O 1
ATOM 3066 N N . ARG B 1 110 ? 0.97 37.125 12.719 1 95.56 110 ARG B N 1
ATOM 3067 C CA . ARG B 1 110 ? 1.739 36.094 13.414 1 95.56 110 ARG B CA 1
ATOM 3068 C C . ARG B 1 110 ? 0.822 35.031 14.008 1 95.56 110 ARG B C 1
ATOM 3070 O O . ARG B 1 110 ? 1.077 33.812 13.859 1 95.56 110 ARG B O 1
ATOM 3077 N N . VAL B 1 111 ? -0.205 35.406 14.68 1 93.88 111 VAL B N 1
ATOM 3078 C CA . VAL B 1 111 ? -1.095 34.469 15.367 1 93.88 111 VAL B CA 1
ATOM 3079 C C . VAL B 1 111 ? -1.896 33.688 14.344 1 93.88 111 VAL B C 1
ATOM 3081 O O . VAL B 1 111 ? -2.117 32.469 14.516 1 93.88 111 VAL B O 1
ATOM 3084 N N . THR B 1 112 ? -2.354 34.312 13.266 1 92.25 112 THR B N 1
ATOM 3085 C CA . THR B 1 112 ? -3.117 33.594 12.242 1 92.25 112 THR B CA 1
ATOM 3086 C C . THR B 1 112 ? -2.225 32.625 11.484 1 92.25 112 THR B C 1
ATOM 3088 O O . THR B 1 112 ? -2.695 31.594 11 1 92.25 112 THR B O 1
ATOM 3091 N N . ARG B 1 113 ? -1.005 33 11.359 1 93.69 113 ARG B N 1
ATOM 3092 C CA . ARG B 1 113 ? -0.055 32.062 10.781 1 93.69 113 ARG B CA 1
ATOM 3093 C C . ARG B 1 113 ? -0.029 30.75 11.57 1 93.69 113 ARG B C 1
ATOM 3095 O O . ARG B 1 113 ? 0.013 29.656 10.984 1 93.69 113 ARG B O 1
ATOM 3102 N N . LEU B 1 114 ? -0.042 30.875 12.883 1 93.88 114 LEU B N 1
ATOM 3103 C CA . LEU B 1 114 ? -0.06 29.688 13.727 1 93.88 114 LEU B CA 1
ATOM 3104 C C . LEU B 1 114 ? -1.319 28.859 13.484 1 93.88 114 LEU B C 1
ATOM 3106 O O . LEU B 1 114 ? -1.263 27.641 13.453 1 93.88 114 LEU B O 1
ATOM 3110 N N . ILE B 1 115 ? -2.383 29.484 13.258 1 90.88 115 ILE B N 1
ATOM 3111 C CA . ILE B 1 115 ? -3.646 28.797 12.992 1 90.88 115 ILE B CA 1
ATOM 3112 C C . ILE B 1 115 ? -3.559 28.047 11.664 1 90.88 115 ILE B C 1
ATOM 3114 O O . ILE B 1 115 ? -3.92 26.875 11.586 1 90.88 115 ILE B O 1
ATOM 3118 N N . LEU B 1 116 ? -3.059 28.719 10.68 1 92.06 116 LEU B N 1
ATOM 3119 C CA . LEU B 1 116 ? -3.033 28.172 9.336 1 92.06 116 LEU B CA 1
ATOM 3120 C C . LEU B 1 116 ? -2.029 27.016 9.234 1 92.06 116 LEU B C 1
ATOM 3122 O O . LEU B 1 116 ? -2.297 26.016 8.578 1 92.06 116 LEU B O 1
ATOM 3126 N N . ARG B 1 117 ? -0.926 27.094 9.93 1 94.06 117 ARG B N 1
ATOM 3127 C CA . ARG B 1 117 ? 0.159 26.141 9.75 1 94.06 117 ARG B CA 1
ATOM 3128 C C . ARG B 1 117 ? 0.072 25.016 10.781 1 94.06 117 ARG B C 1
ATOM 3130 O O . ARG B 1 117 ? 0.425 23.875 10.492 1 94.06 117 ARG B O 1
ATOM 3137 N N . HIS B 1 118 ? -0.451 25.375 11.977 1 94.06 118 HIS B N 1
ATOM 3138 C CA . HIS B 1 118 ? -0.378 24.406 13.07 1 94.06 118 HIS B CA 1
ATOM 3139 C C . HIS B 1 118 ? -1.771 23.969 13.508 1 94.06 118 HIS B C 1
ATOM 3141 O O . HIS B 1 118 ? -1.91 23.016 14.273 1 94.06 118 HIS B O 1
ATOM 3147 N N . GLY B 1 119 ? -2.777 24.656 13.023 1 90.44 119 GLY B N 1
ATOM 3148 C CA . GLY B 1 119 ? -4.133 24.266 13.383 1 90.44 119 GLY B CA 1
ATOM 3149 C C . GLY B 1 119 ? -4.492 22.859 12.93 1 90.44 119 GLY B C 1
ATOM 3150 O O . GLY B 1 119 ? -4.09 22.438 11.844 1 90.44 119 GLY B O 1
ATOM 3151 N N . ARG B 1 120 ? -5.32 22.156 13.758 1 90.44 120 ARG B N 1
ATOM 3152 C CA . ARG B 1 120 ? -5.637 20.75 13.477 1 90.44 120 ARG B CA 1
ATOM 3153 C C . ARG B 1 120 ? -7.141 20.547 13.328 1 90.44 120 ARG B C 1
ATOM 3155 O O . ARG B 1 120 ? -7.637 19.422 13.453 1 90.44 120 ARG B O 1
ATOM 3162 N N . GLY B 1 121 ? -7.762 21.5 12.992 1 81.69 121 GLY B N 1
ATOM 3163 C CA . GLY B 1 121 ? -9.203 21.406 12.836 1 81.69 121 GLY B CA 1
ATOM 3164 C C . GLY B 1 121 ? -9.891 22.766 12.859 1 81.69 121 GLY B C 1
ATOM 3165 O O . GLY B 1 121 ? -9.273 23.781 12.531 1 81.69 121 GLY B O 1
ATOM 3166 N N . THR B 1 122 ? -11.195 22.641 13.188 1 71.88 122 THR B N 1
ATOM 3167 C CA . THR B 1 122 ? -11.977 23.875 13.211 1 71.88 122 THR B CA 1
ATOM 3168 C C . THR B 1 122 ? -11.742 24.641 14.516 1 71.88 122 THR B C 1
ATOM 3170 O O . THR B 1 122 ? -11.781 24.047 15.602 1 71.88 122 THR B O 1
ATOM 3173 N N . LEU B 1 123 ? -11.227 25.781 14.297 1 72.12 123 LEU B N 1
ATOM 3174 C CA . LEU B 1 123 ? -11.047 26.625 15.469 1 72.12 123 LEU B CA 1
ATOM 3175 C C . LEU B 1 123 ? -12.391 27.141 15.977 1 72.12 123 LEU B C 1
ATOM 3177 O O . LEU B 1 123 ? -13.266 27.5 15.18 1 72.12 123 LEU B O 1
ATOM 3181 N N . THR B 1 124 ? -12.555 26.891 17.219 1 67.56 124 THR B N 1
ATOM 3182 C CA . THR B 1 124 ? -13.75 27.453 17.828 1 67.56 124 THR B CA 1
ATOM 3183 C C . THR B 1 124 ? -13.461 28.812 18.453 1 67.56 124 THR B C 1
ATOM 3185 O O . THR B 1 124 ? -12.57 28.938 19.297 1 67.56 124 THR B O 1
ATOM 3188 N N . PHE B 1 125 ? -13.914 29.828 17.766 1 68.62 125 PHE B N 1
ATOM 3189 C CA . PHE B 1 125 ? -13.742 31.172 18.297 1 68.62 125 PHE B CA 1
ATOM 3190 C C .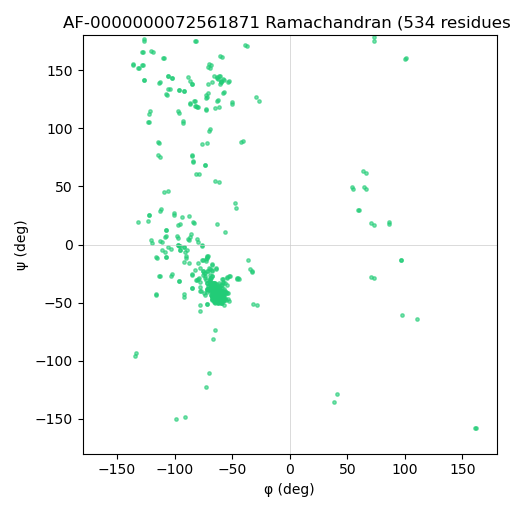 PHE B 1 125 ? -14.883 31.531 19.25 1 68.62 125 PHE B C 1
ATOM 3192 O O . PHE B 1 125 ? -14.812 32.531 19.953 1 68.62 125 PHE B O 1
ATOM 3199 N N . ASN B 1 126 ? -15.594 30.531 19.5 1 66.81 126 ASN B N 1
ATOM 3200 C CA . ASN B 1 126 ? -16.703 30.766 20.406 1 66.81 126 ASN B CA 1
ATOM 3201 C C . ASN B 1 126 ? -17.359 32.125 20.172 1 66.81 126 ASN B C 1
ATOM 3203 O O . ASN B 1 126 ? -17.703 32.469 19.031 1 66.81 126 ASN B O 1
ATOM 3207 N N . GLU B 1 127 ? -17.719 33 21.078 1 66.31 127 GLU B N 1
ATOM 3208 C CA . GLU B 1 127 ? -18.391 34.281 21.047 1 66.31 127 GLU B CA 1
ATOM 3209 C C . GLU B 1 127 ? -17.375 35.406 20.844 1 66.31 127 GLU B C 1
ATOM 3211 O O . GLU B 1 127 ? -17.672 36.594 21.141 1 66.31 127 GLU B O 1
ATOM 3216 N N . LEU B 1 128 ? -16.25 35 20.234 1 76.25 128 LEU B N 1
ATOM 3217 C CA . LEU B 1 128 ? -15.234 36.031 20.062 1 76.25 128 LEU B CA 1
ATOM 3218 C C . LEU B 1 128 ? -15.484 36.844 18.797 1 76.25 128 LEU B C 1
ATOM 3220 O O . LEU B 1 128 ? -15.938 36.281 17.781 1 76.25 128 LEU B O 1
ATOM 3224 N N . PRO B 1 129 ? -15.312 38.094 18.922 1 77 129 PRO B N 1
ATOM 3225 C CA . PRO B 1 129 ? -15.492 38.969 17.75 1 77 129 PRO B CA 1
ATOM 3226 C C . PRO B 1 129 ? -14.344 38.844 16.75 1 77 129 PRO B C 1
ATOM 3228 O O . PRO B 1 129 ? -13.469 39.719 16.703 1 77 129 PRO B O 1
ATOM 3231 N N . VAL B 1 130 ? -14.219 37.719 16.094 1 75.25 130 VAL B N 1
ATOM 3232 C CA . VAL B 1 130 ? -13.227 37.5 15.047 1 75.25 130 VAL B CA 1
ATOM 3233 C C . VAL B 1 130 ? -13.93 37.344 13.703 1 75.25 130 VAL B C 1
ATOM 3235 O O . VAL B 1 130 ? -15.062 36.844 13.641 1 75.25 130 VAL B O 1
ATOM 3238 N N . PRO B 1 131 ? -13.242 37.969 12.766 1 69 131 PRO B N 1
ATOM 3239 C CA . PRO B 1 131 ? -13.875 37.812 11.453 1 69 131 PRO B CA 1
ATOM 3240 C C . PRO B 1 131 ? -14.023 36.344 11.039 1 69 131 PRO B C 1
ATOM 3242 O O . PRO B 1 131 ? -13.195 35.5 11.414 1 69 131 PRO B O 1
ATOM 3245 N N . SER B 1 132 ? -15.062 36.031 10.422 1 65 132 SER B N 1
ATOM 3246 C CA . SER B 1 132 ? -15.43 34.688 10 1 65 132 SER B CA 1
ATOM 3247 C C . SER B 1 132 ? -14.32 34.062 9.164 1 65 132 SER B C 1
ATOM 3249 O O . SER B 1 132 ? -14.172 32.812 9.141 1 65 132 SER B O 1
ATOM 3251 N N . PHE B 1 133 ? -13.523 34.906 8.453 1 62.88 133 PHE B N 1
ATOM 3252 C CA . PHE B 1 133 ? -12.492 34.375 7.57 1 62.88 133 PHE B CA 1
ATOM 3253 C C . PHE B 1 133 ? -11.391 33.688 8.367 1 62.88 133 PHE B C 1
ATOM 3255 O O . PHE B 1 133 ? -10.68 32.844 7.844 1 62.88 133 PHE B O 1
ATOM 3262 N N . VAL B 1 134 ? -11.203 34.125 9.594 1 63.03 134 VAL B N 1
ATOM 3263 C CA . VAL B 1 134 ? -10.195 33.5 10.438 1 63.03 134 VAL B CA 1
ATOM 3264 C C . VAL B 1 134 ? -10.734 32.188 10.984 1 63.03 134 VAL B C 1
ATOM 3266 O O . VAL B 1 134 ? -10.016 31.172 11.023 1 63.03 134 VAL B O 1
ATOM 3269 N N . ALA B 1 135 ? -11.844 32.125 11.695 1 54.03 135 ALA B N 1
ATOM 3270 C CA . ALA B 1 135 ? -12.406 30.984 12.43 1 54.03 135 ALA B CA 1
ATOM 3271 C C . ALA B 1 135 ? -12.609 29.781 11.508 1 54.03 135 ALA B C 1
ATOM 3273 O O . ALA B 1 135 ? -12.703 28.656 11.977 1 54.03 135 ALA B O 1
ATOM 3274 N N . GLY B 1 136 ? -12.094 29.766 10.273 1 51.41 136 GLY B N 1
ATOM 3275 C CA . GLY B 1 136 ? -12.219 28.641 9.375 1 51.41 136 GLY B CA 1
ATOM 3276 C C . GLY B 1 136 ? -13.125 28.906 8.195 1 51.41 136 GLY B C 1
ATOM 3277 O O . GLY B 1 136 ? -13.039 28.234 7.164 1 51.41 136 GLY B O 1
ATOM 3278 N N . GLU B 1 137 ? -14.562 29.172 8.453 1 43.56 137 GLU B N 1
ATOM 3279 C CA . GLU B 1 137 ? -15.914 28.812 8.047 1 43.56 137 GLU B CA 1
ATOM 3280 C C . GLU B 1 137 ? -16.484 29.844 7.074 1 43.56 137 GLU B C 1
ATOM 3282 O O . GLU B 1 137 ? -15.969 30.953 6.961 1 43.56 137 GLU B O 1
ATOM 3287 N N . GLN B 1 138 ? -17.938 30.125 7.008 1 38.31 138 GLN B N 1
ATOM 3288 C CA . GLN B 1 138 ? -19.047 30.656 6.227 1 38.31 138 GLN B CA 1
ATOM 3289 C C . GLN B 1 138 ? -19.109 32.188 6.328 1 38.31 138 GLN B C 1
ATOM 3291 O O . GLN B 1 138 ? -19.359 32.719 7.406 1 38.31 138 GLN B O 1
ATOM 3296 N N . LEU B 1 139 ? -18.125 32.812 5.926 1 36.75 139 LEU B N 1
ATOM 3297 C CA . LEU B 1 139 ? -18.719 34.156 5.801 1 36.75 139 LEU B CA 1
ATOM 3298 C C . LEU B 1 139 ? -20.219 34.062 5.555 1 36.75 139 LEU B C 1
ATOM 3300 O O . LEU B 1 139 ? -20.688 33.156 4.852 1 36.75 139 LEU B O 1
ATOM 3304 N N . PRO B 1 140 ? -20.938 34.625 6.316 1 38.5 140 PRO B N 1
ATOM 3305 C CA . PRO B 1 140 ? -22.359 34.531 5.949 1 38.5 140 PRO B CA 1
ATOM 3306 C C . PRO B 1 140 ? -22.562 34.375 4.445 1 38.5 140 PRO B C 1
ATOM 3308 O O . PRO B 1 140 ? -23.469 33.656 4.016 1 38.5 140 PRO B O 1
ATOM 3311 N N . LEU B 1 141 ? -22 35.219 3.656 1 37.94 141 LEU B N 1
ATOM 3312 C CA . LEU B 1 141 ? -22.391 35.156 2.25 1 37.94 141 LEU B CA 1
ATOM 3313 C C . LEU B 1 141 ? -21.703 34 1.546 1 37.94 141 LEU B C 1
ATOM 3315 O O . LEU B 1 141 ? -22.078 33.594 0.439 1 37.94 141 LEU B O 1
ATOM 3319 N N . MET B 1 142 ? -20.453 33.562 1.87 1 41 142 MET B N 1
ATOM 3320 C CA . MET B 1 142 ? -19.828 32.531 1.037 1 41 142 MET B CA 1
ATOM 3321 C C . MET B 1 142 ? -19.75 31.203 1.771 1 41 142 MET B C 1
ATOM 3323 O O . MET B 1 142 ? -18.703 30.844 2.311 1 41 142 MET B O 1
ATOM 3327 N N . HIS B 1 143 ? -20.641 30.594 2.463 1 48.25 143 HIS B N 1
ATOM 3328 C CA . HIS B 1 143 ? -21.031 29.453 3.291 1 48.25 143 HIS B CA 1
ATOM 3329 C C . HIS B 1 143 ? -20.312 28.188 2.859 1 48.25 143 HIS B C 1
ATOM 3331 O O . HIS B 1 143 ? -20.062 27.297 3.678 1 48.25 143 HIS B O 1
ATOM 3337 N N . ASN B 1 144 ? -19.828 28.078 1.626 1 55.81 144 ASN B N 1
ATOM 3338 C CA . ASN B 1 144 ? -19.469 26.75 1.16 1 55.81 144 ASN B CA 1
ATOM 3339 C C . ASN B 1 144 ? -18.016 26.672 0.715 1 55.81 144 ASN B C 1
ATOM 3341 O O . ASN B 1 144 ? -17.656 25.812 -0.093 1 55.81 144 ASN B O 1
ATOM 3345 N N . ARG B 1 145 ? -17.172 27.672 1.207 1 62.97 145 ARG B N 1
ATOM 3346 C CA . ARG B 1 145 ? -15.82 27.562 0.673 1 62.97 145 ARG B CA 1
ATOM 3347 C C . ARG B 1 145 ? -14.859 27.016 1.726 1 62.97 145 ARG B C 1
ATOM 3349 O O . ARG B 1 145 ? -14.953 27.375 2.9 1 62.97 145 ARG B O 1
ATOM 3356 N N . PRO B 1 146 ? -14.078 26.109 1.35 1 73.25 146 PRO B N 1
ATOM 3357 C CA . PRO B 1 146 ? -13.062 25.578 2.271 1 73.25 146 PRO B CA 1
ATOM 3358 C C . PRO B 1 146 ? -12.086 26.656 2.748 1 73.25 146 PRO B C 1
ATOM 3360 O O . PRO B 1 146 ? -11.844 27.641 2.037 1 73.25 146 PRO B O 1
ATOM 3363 N N . SER B 1 147 ? -11.68 26.656 3.994 1 81.31 147 SER B N 1
ATOM 3364 C CA . SER B 1 147 ? -10.664 27.562 4.539 1 81.31 147 SER B CA 1
ATOM 3365 C C . SER B 1 147 ? -9.328 27.375 3.826 1 81.31 147 SER B C 1
ATOM 3367 O O . SER B 1 147 ? -9.133 26.406 3.094 1 81.31 147 SER B O 1
ATOM 3369 N N . ARG B 1 148 ? -8.445 28.312 3.941 1 87.06 148 ARG B N 1
ATOM 3370 C CA . ARG B 1 148 ? -7.102 28.234 3.381 1 87.06 148 ARG B CA 1
ATOM 3371 C C . ARG B 1 148 ? -6.367 27 3.902 1 87.06 148 ARG B C 1
ATOM 3373 O O . ARG B 1 148 ? -5.633 26.344 3.156 1 87.06 148 ARG B O 1
ATOM 3380 N N . ARG B 1 149 ? -6.551 26.734 5.184 1 90.12 149 ARG B N 1
ATOM 3381 C CA . ARG B 1 149 ? -5.945 25.547 5.77 1 90.12 149 ARG B CA 1
ATOM 3382 C C . ARG B 1 149 ? -6.453 24.281 5.082 1 90.12 149 ARG B C 1
ATOM 3384 O O . ARG B 1 149 ? -5.656 23.422 4.691 1 90.12 149 ARG B O 1
ATOM 3391 N N . GLU B 1 150 ? -7.754 24.203 4.973 1 90.69 150 GLU B N 1
ATOM 3392 C CA . GLU B 1 150 ? -8.367 23.031 4.363 1 90.69 150 GLU B CA 1
ATOM 3393 C C . GLU B 1 150 ? -7.906 22.859 2.916 1 90.69 150 GLU B C 1
ATOM 3395 O O . GLU B 1 150 ? -7.645 21.734 2.471 1 90.69 150 GLU B O 1
ATOM 3400 N N . GLU B 1 151 ? -7.828 23.953 2.238 1 91.56 151 GLU B N 1
ATOM 3401 C CA . GLU B 1 151 ? -7.391 23.906 0.848 1 91.56 151 GLU B CA 1
ATOM 3402 C C . GLU B 1 151 ? -5.945 23.422 0.741 1 91.56 151 GLU B C 1
ATOM 3404 O O . GLU B 1 151 ? -5.617 22.625 -0.14 1 91.56 151 GLU B O 1
ATOM 3409 N N . ALA B 1 152 ? -5.137 23.953 1.572 1 93.75 152 ALA B N 1
ATOM 3410 C CA . ALA B 1 152 ? -3.738 23.531 1.567 1 93.75 152 ALA B CA 1
ATOM 3411 C C . ALA B 1 152 ? -3.607 22.031 1.844 1 93.75 152 ALA B C 1
ATOM 3413 O O . ALA B 1 152 ? -2.9 21.328 1.126 1 93.75 152 ALA B O 1
ATOM 3414 N N . ILE B 1 153 ? -4.289 21.531 2.826 1 95.12 153 ILE B N 1
ATOM 3415 C CA . ILE B 1 153 ? -4.211 20.125 3.213 1 95.12 153 ILE B CA 1
ATOM 3416 C C . ILE B 1 153 ? -4.777 19.266 2.096 1 95.12 153 ILE B C 1
ATOM 3418 O O . ILE B 1 153 ? -4.199 18.219 1.757 1 95.12 153 ILE B O 1
ATOM 3422 N N . ARG B 1 154 ? -5.887 19.719 1.537 1 95.25 154 ARG B N 1
ATOM 3423 C CA . ARG B 1 154 ? -6.473 19 0.414 1 95.25 154 ARG B CA 1
ATOM 3424 C C . ARG B 1 154 ? -5.469 18.859 -0.726 1 95.25 154 ARG B C 1
ATOM 3426 O O . ARG B 1 154 ? -5.316 17.766 -1.293 1 95.25 154 ARG B O 1
ATOM 3433 N N . ARG B 1 155 ? -4.812 19.906 -1.07 1 95.94 155 ARG B N 1
ATOM 3434 C CA . ARG B 1 155 ? -3.84 19.922 -2.158 1 95.94 155 ARG B CA 1
ATOM 3435 C C . ARG B 1 155 ? -2.686 18.969 -1.874 1 95.94 155 ARG B C 1
ATOM 3437 O O . ARG B 1 155 ? -2.242 18.234 -2.764 1 95.94 155 ARG B O 1
ATOM 3444 N N . ILE B 1 156 ? -2.23 18.984 -0.699 1 96.69 156 ILE B N 1
ATOM 3445 C CA . ILE B 1 156 ? -1.102 18.156 -0.301 1 96.69 156 ILE B CA 1
ATOM 3446 C C . ILE B 1 156 ? -1.491 16.672 -0.397 1 96.69 156 ILE B C 1
ATOM 3448 O O . ILE B 1 156 ? -0.778 15.883 -1.012 1 96.69 156 ILE B O 1
ATOM 3452 N N . ILE B 1 157 ? -2.623 16.344 0.181 1 97.12 157 ILE B N 1
ATOM 3453 C CA . ILE B 1 157 ? -3.088 14.953 0.184 1 97.12 157 ILE B CA 1
ATOM 3454 C C . ILE B 1 157 ? -3.281 14.469 -1.252 1 97.12 157 ILE B C 1
ATOM 3456 O O . ILE B 1 157 ? -2.828 13.383 -1.615 1 97.12 157 ILE B O 1
ATOM 3460 N N . SER B 1 158 ? -3.912 15.32 -2.053 1 96.25 158 SER B N 1
ATOM 3461 C CA . SER B 1 158 ? -4.156 14.969 -3.447 1 96.25 158 SER B CA 1
ATOM 3462 C C . SER B 1 158 ? -2.846 14.742 -4.195 1 96.25 158 SER B C 1
ATOM 3464 O O . SER B 1 158 ? -2.727 13.797 -4.977 1 96.25 158 SER B O 1
ATOM 3466 N N . SER B 1 159 ? -1.94 15.586 -3.977 1 95.25 159 SER B N 1
ATOM 3467 C CA . SER B 1 159 ? -0.646 15.477 -4.645 1 95.25 159 SER B CA 1
ATOM 3468 C C . SER B 1 159 ? 0.083 14.203 -4.23 1 95.25 159 SER B C 1
ATOM 3470 O O . SER B 1 159 ? 0.615 13.484 -5.078 1 95.25 159 SER B O 1
ATOM 3472 N N . LEU B 1 160 ? 0.165 13.898 -2.99 1 95.38 160 LEU B N 1
ATOM 3473 C CA . LEU B 1 160 ? 0.87 12.734 -2.479 1 95.38 160 LEU B CA 1
ATOM 3474 C C . LEU B 1 160 ? 0.225 11.445 -2.982 1 95.38 160 LEU B C 1
ATOM 3476 O O . LEU B 1 160 ? 0.922 10.523 -3.422 1 95.38 160 LEU B O 1
ATOM 3480 N N . ILE B 1 161 ? -1.121 11.414 -2.924 1 96.5 161 ILE B N 1
ATOM 3481 C CA . ILE B 1 161 ? -1.841 10.25 -3.424 1 96.5 161 ILE B CA 1
ATOM 3482 C C . ILE B 1 161 ? -1.624 10.117 -4.93 1 96.5 161 ILE B C 1
ATOM 3484 O O . ILE B 1 161 ? -1.483 9 -5.445 1 96.5 161 ILE B O 1
ATOM 3488 N N . GLY B 1 162 ? -1.625 11.266 -5.625 1 95 162 GLY B N 1
ATOM 3489 C CA . GLY B 1 162 ? -1.329 11.25 -7.051 1 95 162 GLY B CA 1
ATOM 3490 C C . GLY B 1 162 ? 0.029 10.656 -7.371 1 95 162 GLY B C 1
ATOM 3491 O O . GLY B 1 162 ? 0.161 9.867 -8.312 1 95 162 GLY B O 1
ATOM 3492 N N . HIS B 1 163 ? 1.024 11.008 -6.645 1 93.44 163 HIS B N 1
ATOM 3493 C CA . HIS B 1 163 ? 2.357 10.445 -6.828 1 93.44 163 HIS B CA 1
ATOM 3494 C C . HIS B 1 163 ? 2.371 8.953 -6.531 1 93.44 163 HIS B C 1
ATOM 3496 O O . HIS B 1 163 ? 3.004 8.18 -7.254 1 93.44 163 HIS B O 1
ATOM 3502 N N . LEU B 1 164 ? 1.77 8.57 -5.41 1 95.12 164 LEU B N 1
ATOM 3503 C CA . LEU B 1 164 ? 1.689 7.156 -5.066 1 95.12 164 LEU B CA 1
ATOM 3504 C C . LEU B 1 164 ? 1.086 6.352 -6.215 1 95.12 164 LEU B C 1
ATOM 3506 O O . LEU B 1 164 ? 1.647 5.336 -6.629 1 95.12 164 LEU B O 1
ATOM 3510 N N . ASP B 1 165 ? -0.065 6.852 -6.758 1 95.38 165 ASP B N 1
ATOM 3511 C CA . ASP B 1 165 ? -0.722 6.188 -7.883 1 95.38 165 ASP B CA 1
ATOM 3512 C C . ASP B 1 165 ? 0.2 6.117 -9.094 1 95.38 165 ASP B C 1
ATOM 3514 O O . ASP B 1 165 ? 0.249 5.098 -9.789 1 95.38 165 ASP B O 1
ATOM 3518 N N . ASP B 1 166 ? 0.863 7.164 -9.344 1 94.31 166 ASP B N 1
ATOM 3519 C CA . ASP B 1 166 ? 1.774 7.234 -10.484 1 94.31 166 ASP B CA 1
ATOM 3520 C C . ASP B 1 166 ? 2.885 6.191 -10.359 1 94.31 166 ASP B C 1
ATOM 3522 O O . ASP B 1 166 ? 3.178 5.473 -11.32 1 94.31 166 ASP B O 1
ATOM 3526 N N . TYR B 1 167 ? 3.496 6.066 -9.203 1 92.56 167 TYR B N 1
ATOM 3527 C CA . TYR B 1 167 ? 4.586 5.121 -8.992 1 92.56 167 TYR B CA 1
ATOM 3528 C C . TYR B 1 167 ? 4.078 3.686 -9.031 1 92.56 167 TYR B C 1
ATOM 3530 O O . TYR B 1 167 ? 4.836 2.762 -9.336 1 92.56 167 TYR B O 1
ATOM 3538 N N . LEU B 1 168 ? 2.828 3.471 -8.656 1 95.19 168 LEU B N 1
ATOM 3539 C CA . LEU B 1 168 ? 2.238 2.139 -8.719 1 95.19 168 LEU B CA 1
ATOM 3540 C C . LEU B 1 168 ? 1.96 1.73 -10.164 1 95.19 168 LEU B C 1
ATOM 3542 O O . LEU B 1 168 ? 2.061 0.551 -10.508 1 95.19 168 LEU B O 1
ATOM 3546 N N . GLU B 1 169 ? 1.679 2.67 -10.992 1 93.31 169 GLU B N 1
ATOM 3547 C CA . GLU B 1 169 ? 1.186 2.369 -12.328 1 93.31 169 GLU B CA 1
ATOM 3548 C C . GLU B 1 169 ? 2.291 2.52 -13.375 1 93.31 169 GLU B C 1
ATOM 3550 O O . GLU B 1 169 ? 2.252 1.877 -14.422 1 93.31 169 GLU B O 1
ATOM 3555 N N . ASN B 1 170 ? 3.318 3.361 -13.102 1 91.44 170 ASN B N 1
ATOM 3556 C CA . ASN B 1 170 ? 4.316 3.689 -14.117 1 91.44 170 ASN B CA 1
ATOM 3557 C C . ASN B 1 170 ? 5.734 3.473 -13.594 1 91.44 170 ASN B C 1
ATOM 3559 O O . ASN B 1 170 ? 5.965 3.477 -12.383 1 91.44 170 ASN B O 1
ATOM 3563 N N . GLU B 1 171 ? 6.602 3.234 -14.508 1 88.19 171 GLU B N 1
ATOM 3564 C CA . GLU B 1 171 ? 8.016 3.133 -14.18 1 88.19 171 GLU B CA 1
ATOM 3565 C C . GLU B 1 171 ? 8.719 4.48 -14.328 1 88.19 171 GLU B C 1
ATOM 3567 O O . GLU B 1 171 ? 8.523 5.18 -15.328 1 88.19 171 GLU B O 1
ATOM 3572 N N . HIS B 1 172 ? 9.469 4.895 -13.422 1 84.19 172 HIS B N 1
ATOM 3573 C CA . HIS B 1 172 ? 10.148 6.188 -13.445 1 84.19 172 HIS B CA 1
ATOM 3574 C C . HIS B 1 172 ? 11.664 6.008 -13.484 1 84.19 172 HIS B C 1
ATOM 3576 O O . HIS B 1 172 ? 12.367 6.777 -14.141 1 84.19 172 HIS B O 1
ATOM 3582 N N . CYS B 1 173 ? 12.148 5.16 -12.734 1 82.75 173 CYS B N 1
ATOM 3583 C CA . CYS B 1 173 ? 13.586 4.926 -12.672 1 82.75 173 CYS B CA 1
ATOM 3584 C C . CYS B 1 173 ? 13.898 3.434 -12.719 1 82.75 173 CYS B C 1
ATOM 3586 O O . CYS B 1 173 ? 14.016 2.854 -13.797 1 82.75 173 CYS B O 1
ATOM 3588 N N . SER B 1 174 ? 14.039 2.768 -11.641 1 81.19 174 SER B N 1
ATOM 3589 C CA . SER B 1 174 ? 14.164 1.318 -11.516 1 81.19 174 SER B CA 1
ATOM 3590 C C . SER B 1 174 ? 13.055 0.738 -10.648 1 81.19 174 SER B C 1
ATOM 3592 O O . SER B 1 174 ? 12.375 1.472 -9.93 1 81.19 174 SER B O 1
ATOM 3594 N N . PHE B 1 175 ? 12.922 -0.474 -10.688 1 84.31 175 PHE B N 1
ATOM 3595 C CA . PHE B 1 175 ? 11.898 -1.104 -9.859 1 84.31 175 PHE B CA 1
ATOM 3596 C C . PHE B 1 175 ? 12.156 -0.836 -8.383 1 84.31 175 PHE B C 1
ATOM 3598 O O . PHE B 1 175 ? 11.227 -0.55 -7.629 1 84.31 175 PHE B O 1
ATOM 3605 N N . GLU B 1 176 ? 13.359 -0.915 -8.008 1 82.19 176 GLU B N 1
ATOM 3606 C CA . GLU B 1 176 ? 13.742 -0.739 -6.609 1 82.19 176 GLU B CA 1
ATOM 3607 C C . GLU B 1 176 ? 13.453 0.683 -6.137 1 82.19 176 GLU B C 1
ATOM 3609 O O . GLU B 1 176 ? 12.922 0.881 -5.039 1 82.19 176 GLU B O 1
ATOM 3614 N N . CYS B 1 177 ? 13.828 1.575 -6.965 1 83 177 CYS B N 1
ATOM 3615 C CA . CYS B 1 177 ? 13.586 2.971 -6.621 1 83 177 CYS B CA 1
ATOM 3616 C C . CYS B 1 177 ? 12.086 3.262 -6.539 1 83 177 CYS B C 1
ATOM 3618 O O . CYS B 1 177 ? 11.625 3.904 -5.594 1 83 177 CYS B O 1
ATOM 3620 N N . ASP B 1 178 ? 11.383 2.764 -7.539 1 87.12 178 ASP B N 1
ATOM 3621 C CA . ASP B 1 178 ? 9.938 2.963 -7.559 1 87.12 178 ASP B CA 1
ATOM 3622 C C . ASP B 1 178 ? 9.273 2.293 -6.355 1 87.12 178 ASP B C 1
ATOM 3624 O O . ASP B 1 178 ? 8.359 2.855 -5.75 1 87.12 178 ASP B O 1
ATOM 3628 N N . ALA B 1 179 ? 9.812 1.09 -6.062 1 89.38 179 ALA B N 1
ATOM 3629 C CA . ALA B 1 179 ? 9.273 0.37 -4.91 1 89.38 179 ALA B CA 1
ATOM 3630 C C . ALA B 1 179 ? 9.539 1.135 -3.617 1 89.38 179 ALA B C 1
ATOM 3632 O O . ALA B 1 179 ? 8.664 1.216 -2.748 1 89.38 179 ALA B O 1
ATOM 3633 N N . LEU B 1 180 ? 10.688 1.634 -3.514 1 87.81 180 LEU B N 1
ATOM 3634 C CA . LEU B 1 180 ? 11.031 2.414 -2.33 1 87.81 180 LEU B CA 1
ATOM 3635 C C . LEU B 1 180 ? 10.102 3.613 -2.182 1 87.81 180 LEU B C 1
ATOM 3637 O O . LEU B 1 180 ? 9.648 3.922 -1.075 1 87.81 180 LEU B O 1
ATOM 3641 N N . MET B 1 181 ? 9.797 4.289 -3.309 1 89.88 181 MET B N 1
ATOM 3642 C CA . MET B 1 181 ? 8.914 5.449 -3.277 1 89.88 181 MET B CA 1
ATOM 3643 C C . MET B 1 181 ? 7.496 5.043 -2.881 1 89.88 181 MET B C 1
ATOM 3645 O O . MET B 1 181 ? 6.867 5.707 -2.057 1 89.88 181 MET B O 1
ATOM 3649 N N . VAL B 1 182 ? 7.059 3.986 -3.449 1 93.62 182 VAL B N 1
ATOM 3650 C CA . VAL B 1 182 ? 5.73 3.477 -3.129 1 93.62 182 VAL B CA 1
ATOM 3651 C C . VAL B 1 182 ? 5.652 3.145 -1.64 1 93.62 182 VAL B C 1
ATOM 3653 O O . VAL B 1 182 ? 4.715 3.559 -0.954 1 93.62 182 VAL B O 1
ATOM 3656 N N . GLY B 1 183 ? 6.605 2.414 -1.188 1 93.56 183 GLY B N 1
ATOM 3657 C CA . GLY B 1 183 ? 6.602 2.016 0.21 1 93.56 183 GLY B CA 1
ATOM 3658 C C . GLY B 1 183 ? 6.703 3.189 1.166 1 93.56 183 GLY B C 1
ATOM 3659 O O . GLY B 1 183 ? 5.984 3.246 2.166 1 93.56 183 GLY B O 1
ATOM 3660 N N . ALA B 1 184 ? 7.574 4.09 0.879 1 91.12 184 ALA B N 1
ATOM 3661 C CA . ALA B 1 184 ? 7.758 5.258 1.735 1 91.12 184 ALA B CA 1
ATOM 3662 C C . ALA B 1 184 ? 6.484 6.098 1.797 1 91.12 184 ALA B C 1
ATOM 3664 O O . ALA B 1 184 ? 6.039 6.484 2.881 1 91.12 184 ALA B O 1
ATOM 3665 N N . LEU B 1 185 ? 5.938 6.402 0.604 1 93.62 185 LEU B N 1
ATOM 3666 C CA . LEU B 1 185 ? 4.699 7.172 0.557 1 93.62 185 LEU B CA 1
ATOM 3667 C C . LEU B 1 185 ? 3.584 6.453 1.309 1 93.62 185 LEU B C 1
ATOM 3669 O O . LEU B 1 185 ? 2.877 7.066 2.113 1 93.62 185 LEU B O 1
ATOM 3673 N N . THR B 1 186 ? 3.482 5.195 1.096 1 96.31 186 THR B N 1
ATOM 3674 C CA . THR B 1 186 ? 2.428 4.406 1.725 1 96.31 186 THR B CA 1
ATOM 3675 C C . THR B 1 186 ? 2.568 4.434 3.244 1 96.31 186 THR B C 1
ATOM 3677 O O . THR B 1 186 ? 1.598 4.699 3.957 1 96.31 186 THR B O 1
ATOM 3680 N N . LYS B 1 187 ? 3.68 4.168 3.748 1 94.5 187 LYS B N 1
ATOM 3681 C CA . LYS B 1 187 ? 3.898 4.113 5.191 1 94.5 187 LYS B CA 1
ATOM 3682 C C . LYS B 1 187 ? 3.654 5.477 5.832 1 94.5 187 LYS B C 1
ATOM 3684 O O . LYS B 1 187 ? 3.033 5.566 6.895 1 94.5 187 LYS B O 1
ATOM 3689 N N . ARG B 1 188 ? 4.113 6.531 5.234 1 93.94 188 ARG B N 1
ATOM 3690 C CA . ARG B 1 188 ? 3.93 7.867 5.793 1 93.94 188 ARG B CA 1
ATOM 3691 C C . ARG B 1 188 ? 2.465 8.281 5.75 1 93.94 188 ARG B C 1
ATOM 3693 O O . ARG B 1 188 ? 1.953 8.875 6.699 1 93.94 188 ARG B O 1
ATOM 3700 N N . LEU B 1 189 ? 1.799 8.023 4.648 1 96 189 LEU B N 1
ATOM 3701 C CA . LEU B 1 189 ? 0.381 8.352 4.539 1 96 189 LEU B CA 1
ATOM 3702 C C . LEU B 1 189 ? -0.442 7.551 5.539 1 96 189 LEU B C 1
ATOM 3704 O O . LEU B 1 189 ? -1.416 8.062 6.098 1 96 189 LEU B O 1
ATOM 3708 N N . ARG B 1 190 ? -0.073 6.332 5.777 1 95.81 190 ARG B N 1
ATOM 3709 C CA . ARG B 1 190 ? -0.751 5.523 6.785 1 95.81 190 ARG B CA 1
ATOM 3710 C C . ARG B 1 190 ? -0.517 6.082 8.188 1 95.81 190 ARG B C 1
ATOM 3712 O O . ARG B 1 190 ? -1.427 6.09 9.016 1 95.81 190 ARG B O 1
ATOM 3719 N N . ALA B 1 191 ? 0.681 6.492 8.414 1 93.44 191 ALA B N 1
ATOM 3720 C CA . ALA B 1 191 ? 1.004 7.074 9.719 1 93.44 191 ALA B CA 1
ATOM 3721 C C . ALA B 1 191 ? 0.12 8.281 10.008 1 93.44 191 ALA B C 1
ATOM 3723 O O . ALA B 1 191 ? -0.215 8.547 11.172 1 93.44 191 ALA B O 1
ATOM 3724 N N . PHE B 1 192 ? -0.269 9.039 8.969 1 94.62 192 PHE B N 1
ATOM 3725 C CA . PHE B 1 192 ? -1.145 10.203 9.102 1 94.62 192 PHE B CA 1
ATOM 3726 C C . PHE B 1 192 ? -2.607 9.781 9.031 1 94.62 192 PHE B C 1
ATOM 3728 O O . PHE B 1 192 ? -3.5 10.633 8.984 1 94.62 192 PHE B O 1
ATOM 3735 N N . ASN B 1 193 ? -2.914 8.539 8.953 1 94.19 193 ASN B N 1
ATOM 3736 C CA . ASN B 1 193 ? -4.258 7.977 8.828 1 94.19 193 ASN B CA 1
ATOM 3737 C C . ASN B 1 193 ? -4.957 8.477 7.566 1 94.19 193 ASN B C 1
ATOM 3739 O O . ASN B 1 193 ? -6.164 8.719 7.578 1 94.19 193 ASN B O 1
ATOM 3743 N N . ILE B 1 194 ? -4.16 8.742 6.629 1 96.31 194 ILE B N 1
ATOM 3744 C CA . ILE B 1 194 ? -4.707 9.156 5.34 1 96.31 194 ILE B CA 1
ATOM 3745 C C . ILE B 1 194 ? -5.066 7.922 4.516 1 96.31 194 ILE B C 1
ATOM 3747 O O . ILE B 1 194 ? -6.043 7.938 3.76 1 96.31 194 ILE B O 1
ATOM 3751 N N . LEU B 1 195 ? -4.266 6.902 4.613 1 94.62 195 LEU B N 1
ATOM 3752 C CA . LEU B 1 195 ? -4.582 5.582 4.074 1 94.62 195 LEU B CA 1
ATOM 3753 C C . LEU B 1 195 ? -5.023 4.633 5.184 1 94.62 195 LEU B C 1
ATOM 3755 O O . LEU B 1 195 ? -4.555 4.742 6.32 1 94.62 195 LEU B O 1
ATOM 3759 N N . PRO B 1 196 ? -5.988 3.781 4.859 1 90.62 196 PRO B N 1
ATOM 3760 C CA . PRO B 1 196 ? -6.551 3.451 3.547 1 90.62 196 PRO B CA 1
ATOM 3761 C C . PRO B 1 196 ? -7.734 4.344 3.172 1 90.62 196 PRO B C 1
ATOM 3763 O O . PRO B 1 196 ? -8.164 4.348 2.018 1 90.62 196 PRO B O 1
ATOM 3766 N N . HIS B 1 197 ? -8.242 5.129 4.18 1 91.75 197 HIS B N 1
ATOM 3767 C CA . HIS B 1 197 ? -9.391 5.98 3.896 1 91.75 197 HIS B CA 1
ATOM 3768 C C . HIS B 1 197 ? -8.984 7.445 3.811 1 91.75 197 HIS B C 1
ATOM 3770 O O . HIS B 1 197 ? -8.383 7.984 4.746 1 91.75 197 HIS B O 1
ATOM 3776 N N . ARG B 1 198 ? -9.352 8.086 2.801 1 92.44 198 ARG B N 1
ATOM 3777 C CA . ARG B 1 198 ? -9.016 9.492 2.605 1 92.44 198 ARG B CA 1
ATOM 3778 C C . ARG B 1 198 ? -9.797 10.383 3.568 1 92.44 198 ARG B C 1
ATOM 3780 O O . ARG B 1 198 ? -11.016 10.266 3.674 1 92.44 198 ARG B O 1
ATOM 3787 N N . PRO B 1 199 ? -9.086 11.18 4.172 1 94.06 199 PRO B N 1
ATOM 3788 C CA . PRO B 1 199 ? -9.805 12.078 5.082 1 94.06 199 PRO B CA 1
ATOM 3789 C C . PRO B 1 199 ? -10.633 13.125 4.348 1 94.06 199 PRO B C 1
ATOM 3791 O O . PRO B 1 199 ? -10.32 13.477 3.205 1 94.06 199 PRO B O 1
ATOM 3794 N N . LYS B 1 200 ? -11.656 13.547 5.016 1 92.19 200 LYS B N 1
ATOM 3795 C CA . LYS B 1 200 ? -12.531 14.586 4.477 1 92.19 200 LYS B CA 1
ATOM 3796 C C . LYS B 1 200 ? -12.359 15.891 5.254 1 92.19 200 LYS B C 1
ATOM 3798 O O . LYS B 1 200 ? -11.859 15.891 6.379 1 92.19 200 LYS B O 1
ATOM 3803 N N . SER B 1 201 ? -12.758 16.953 4.656 1 89.12 201 SER B N 1
ATOM 3804 C CA . SER B 1 201 ? -12.797 18.25 5.344 1 89.12 201 SER B CA 1
ATOM 3805 C C . SER B 1 201 ? -13.586 18.156 6.648 1 89.12 201 SER B C 1
ATOM 3807 O O . SER B 1 201 ? -14.602 17.453 6.719 1 89.12 201 SER B O 1
ATOM 3809 N N . PRO B 1 202 ? -13.023 18.859 7.695 1 89.44 202 PRO B N 1
ATOM 3810 C CA . PRO B 1 202 ? -12.008 19.906 7.742 1 89.44 202 PRO B CA 1
ATOM 3811 C C . PRO B 1 202 ? -10.617 19.375 8.047 1 89.44 202 PRO B C 1
ATOM 3813 O O . PRO B 1 202 ? -9.742 20.109 8.5 1 89.44 202 PRO B O 1
ATOM 3816 N N . TYR B 1 203 ? -10.414 17.938 7.875 1 92.81 203 TYR B N 1
ATOM 3817 C CA . TYR B 1 203 ? -9.117 17.297 8.031 1 92.81 203 TYR B CA 1
ATOM 3818 C C . TYR B 1 203 ? -8.633 17.375 9.477 1 92.81 203 TYR B C 1
ATOM 3820 O O . TYR B 1 203 ? -7.492 17.781 9.727 1 92.81 203 TYR B O 1
ATOM 3828 N N . THR B 1 204 ? -9.57 17.016 10.336 1 91.5 204 THR B N 1
ATOM 3829 C CA . THR B 1 204 ? -9.297 17.078 11.766 1 91.5 204 THR B CA 1
ATOM 3830 C C . THR B 1 204 ? -8.078 16.219 12.109 1 91.5 204 THR B C 1
ATOM 3832 O O . THR B 1 204 ? -7.965 15.078 11.672 1 91.5 204 THR B O 1
ATOM 3835 N N . GLY B 1 205 ? -7.121 16.875 12.891 1 92.56 205 GLY B N 1
ATOM 3836 C CA . GLY B 1 205 ? -5.945 16.156 13.359 1 92.56 205 GLY B CA 1
ATOM 3837 C C . GLY B 1 205 ? -4.73 16.375 12.477 1 92.56 205 GLY B C 1
ATOM 3838 O O . GLY B 1 205 ? -3.607 16.047 12.859 1 92.56 205 GLY B O 1
ATOM 3839 N N . LEU B 1 206 ? -4.961 16.922 11.344 1 95.12 206 LEU B N 1
ATOM 3840 C CA . LEU B 1 206 ? -3.865 17.141 10.406 1 95.12 206 LEU B CA 1
ATOM 3841 C C . LEU B 1 206 ? -3.475 18.609 10.359 1 95.12 206 LEU B C 1
ATOM 3843 O O . LEU B 1 206 ? -4.34 19.484 10.414 1 95.12 206 LEU B O 1
ATOM 3847 N N . SER B 1 207 ? -2.229 18.906 10.195 1 95.44 207 SER B N 1
ATOM 3848 C CA . SER B 1 207 ? -1.725 20.266 10.07 1 95.44 207 SER B CA 1
ATOM 3849 C C . SER B 1 207 ? -0.705 20.375 8.945 1 95.44 207 SER B C 1
ATOM 3851 O O . SER B 1 207 ? -0.056 19.391 8.586 1 95.44 207 SER B O 1
ATOM 3853 N N . LEU B 1 208 ? -0.584 21.547 8.43 1 95.44 208 LEU B N 1
ATOM 3854 C CA . LEU B 1 208 ? 0.413 21.797 7.395 1 95.44 208 LEU B CA 1
ATOM 3855 C C . LEU B 1 208 ? 1.818 21.516 7.914 1 95.44 208 LEU B C 1
ATOM 3857 O O . LEU B 1 208 ? 2.648 20.953 7.195 1 95.44 208 LEU B O 1
ATOM 3861 N N . GLN B 1 209 ? 2.035 21.844 9.102 1 94.25 209 GLN B N 1
ATOM 3862 C CA . GLN B 1 209 ? 3.352 21.656 9.711 1 94.25 209 GLN B CA 1
ATOM 3863 C C . GLN B 1 209 ? 3.742 20.188 9.758 1 94.25 209 GLN B C 1
ATOM 3865 O O . GLN B 1 209 ? 4.906 19.844 9.555 1 94.25 209 GLN B O 1
ATOM 3870 N N . ASP B 1 210 ? 2.84 19.344 10.078 1 93.5 210 ASP B N 1
ATOM 3871 C CA . ASP B 1 210 ? 3.107 17.906 10.125 1 93.5 210 ASP B CA 1
ATOM 3872 C C . ASP B 1 210 ? 3.578 17.391 8.766 1 93.5 210 ASP B C 1
ATOM 3874 O O . ASP B 1 210 ? 4.531 16.625 8.68 1 93.5 210 ASP B O 1
ATOM 3878 N N . PHE B 1 211 ? 2.912 17.828 7.73 1 95.06 211 PHE B N 1
ATOM 3879 C CA . PHE B 1 211 ? 3.287 17.406 6.383 1 95.06 211 PHE B CA 1
ATOM 3880 C C . PHE B 1 211 ? 4.684 17.906 6.027 1 95.06 211 PHE B C 1
ATOM 3882 O O . PHE B 1 211 ? 5.504 17.141 5.504 1 95.06 211 PHE B O 1
ATOM 3889 N N . THR B 1 212 ? 4.871 19.109 6.316 1 92.75 212 THR B N 1
ATOM 3890 C CA . THR B 1 212 ? 6.176 19.688 6.008 1 92.75 212 THR B CA 1
ATOM 3891 C C . THR B 1 212 ? 7.281 18.953 6.754 1 92.75 212 THR B C 1
ATOM 3893 O O . THR B 1 212 ? 8.328 18.641 6.176 1 92.75 212 THR B O 1
ATOM 3896 N N . HIS B 1 213 ? 7.035 18.641 7.969 1 90 213 HIS B N 1
ATOM 3897 C CA . HIS B 1 213 ? 8.023 17.938 8.781 1 90 213 HIS B CA 1
ATOM 3898 C C . HIS B 1 213 ? 8.297 16.531 8.227 1 90 213 HIS B C 1
ATOM 3900 O O . HIS B 1 213 ? 9.453 16.109 8.141 1 90 213 HIS B O 1
ATOM 3906 N N . ARG B 1 214 ? 7.273 15.891 7.789 1 88.81 214 ARG B N 1
ATOM 3907 C CA . ARG B 1 214 ? 7.395 14.484 7.402 1 88.81 214 ARG B CA 1
ATOM 3908 C C . ARG B 1 214 ? 7.879 14.359 5.961 1 88.81 214 ARG B C 1
ATOM 3910 O O . ARG B 1 214 ? 8.57 13.398 5.617 1 88.81 214 ARG B O 1
ATOM 3917 N N . PHE B 1 215 ? 7.629 15.352 5.129 1 89.56 215 PHE B N 1
ATOM 3918 C CA . PHE B 1 215 ? 7.879 15.18 3.703 1 89.56 215 PHE B CA 1
ATOM 3919 C C . PHE B 1 215 ? 8.898 16.188 3.201 1 89.56 215 PHE B C 1
ATOM 3921 O O . PHE B 1 215 ? 9.281 16.172 2.029 1 89.56 215 PHE B O 1
ATOM 3928 N N . ARG B 1 216 ? 9.367 17 4.168 1 81.06 216 ARG B N 1
ATOM 3929 C CA . ARG B 1 216 ? 10.352 18 3.766 1 81.06 216 ARG B CA 1
ATOM 3930 C C . ARG B 1 216 ? 11.586 17.344 3.166 1 81.06 216 ARG B C 1
ATOM 3932 O O . ARG B 1 216 ? 12.078 16.328 3.693 1 81.06 216 ARG B O 1
ATOM 3939 N N . HIS B 1 217 ? 12.148 17.891 2.115 1 74 217 HIS B N 1
ATOM 3940 C CA . HIS B 1 217 ? 13.305 17.406 1.365 1 74 217 HIS B CA 1
ATOM 3941 C C . HIS B 1 217 ? 12.969 16.156 0.564 1 74 217 HIS B C 1
ATOM 3943 O O . HIS B 1 217 ? 13.859 15.422 0.153 1 74 217 HIS B O 1
ATOM 3949 N N . GLY B 1 218 ? 11.797 16.109 0.478 1 63.78 218 GLY B N 1
ATOM 3950 C CA . GLY B 1 218 ? 11.328 15.055 -0.407 1 63.78 218 GLY B CA 1
ATOM 3951 C C . GLY B 1 218 ? 11.477 13.664 0.186 1 63.78 218 GLY B C 1
ATOM 3952 O O . GLY B 1 218 ? 11.602 13.516 1.403 1 63.78 218 GLY B O 1
ATOM 3953 N N . MET B 1 219 ? 11.062 12.672 -0.371 1 71.94 219 MET B N 1
ATOM 3954 C CA . MET B 1 219 ? 11.289 11.258 -0.067 1 71.94 219 MET B CA 1
ATOM 3955 C C . MET B 1 219 ? 12.766 10.906 -0.182 1 71.94 219 MET B C 1
ATOM 3957 O O . MET B 1 219 ? 13.141 10.055 -0.989 1 71.94 219 MET B O 1
ATOM 3961 N N . TYR B 1 220 ? 13.547 11.812 0.647 1 65.06 220 TYR B N 1
ATOM 3962 C CA . TYR B 1 220 ? 15 11.656 0.647 1 65.06 220 TYR B CA 1
ATOM 3963 C C . TYR B 1 220 ? 15.43 10.555 1.609 1 65.06 220 TYR B C 1
ATOM 3965 O O . TYR B 1 220 ? 14.922 10.469 2.729 1 65.06 220 TYR B O 1
ATOM 3973 N N . PHE B 1 221 ? 16.156 9.578 1.081 1 67.56 221 PHE B N 1
ATOM 3974 C CA . PHE B 1 221 ? 16.609 8.445 1.879 1 67.56 221 PHE B CA 1
ATOM 3975 C C . PHE B 1 221 ? 18.125 8.477 2.029 1 67.56 221 PHE B C 1
ATOM 3977 O O . PHE B 1 221 ? 18.844 7.75 1.337 1 67.56 221 PHE B O 1
ATOM 3984 N N . PRO B 1 222 ? 18.469 9.375 2.875 1 60.25 222 PRO B N 1
ATOM 3985 C CA . PRO B 1 222 ? 19.906 9.648 2.982 1 60.25 222 PRO B CA 1
ATOM 3986 C C . PRO B 1 222 ? 20.719 8.398 3.301 1 60.25 222 PRO B C 1
ATOM 3988 O O . PRO B 1 222 ? 21.828 8.234 2.791 1 60.25 222 PRO B O 1
ATOM 3991 N N . ALA B 1 223 ? 20.312 7.648 4.207 1 58.91 223 ALA B N 1
ATOM 3992 C CA . ALA B 1 223 ? 21.078 6.461 4.566 1 58.91 223 ALA B CA 1
ATOM 3993 C C . ALA B 1 223 ? 21.328 5.578 3.346 1 58.91 223 ALA B C 1
ATOM 3995 O O . ALA B 1 223 ? 22.438 5.086 3.145 1 58.91 223 ALA B O 1
ATOM 3996 N N . ALA B 1 224 ? 20.312 5.488 2.615 1 58.94 224 ALA B N 1
ATOM 3997 C CA . ALA B 1 224 ? 20.484 4.691 1.405 1 58.94 224 ALA B CA 1
ATOM 3998 C C . ALA B 1 224 ? 21.406 5.387 0.411 1 58.94 224 ALA B C 1
ATOM 4000 O O . ALA B 1 224 ? 22.188 4.734 -0.285 1 58.94 224 ALA B O 1
ATOM 4001 N N . GLN B 1 225 ? 21.406 6.707 0.434 1 59.19 225 GLN B N 1
ATOM 4002 C CA . GLN B 1 225 ? 22.203 7.492 -0.501 1 59.19 225 GLN B CA 1
ATOM 4003 C C . GLN B 1 225 ? 23.672 7.496 -0.101 1 59.19 225 GLN B C 1
ATOM 4005 O O . GLN B 1 225 ? 24.562 7.496 -0.961 1 59.19 225 GLN B O 1
ATOM 4010 N N . ARG B 1 226 ? 23.859 7.594 1.075 1 56.94 226 ARG B N 1
ATOM 4011 C CA . ARG B 1 226 ? 25.234 7.688 1.553 1 56.94 226 ARG B CA 1
ATOM 4012 C C . ARG B 1 226 ? 25.984 6.395 1.276 1 56.94 226 ARG B C 1
ATOM 4014 O O . ARG B 1 226 ? 27.203 6.414 1.089 1 56.94 226 ARG B O 1
ATOM 4021 N N . THR B 1 227 ? 25.219 5.496 1.356 1 54.38 227 THR B N 1
ATOM 4022 C CA . THR B 1 227 ? 25.969 4.238 1.345 1 54.38 227 THR B CA 1
ATOM 4023 C C . THR B 1 227 ? 25.719 3.482 0.042 1 54.38 227 THR B C 1
ATOM 4025 O O . THR B 1 227 ? 26.203 2.357 -0.126 1 54.38 227 THR B O 1
ATOM 4028 N N . SER B 1 228 ? 24.844 4.082 -0.681 1 57.06 228 SER B N 1
ATOM 4029 C CA . SER B 1 228 ? 24.516 3.338 -1.894 1 57.06 228 SER B CA 1
ATOM 4030 C C . SER B 1 228 ? 24.766 4.18 -3.141 1 57.06 228 SER B C 1
ATOM 4032 O O . SER B 1 228 ? 24.234 5.289 -3.258 1 57.06 228 SER B O 1
ATOM 4034 N N . THR B 1 229 ? 25.828 3.834 -3.801 1 58.84 229 THR B N 1
ATOM 4035 C CA . THR B 1 229 ? 26.031 4.465 -5.102 1 58.84 229 THR B CA 1
ATOM 4036 C C . THR B 1 229 ? 24.75 4.465 -5.91 1 58.84 229 THR B C 1
ATOM 4038 O O . THR B 1 229 ? 24.5 5.375 -6.707 1 58.84 229 THR B O 1
ATOM 4041 N N . PHE B 1 230 ? 24.031 3.463 -5.582 1 59.34 230 PHE B N 1
ATOM 4042 C CA . PHE B 1 230 ? 22.766 3.328 -6.301 1 59.34 230 PHE B CA 1
ATOM 4043 C C . PHE B 1 230 ? 21.812 4.469 -5.953 1 59.34 230 PHE B C 1
ATOM 4045 O O . PHE B 1 230 ? 21.297 5.145 -6.844 1 59.34 230 PHE B O 1
ATOM 4052 N N . PHE B 1 231 ? 21.766 4.688 -4.75 1 60.34 231 PHE B N 1
ATOM 4053 C CA . PHE B 1 231 ? 20.797 5.695 -4.344 1 60.34 231 PHE B CA 1
ATOM 4054 C C . PHE B 1 231 ? 21.344 7.102 -4.578 1 60.34 231 PHE B C 1
ATOM 4056 O O . PHE B 1 231 ? 20.594 8.039 -4.816 1 60.34 231 PHE B O 1
ATOM 4063 N N . TYR B 1 232 ? 22.641 7.09 -4.461 1 59.53 232 TYR B N 1
ATOM 4064 C CA . TYR B 1 232 ? 23.219 8.359 -4.859 1 59.53 232 TYR B CA 1
ATOM 4065 C C . TYR B 1 232 ? 22.859 8.703 -6.297 1 59.53 232 TYR B C 1
ATOM 4067 O O . TYR B 1 232 ? 22.484 9.844 -6.594 1 59.53 232 TYR B O 1
ATOM 4075 N N . SER B 1 233 ? 23.031 7.672 -7.109 1 61.16 233 SER B N 1
ATOM 4076 C CA . SER B 1 233 ? 22.719 7.902 -8.516 1 61.16 233 SER B CA 1
ATOM 4077 C C . SER B 1 233 ? 21.234 8.133 -8.727 1 61.16 233 SER B C 1
ATOM 4079 O O . SER B 1 233 ? 20.828 8.68 -9.758 1 61.16 233 SER B O 1
ATOM 4081 N N . HIS B 1 234 ? 20.484 7.75 -7.723 1 62.78 234 HIS B N 1
ATOM 4082 C CA . HIS B 1 234 ? 19.031 7.875 -7.848 1 62.78 234 HIS B CA 1
ATOM 4083 C C . HIS B 1 234 ? 18.5 9.016 -6.984 1 62.78 234 HIS B C 1
ATOM 4085 O O . HIS B 1 234 ? 17.359 8.977 -6.531 1 62.78 234 HIS B O 1
ATOM 4091 N N . SER B 1 235 ? 19.469 9.852 -6.484 1 58.59 235 SER B N 1
ATOM 4092 C CA . SER B 1 235 ? 19.062 11.031 -5.727 1 58.59 235 SER B CA 1
ATOM 4093 C C . SER B 1 235 ? 17.938 11.781 -6.426 1 58.59 235 SER B C 1
ATOM 4095 O O . SER B 1 235 ? 17.109 12.43 -5.773 1 58.59 235 SER B O 1
ATOM 4097 N N . LYS B 1 236 ? 17.984 11.641 -7.715 1 58.31 236 LYS B N 1
ATOM 4098 C CA . LYS B 1 236 ? 16.969 12.305 -8.523 1 58.31 236 LYS B CA 1
ATOM 4099 C C . LYS B 1 236 ? 15.609 11.625 -8.359 1 58.31 236 LYS B C 1
ATOM 4101 O O . LYS B 1 236 ? 14.594 12.148 -8.812 1 58.31 236 LYS B O 1
ATOM 4106 N N . CYS B 1 237 ? 15.68 10.461 -7.738 1 65.25 237 CYS B N 1
ATOM 4107 C CA . CYS B 1 237 ? 14.414 9.758 -7.602 1 65.25 237 CYS B CA 1
ATOM 4108 C C . CYS B 1 237 ? 13.555 10.383 -6.508 1 65.25 237 CYS B C 1
ATOM 4110 O O . CYS B 1 237 ? 12.422 9.961 -6.281 1 65.25 237 CYS B O 1
ATOM 4112 N N . ALA B 1 238 ? 14.195 11.438 -5.906 1 63.06 238 ALA B N 1
ATOM 4113 C CA . ALA B 1 238 ? 13.352 12.234 -5.023 1 63.06 238 ALA B CA 1
ATOM 4114 C C . ALA B 1 238 ? 12.211 12.883 -5.805 1 63.06 238 ALA B C 1
ATOM 4116 O O . ALA B 1 238 ? 12.219 12.898 -7.035 1 63.06 238 ALA B O 1
ATOM 4117 N N . ILE B 1 239 ? 10.961 13 -5.227 1 76.75 239 ILE B N 1
ATOM 4118 C CA . ILE B 1 239 ? 9.828 13.672 -5.855 1 76.75 239 ILE B CA 1
ATOM 4119 C C . ILE B 1 239 ? 9.898 15.172 -5.582 1 76.75 239 ILE B C 1
ATOM 4121 O O . ILE B 1 239 ? 9.234 15.68 -4.672 1 76.75 239 ILE B O 1
ATOM 4125 N N . PRO B 1 240 ? 10.836 15.906 -6.336 1 76.31 240 PRO B N 1
ATOM 4126 C CA . PRO B 1 240 ? 11.047 17.328 -6.062 1 76.31 240 PRO B CA 1
ATOM 4127 C C . PRO B 1 240 ? 9.742 18.125 -6.062 1 76.31 240 PRO B C 1
ATOM 4129 O O . PRO B 1 240 ? 9.656 19.172 -5.414 1 76.31 240 PRO B O 1
ATOM 4132 N N . SER B 1 241 ? 8.859 17.625 -6.785 1 84.62 241 SER B N 1
ATOM 4133 C CA . SER B 1 241 ? 7.59 18.344 -6.891 1 84.62 241 SER B CA 1
ATOM 4134 C C . SER B 1 241 ? 6.879 18.406 -5.543 1 84.62 241 SER B C 1
ATOM 4136 O O . SER B 1 241 ? 6.07 19.297 -5.305 1 84.62 241 SER B O 1
ATOM 4138 N N . ILE B 1 242 ? 7.246 17.5 -4.621 1 89.62 242 ILE B N 1
ATOM 4139 C CA . ILE B 1 242 ? 6.621 17.531 -3.301 1 89.62 242 ILE B CA 1
ATOM 4140 C C . ILE B 1 242 ? 7.133 18.734 -2.512 1 89.62 242 ILE B C 1
ATOM 4142 O O . ILE B 1 242 ? 6.352 19.453 -1.888 1 89.62 242 ILE B O 1
ATOM 4146 N N . ASP B 1 243 ? 8.414 18.984 -2.639 1 88.69 243 ASP B N 1
ATOM 4147 C CA . ASP B 1 243 ? 9.008 20.109 -1.933 1 88.69 243 ASP B CA 1
ATOM 4148 C C . ASP B 1 243 ? 8.43 21.438 -2.434 1 88.69 243 ASP B C 1
ATOM 4150 O O . ASP B 1 243 ? 8.133 22.328 -1.639 1 88.69 243 ASP B O 1
ATOM 4154 N N . ARG B 1 244 ? 8.297 21.5 -3.723 1 90.81 244 ARG B N 1
ATOM 4155 C CA . ARG B 1 244 ? 7.758 22.719 -4.32 1 90.81 244 ARG B CA 1
ATOM 4156 C C . ARG B 1 244 ? 6.316 22.953 -3.881 1 90.81 244 ARG B C 1
ATOM 4158 O O . ARG B 1 244 ? 5.953 24.078 -3.512 1 90.81 244 ARG B O 1
ATOM 4165 N N . MET B 1 245 ? 5.551 21.969 -3.893 1 93.56 245 MET B N 1
ATOM 4166 C CA . MET B 1 245 ? 4.152 22.062 -3.494 1 93.56 245 MET B CA 1
ATOM 4167 C C . MET B 1 245 ? 4.027 22.453 -2.023 1 93.56 245 MET B C 1
ATOM 4169 O O . MET B 1 245 ? 3.229 23.312 -1.67 1 93.56 245 MET B O 1
ATOM 4173 N N . LEU B 1 246 ? 4.895 21.859 -1.175 1 94.31 246 LEU B N 1
ATOM 4174 C CA . LEU B 1 246 ? 4.863 22.172 0.249 1 94.31 246 LEU B CA 1
ATOM 4175 C C . LEU B 1 246 ? 5.27 23.625 0.493 1 94.31 246 LEU B C 1
ATOM 4177 O O . LEU B 1 246 ? 4.656 24.312 1.311 1 94.31 246 LEU B O 1
ATOM 4181 N N . ALA B 1 247 ? 6.238 24.062 -0.258 1 93.75 247 ALA B N 1
ATOM 4182 C CA . ALA B 1 247 ? 6.691 25.438 -0.14 1 93.75 247 ALA B CA 1
ATOM 4183 C C . ALA B 1 247 ? 5.586 26.422 -0.539 1 93.75 247 ALA B C 1
ATOM 4185 O O . ALA B 1 247 ? 5.391 27.438 0.115 1 93.75 247 ALA B O 1
ATOM 4186 N N . GLU B 1 248 ? 4.91 26.125 -1.534 1 95.12 248 GLU B N 1
ATOM 4187 C CA . GLU B 1 248 ? 3.797 26.953 -1.99 1 95.12 248 GLU B CA 1
ATOM 4188 C C . GLU B 1 248 ? 2.686 27 -0.946 1 95.12 248 GLU B C 1
ATOM 4190 O O . GLU B 1 248 ? 2.127 28.062 -0.679 1 95.12 248 GLU B O 1
ATOM 4195 N N . CYS B 1 249 ? 2.334 25.906 -0.368 1 95.19 249 CYS B N 1
ATOM 4196 C CA . CYS B 1 249 ? 1.312 25.859 0.67 1 95.19 249 CYS B CA 1
ATOM 4197 C C . CYS B 1 249 ? 1.732 26.672 1.89 1 95.19 249 CYS B C 1
ATOM 4199 O O . CYS B 1 249 ? 0.911 27.359 2.496 1 95.19 249 CYS B O 1
ATOM 4201 N N . GLU B 1 250 ? 3.01 26.578 2.186 1 94.5 250 GLU B N 1
ATOM 4202 C CA . GLU B 1 250 ? 3.527 27.359 3.309 1 94.5 250 GLU B CA 1
ATOM 4203 C C . GLU B 1 250 ? 3.447 28.859 3.027 1 94.5 250 GLU B C 1
ATOM 4205 O O . GLU B 1 250 ? 3.102 29.641 3.914 1 94.5 250 GLU B O 1
ATOM 4210 N N . GLN B 1 251 ? 3.766 29.203 1.831 1 94.06 251 GLN B N 1
ATOM 4211 C CA . GLN B 1 251 ? 3.713 30.609 1.445 1 94.06 251 GLN B CA 1
ATOM 4212 C C . GLN B 1 251 ? 2.285 31.141 1.52 1 94.06 251 GLN B C 1
ATOM 4214 O O . GLN B 1 251 ? 2.064 32.281 1.955 1 94.06 251 GLN B O 1
ATOM 4219 N N . LEU B 1 252 ? 1.323 30.359 1.168 1 91.5 252 LEU B N 1
ATOM 4220 C CA . LEU B 1 252 ? -0.082 30.75 1.177 1 91.5 252 LEU B CA 1
ATOM 4221 C C . LEU B 1 252 ? -0.634 30.766 2.598 1 91.5 252 LEU B C 1
ATOM 4223 O O . LEU B 1 252 ? -1.704 31.328 2.848 1 91.5 252 LEU B O 1
ATOM 4227 N N . SER B 1 253 ? 0.132 30.172 3.527 1 92.69 253 SER B N 1
ATOM 4228 C CA . SER B 1 253 ? -0.304 30.062 4.918 1 92.69 253 SER B CA 1
ATOM 4229 C C . SER B 1 253 ? 0.569 30.922 5.832 1 92.69 253 SER B C 1
ATOM 4231 O O . SER B 1 253 ? 0.872 30.531 6.957 1 92.69 253 SER B O 1
ATOM 4233 N N . ASP B 1 254 ? 1.105 32 5.285 1 92.19 254 ASP B N 1
ATOM 4234 C CA . ASP B 1 254 ? 2.055 32.844 6.016 1 92.19 254 ASP B CA 1
ATOM 4235 C C . ASP B 1 254 ? 1.331 33.844 6.91 1 92.19 254 ASP B C 1
ATOM 4237 O O . ASP B 1 254 ? 1.934 34.812 7.383 1 92.19 254 ASP B O 1
ATOM 4241 N N . GLY B 1 255 ? 0.06 33.625 7.223 1 91.88 255 GLY B N 1
ATOM 4242 C CA . GLY B 1 255 ? -0.703 34.531 8.062 1 91.88 255 GLY B CA 1
ATOM 4243 C C . GLY B 1 255 ? -1.617 35.438 7.266 1 91.88 255 GLY B C 1
ATOM 4244 O O . GLY B 1 255 ? -1.407 35.656 6.07 1 91.88 255 GLY B O 1
ATOM 4245 N N . LEU B 1 256 ? -2.594 35.969 7.941 1 89.44 256 LEU B N 1
ATOM 4246 C CA . LEU B 1 256 ? -3.576 36.812 7.277 1 89.44 256 LEU B CA 1
ATOM 4247 C C . LEU B 1 256 ? -3.213 38.281 7.434 1 89.44 256 LEU B C 1
ATOM 4249 O O . LEU B 1 256 ? -2.812 38.719 8.516 1 89.44 256 LEU B O 1
ATOM 4253 N N . ASP B 1 257 ? -3.271 39 6.324 1 90 257 ASP B N 1
ATOM 4254 C CA . ASP B 1 257 ? -3.113 40.438 6.383 1 90 257 ASP B CA 1
ATOM 4255 C C . ASP B 1 257 ? -4.418 41.125 6.781 1 90 257 ASP B C 1
ATOM 4257 O O . ASP B 1 257 ? -5.418 41.031 6.066 1 90 257 ASP B O 1
ATOM 4261 N N . MET B 1 258 ? -4.359 41.812 7.875 1 88.69 258 MET B N 1
ATOM 4262 C CA . MET B 1 258 ? -5.547 42.469 8.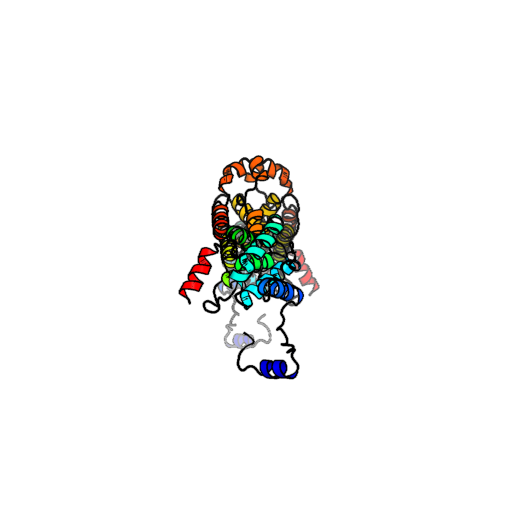414 1 88.69 258 MET B CA 1
ATOM 4263 C C . MET B 1 258 ? -6.156 43.438 7.398 1 88.69 258 MET B C 1
ATOM 4265 O O . MET B 1 258 ? -7.379 43.562 7.309 1 88.69 258 MET B O 1
ATOM 4269 N N . ALA B 1 259 ? -5.328 44.156 6.645 1 87.06 259 ALA B N 1
ATOM 4270 C CA . ALA B 1 259 ? -5.758 45.156 5.672 1 87.06 259 ALA B CA 1
ATOM 4271 C C . ALA B 1 259 ? -6.66 44.562 4.609 1 87.06 259 ALA B C 1
ATOM 4273 O O . ALA B 1 259 ? -7.527 45.219 4.047 1 87.06 259 ALA B O 1
ATOM 4274 N N . ASP B 1 260 ? -6.457 43.312 4.336 1 82.31 260 ASP B N 1
ATOM 4275 C CA . ASP B 1 260 ? -7.254 42.594 3.332 1 82.31 260 ASP B CA 1
ATOM 4276 C C . ASP B 1 260 ? -8.703 42.438 3.793 1 82.31 260 ASP B C 1
ATOM 4278 O O . ASP B 1 260 ? -9.602 42.281 2.971 1 82.31 260 ASP B O 1
ATOM 4282 N N . TYR B 1 261 ? -8.93 42.5 5.027 1 78.25 261 TYR B N 1
ATOM 4283 C CA . TYR B 1 261 ? -10.25 42.188 5.555 1 78.25 261 TYR B CA 1
ATOM 4284 C C . TYR B 1 261 ? -10.922 43.438 6.137 1 78.25 261 TYR B C 1
ATOM 4286 O O . TYR B 1 261 ? -12.133 43.469 6.352 1 78.25 261 TYR B O 1
ATOM 4294 N N . LYS B 1 262 ? -10.266 44.344 6.566 1 74.56 262 LYS B N 1
ATOM 4295 C CA . LYS B 1 262 ? -10.852 45.594 7.078 1 74.56 262 LYS B CA 1
ATOM 4296 C C . LYS B 1 262 ? -11.359 46.469 5.938 1 74.56 262 LYS B C 1
ATOM 4298 O O . LYS B 1 262 ? -12.391 47.125 6.074 1 74.56 262 LYS B O 1
ATOM 4303 N N . THR B 1 263 ? -10.57 46.562 4.84 1 58.66 263 THR B N 1
ATOM 4304 C CA . THR B 1 263 ? -11.055 47.375 3.721 1 58.66 263 THR B CA 1
ATOM 4305 C C . THR B 1 263 ? -12.367 46.812 3.182 1 58.66 263 THR B C 1
ATOM 4307 O O . THR B 1 263 ? -13.234 47.562 2.736 1 58.66 263 THR B O 1
ATOM 4310 N N . ALA B 1 264 ? -12.594 45.656 3.186 1 53.41 264 ALA B N 1
ATOM 4311 C CA . ALA B 1 264 ? -13.828 45.062 2.676 1 53.41 264 ALA B CA 1
ATOM 4312 C C . ALA B 1 264 ? -15.016 45.438 3.562 1 53.41 264 ALA B C 1
ATOM 4314 O O . ALA B 1 264 ? -16.141 45.594 3.072 1 53.41 264 ALA B O 1
ATOM 4315 N N . LEU B 1 265 ? -14.758 45.531 4.875 1 52.56 265 LEU B N 1
ATOM 4316 C CA . LEU B 1 265 ? -15.82 45.906 5.793 1 52.56 265 LEU B CA 1
ATOM 4317 C C . LEU B 1 265 ? -16.234 47.375 5.562 1 52.56 265 LEU B C 1
ATOM 4319 O O . LEU B 1 265 ? -17.406 47.719 5.68 1 52.56 265 LEU B O 1
ATOM 4323 N N . THR B 1 266 ? -15.273 48.188 5.215 1 48.03 266 THR B N 1
ATOM 4324 C CA . THR B 1 266 ? -15.617 49.594 4.938 1 48.03 266 THR B CA 1
ATOM 4325 C C . THR B 1 266 ? -16.375 49.719 3.619 1 48.03 266 THR B C 1
ATOM 4327 O O . THR B 1 266 ? -17.297 50.531 3.492 1 48.03 266 THR B O 1
ATOM 4330 N N . LEU B 1 267 ? -16.094 48.906 2.668 1 38.59 267 LEU B N 1
ATOM 4331 C CA . LEU B 1 267 ? -16.781 49 1.381 1 38.59 267 LEU B CA 1
ATOM 4332 C C . LEU B 1 267 ? -18.172 48.344 1.469 1 38.59 267 LEU B C 1
ATOM 4334 O O . LEU B 1 267 ? -18.984 48.5 0.562 1 38.59 267 LEU B O 1
ATOM 4338 N N . ALA B 1 268 ? -18.203 47.625 2.512 1 44.47 268 ALA B N 1
ATOM 4339 C CA . ALA B 1 268 ? -19.547 47.062 2.65 1 44.47 268 ALA B CA 1
ATOM 4340 C C . ALA B 1 268 ? -20.438 47.938 3.496 1 44.47 268 ALA B C 1
ATOM 4342 O O . ALA B 1 268 ? -21.656 47.719 3.58 1 44.47 268 ALA B O 1
ATOM 4343 N N . LEU B 1 269 ? -19.953 48.844 4.203 1 36.56 269 LEU B N 1
ATOM 4344 C CA . LEU B 1 269 ? -20.766 49.844 4.879 1 36.56 269 LEU B CA 1
ATOM 4345 C C . LEU B 1 269 ? -21.016 51.031 3.977 1 36.56 269 LEU B C 1
ATOM 4347 O O . LEU B 1 269 ? -20.094 51.5 3.281 1 36.56 269 LEU B O 1
#

Secondary structure (DSSP, 8-state):
--SSS-HHHHHHHHHS-------S--HHHHHHHHHHHHT-GGGS-S---HHHHHHHHHHHHHHT-HHHHHHHHHHHHHHHGGG--SS--TTHHHHHHHHHHTT-HHHHHHHHHHHHHH--S----TT----HHHHTS--SSSTTPPPHHHHHHHHHHHHHHHHHHHHHHS-SS-HHHHHHHHHHHHHHHHHTT-SSS---TT-TT--HHHHHHHHTTSS--HHHHHHBHHHHHTGGGS-HHHHHHHHHHHHHTS---THHHHHHHHHH-/--SSSSHHHHHHHHHS-------S--HHHHHHHHHHHTT-GGGS-S---HHHHHHHHHHHHHHT-HHHHHHHHHHHHHHHGGG--SS--TTHHHHHHHHHHTT-HHHHHHHHHHHHHH--S----TT----HHHHTS-BTTBTT---HHHHHHHHHHHHHHHHHHHHHHS-SS-HHHHHHHHHHHHHHHHHTT-SSS---TT-TT--HHHHHHHHTT-S--HHHHHHBHHHHHTGGGS-HHHHHHHHHHHHHTS---THHHHHHHHHH-

Nearest PDB structures (foldseek):
  8qup-assembly1_A  TM=3.991E-01  e=3.509E+00  synthetic construct
  8qup-assembly1_A  TM=3.990E-01  e=3.777E+00  synthetic construct

Organism: Arthroderma benhamiae (strain ATCC MYA-4681 / CBS 112371) (NCBI:txid663331)

Solvent-accessible surface area (backbone atoms only — not comparable to full-atom values): 30127 Å² total; per-residue (Å²): 132,76,66,76,84,55,74,58,39,59,42,26,75,71,68,70,59,57,86,66,81,69,65,102,60,60,62,70,42,48,48,43,52,49,26,58,77,72,63,40,58,89,72,42,74,77,69,62,57,69,70,50,48,34,49,37,34,44,48,28,62,74,66,68,37,55,78,82,39,41,72,60,50,50,47,33,43,64,73,44,58,84,69,60,69,94,59,77,54,92,54,47,53,47,51,42,25,35,21,57,64,70,66,35,54,71,62,28,16,53,51,40,17,34,47,37,28,57,32,38,45,79,54,75,50,78,90,50,70,52,63,39,78,71,43,40,54,46,37,86,88,58,65,82,56,76,27,70,48,42,48,41,50,51,51,50,52,51,49,55,53,49,49,41,52,45,42,67,74,45,89,86,79,46,70,66,59,33,14,29,50,34,12,43,50,49,47,54,36,36,74,69,54,37,45,96,53,75,72,57,89,69,37,69,77,46,32,54,48,57,50,46,69,72,41,53,73,16,78,64,55,59,70,48,28,75,36,4,61,46,37,44,72,39,54,73,70,31,48,63,66,50,38,54,52,50,49,52,43,48,62,76,32,65,33,52,63,52,71,72,56,51,55,54,54,54,72,69,98,132,78,69,76,82,55,75,55,39,58,40,26,74,72,70,67,58,57,86,68,82,69,65,102,58,61,62,69,42,48,49,42,53,50,27,57,76,72,64,40,59,89,72,41,72,77,69,62,55,70,71,52,48,33,49,36,35,45,48,27,62,73,67,67,36,56,80,83,40,42,72,60,50,50,50,32,45,64,73,43,57,85,68,62,70,95,59,77,56,90,54,45,54,49,51,44,24,36,21,56,64,71,66,34,55,70,62,29,17,56,50,41,16,34,46,38,30,58,32,39,46,80,54,75,50,76,93,49,72,51,62,40,78,70,44,39,54,41,36,85,87,55,64,83,53,77,29,71,48,42,48,41,50,50,50,50,54,51,50,54,52,49,49,41,52,44,41,68,75,45,88,85,78,47,69,65,58,34,13,28,49,34,12,43,51,48,47,54,36,37,74,70,52,36,45,95,52,72,72,56,90,68,37,70,78,46,32,53,47,58,50,46,68,73,41,54,78,18,77,62,54,57,70,48,28,76,36,4,61,45,36,46,73,41,55,74,70,32,48,63,67,51,38,53,51,51,51,51,43,48,63,76,32,65,33,51,62,54,69,73,55,52,55,54,54,54,72,67,97

pLDDT: mean 81.96, std 17.68, range [31.61, 97.12]

Radius of gyration: 42.31 Å; Cα contacts (8 Å, |Δi|>4): 626; chains: 2; bounding box: 66×123×82 Å